Protein AF-A0AAF3JBZ3-F1 (afdb_monomer_lite)

Structure (mmCIF, N/CA/C/O backbone):
data_AF-A0AAF3JBZ3-F1
#
_entry.id   AF-A0AAF3JBZ3-F1
#
loop_
_atom_site.group_PDB
_atom_site.id
_atom_site.type_symbol
_atom_site.label_atom_id
_atom_site.label_alt_id
_atom_site.label_comp_id
_atom_site.label_asym_id
_atom_site.label_entity_id
_atom_site.label_seq_id
_atom_site.pdbx_PDB_ins_code
_atom_site.Cartn_x
_atom_site.Cartn_y
_atom_site.Cartn_z
_atom_site.occupancy
_atom_site.B_iso_or_equiv
_atom_site.auth_seq_id
_atom_site.auth_comp_id
_atom_site.auth_asym_id
_atom_site.auth_atom_id
_atom_site.pdbx_PDB_model_num
ATOM 1 N N . MET A 1 1 ? 16.837 -20.745 -37.434 1.00 33.78 1 MET A N 1
ATOM 2 C CA . MET A 1 1 ? 16.349 -20.642 -36.037 1.00 33.78 1 MET A CA 1
ATOM 3 C C . MET A 1 1 ? 14.860 -20.322 -36.066 1.00 33.78 1 MET A C 1
ATOM 5 O O . MET A 1 1 ? 14.442 -19.574 -36.939 1.00 33.78 1 MET A O 1
ATOM 9 N N . SER A 1 2 ? 14.065 -21.011 -35.244 1.00 34.88 2 SER A N 1
ATOM 10 C CA . SER A 1 2 ? 12.643 -21.325 -35.471 1.00 34.88 2 SER A CA 1
ATOM 11 C C . SER A 1 2 ? 11.675 -20.131 -35.415 1.00 34.88 2 SER A C 1
ATOM 13 O O . SER A 1 2 ? 11.798 -19.212 -34.612 1.00 34.88 2 SER A O 1
ATOM 15 N N . ARG A 1 3 ? 10.672 -20.186 -36.300 1.00 37.00 3 ARG A N 1
ATOM 16 C CA . ARG A 1 3 ? 9.796 -19.094 -36.759 1.00 37.00 3 ARG A CA 1
ATOM 17 C C . ARG A 1 3 ? 8.503 -18.906 -35.941 1.00 37.00 3 ARG A C 1
ATOM 19 O O . ARG A 1 3 ? 7.588 -18.259 -36.438 1.00 37.00 3 ARG A O 1
ATOM 26 N N . ASN A 1 4 ? 8.404 -19.468 -34.729 1.00 37.88 4 ASN A N 1
ATOM 27 C CA . ASN A 1 4 ? 7.103 -19.731 -34.079 1.00 37.88 4 ASN A CA 1
ATOM 28 C C . ASN A 1 4 ? 6.876 -19.077 -32.699 1.00 37.88 4 ASN A C 1
ATOM 30 O O . ASN A 1 4 ? 5.857 -19.346 -32.073 1.00 37.88 4 ASN A O 1
ATOM 34 N N . TRP A 1 5 ? 7.750 -18.184 -32.224 1.00 42.62 5 TRP A N 1
ATOM 35 C CA . TRP A 1 5 ? 7.552 -17.509 -30.926 1.00 42.62 5 TRP A CA 1
ATOM 36 C C . TRP A 1 5 ? 6.318 -16.584 -30.876 1.00 42.62 5 TRP A C 1
ATOM 38 O O . TRP A 1 5 ? 5.766 -16.357 -29.805 1.00 42.62 5 TRP A O 1
ATOM 48 N N . TRP A 1 6 ? 5.831 -16.113 -32.028 1.00 43.75 6 TRP A N 1
ATOM 49 C CA . TRP A 1 6 ? 4.642 -15.257 -32.130 1.00 43.75 6 TRP A CA 1
ATOM 50 C C . TRP A 1 6 ? 3.327 -15.994 -31.832 1.00 43.75 6 TRP A C 1
ATOM 52 O O . TRP A 1 6 ? 2.369 -15.372 -31.390 1.00 43.75 6 TRP A O 1
ATOM 62 N N . LEU A 1 7 ? 3.273 -17.317 -32.030 1.00 39.72 7 LEU A N 1
ATOM 63 C CA . LEU A 1 7 ? 2.081 -18.109 -31.711 1.00 39.72 7 LEU A CA 1
ATOM 64 C C . LEU A 1 7 ? 1.870 -18.217 -30.200 1.00 39.72 7 LEU A C 1
ATOM 66 O O . LEU A 1 7 ? 0.726 -18.242 -29.764 1.00 39.72 7 LEU A O 1
ATOM 70 N N . LEU A 1 8 ? 2.946 -18.217 -29.406 1.00 43.84 8 LEU A N 1
ATOM 71 C CA . LEU A 1 8 ? 2.886 -18.237 -27.940 1.00 43.84 8 LEU A CA 1
ATOM 72 C C . LEU A 1 8 ? 2.430 -16.892 -27.361 1.00 43.84 8 LEU A C 1
ATOM 74 O O . LEU A 1 8 ? 1.661 -16.875 -26.408 1.00 43.84 8 LEU A O 1
ATOM 78 N N . THR A 1 9 ? 2.837 -15.768 -27.956 1.00 47.44 9 THR A N 1
ATOM 79 C CA . THR A 1 9 ? 2.429 -14.431 -27.493 1.00 47.44 9 THR A CA 1
ATOM 80 C C . THR A 1 9 ? 0.993 -14.077 -27.891 1.00 47.44 9 THR A C 1
ATOM 82 O O . THR A 1 9 ? 0.267 -13.497 -27.085 1.00 47.44 9 THR A O 1
ATOM 85 N N . LEU A 1 10 ? 0.542 -14.474 -29.088 1.00 41.94 10 LEU A N 1
ATOM 86 C CA . LEU A 1 10 ? -0.845 -14.269 -29.535 1.00 41.94 10 LEU A CA 1
ATOM 87 C C . LEU A 1 10 ? -1.845 -15.182 -28.810 1.00 41.94 10 LEU A C 1
ATOM 89 O O . LEU A 1 10 ? -2.947 -14.741 -28.489 1.00 41.94 10 LEU A O 1
ATOM 93 N N . SER A 1 11 ? -1.463 -16.431 -28.520 1.00 41.72 11 SER A N 1
ATOM 94 C CA . SER A 1 11 ? -2.313 -17.346 -27.744 1.00 41.72 11 SER A CA 1
ATOM 95 C C . SER A 1 11 ? -2.444 -16.901 -26.287 1.00 41.72 11 SER A C 1
ATOM 97 O O . SER A 1 11 ? -3.554 -16.931 -25.765 1.00 41.72 11 SER A O 1
ATOM 99 N N . PHE A 1 12 ? -1.384 -16.375 -25.662 1.00 46.03 12 PHE A N 1
ATOM 100 C CA . PHE A 1 12 ? -1.482 -15.787 -24.320 1.00 46.03 12 PHE A CA 1
ATOM 101 C C . PHE A 1 12 ? -2.412 -14.563 -24.280 1.00 46.03 12 PHE A C 1
ATOM 103 O O . PHE A 1 12 ? -3.259 -14.479 -23.397 1.00 46.03 12 PHE A O 1
ATOM 110 N N . ALA A 1 13 ? -2.315 -13.649 -25.253 1.00 45.59 13 ALA A N 1
ATOM 111 C CA . ALA A 1 13 ? -3.154 -12.447 -25.304 1.00 45.59 13 ALA A CA 1
ATOM 112 C C . ALA A 1 13 ? -4.648 -12.760 -25.529 1.00 45.59 13 ALA A C 1
ATOM 114 O O . ALA A 1 13 ? -5.511 -12.148 -24.897 1.00 45.59 13 ALA A O 1
ATOM 115 N N . LEU A 1 14 ? -4.962 -13.737 -26.390 1.00 45.62 14 LEU A N 1
ATOM 116 C CA . LEU A 1 14 ? -6.341 -14.165 -26.659 1.00 45.62 14 LEU A CA 1
ATOM 117 C C . LEU A 1 14 ? -6.952 -14.951 -25.492 1.00 45.62 14 LEU A C 1
ATOM 119 O O . LEU A 1 14 ? -8.106 -14.705 -25.150 1.00 45.62 14 LEU A O 1
ATOM 123 N N . ILE A 1 15 ? -6.182 -15.834 -24.843 1.00 49.00 15 ILE A N 1
ATOM 124 C CA . ILE A 1 15 ? -6.627 -16.559 -23.639 1.00 49.00 15 ILE A CA 1
ATOM 125 C C . ILE A 1 15 ? -6.917 -15.569 -22.503 1.00 49.00 15 ILE A C 1
ATOM 127 O O . ILE A 1 15 ? -7.938 -15.696 -21.834 1.00 49.00 15 ILE A O 1
ATOM 131 N N . PHE A 1 16 ? -6.085 -14.537 -22.331 1.00 45.09 16 PHE A N 1
ATOM 132 C CA . PHE A 1 16 ? -6.260 -13.541 -21.269 1.00 45.09 16 PHE A CA 1
ATOM 133 C C . PHE A 1 16 ? -7.437 -12.587 -21.530 1.00 45.09 16 PHE A C 1
ATOM 135 O O . PHE A 1 16 ? -8.171 -12.250 -20.607 1.00 45.09 16 PHE A O 1
ATOM 142 N N . SER A 1 17 ? -7.677 -12.218 -22.794 1.00 42.53 17 SER A N 1
ATOM 143 C CA . SER A 1 17 ? -8.826 -11.388 -23.192 1.00 42.53 17 SER A CA 1
ATOM 144 C C . SER A 1 17 ? -10.165 -12.126 -23.022 1.00 42.53 17 SER A C 1
ATOM 146 O O . SER A 1 17 ? -11.163 -11.509 -22.662 1.00 42.53 17 SER A O 1
ATOM 148 N N . PHE A 1 18 ? -10.187 -13.450 -23.228 1.00 43.72 18 PHE A N 1
ATOM 149 C CA . PHE A 1 18 ? -11.368 -14.293 -22.988 1.00 43.72 18 PHE A CA 1
ATOM 150 C C . PHE A 1 18 ? -11.611 -14.562 -21.493 1.00 43.72 18 PHE A C 1
ATOM 152 O O . PHE A 1 18 ? -12.759 -14.609 -21.060 1.00 43.72 18 PHE A O 1
ATOM 159 N N . TYR A 1 19 ? -10.544 -14.683 -20.693 1.00 42.41 19 TYR A N 1
ATOM 160 C CA . TYR A 1 19 ? -10.626 -14.830 -19.232 1.00 42.41 19 TYR A CA 1
ATOM 161 C C . TYR A 1 19 ? -11.153 -13.546 -18.557 1.00 42.41 19 TYR A C 1
ATOM 163 O O . TYR A 1 19 ? -11.876 -13.615 -17.567 1.00 42.41 19 TYR A O 1
ATOM 171 N N . PHE A 1 20 ? -10.880 -12.373 -19.145 1.00 42.94 20 PHE A N 1
ATOM 172 C CA . PHE A 1 20 ? -11.359 -11.069 -18.664 1.00 42.94 20 PHE A CA 1
ATOM 173 C C . PHE A 1 20 ? -12.881 -10.875 -18.798 1.00 42.94 20 PHE A C 1
ATOM 175 O O . PHE A 1 20 ? -13.475 -10.152 -18.005 1.00 42.94 20 PHE A O 1
ATOM 182 N N . LEU A 1 21 ? -13.530 -11.545 -19.760 1.00 41.38 21 LEU A N 1
ATOM 183 C CA . LEU A 1 21 ? -14.992 -11.517 -19.917 1.00 41.38 21 LEU A CA 1
ATOM 184 C C . LEU A 1 21 ? -15.727 -12.434 -18.924 1.00 41.38 21 LEU A C 1
ATOM 186 O O . LEU A 1 21 ? -16.938 -12.308 -18.784 1.00 41.38 21 LEU A O 1
ATOM 190 N N . PHE A 1 22 ? -15.013 -13.331 -18.233 1.00 39.72 22 PHE A N 1
ATOM 191 C CA . PHE A 1 22 ? -15.594 -14.298 -17.293 1.00 39.72 22 PHE A CA 1
ATOM 192 C C . PHE A 1 22 ? -15.377 -13.954 -15.809 1.00 39.72 22 PHE A C 1
ATOM 194 O O . PHE A 1 22 ? -16.017 -14.565 -14.965 1.00 39.72 22 PHE A O 1
ATOM 201 N N . ILE A 1 23 ? -14.501 -12.996 -15.475 1.00 39.06 23 ILE A N 1
ATOM 202 C CA . ILE A 1 23 ? -14.190 -12.627 -14.074 1.00 39.06 23 ILE A CA 1
ATOM 203 C C . ILE A 1 23 ? -15.059 -11.474 -13.547 1.00 39.06 23 ILE A C 1
ATOM 205 O O . ILE A 1 23 ? -15.071 -11.208 -12.349 1.00 39.06 23 ILE A O 1
ATOM 209 N N . TYR A 1 24 ? -15.857 -10.826 -14.397 1.00 32.56 24 TYR A N 1
ATOM 210 C CA . TYR A 1 24 ? -16.882 -9.890 -13.928 1.00 32.56 24 TYR A CA 1
ATOM 211 C C . TYR A 1 24 ? -18.162 -10.646 -13.541 1.00 32.56 24 TYR A C 1
ATOM 213 O O . TYR A 1 24 ? -19.224 -10.426 -14.114 1.00 32.56 24 TYR A O 1
ATOM 221 N N . ASP A 1 25 ? -18.034 -11.585 -12.605 1.00 30.09 25 ASP A N 1
ATOM 222 C CA . ASP A 1 25 ? -19.171 -12.133 -11.873 1.00 30.09 25 ASP A CA 1
ATOM 223 C C . ASP A 1 25 ? -18.973 -11.766 -10.401 1.00 30.09 25 ASP A C 1
ATOM 225 O O . ASP A 1 25 ? -18.063 -12.255 -9.725 1.00 30.09 25 ASP A O 1
ATOM 229 N N . GLU A 1 26 ? -19.767 -10.801 -9.938 1.00 37.81 26 GLU A N 1
ATOM 230 C CA . GLU A 1 26 ? -19.862 -10.405 -8.538 1.00 37.81 26 GLU A CA 1
ATOM 231 C C . GLU A 1 26 ? -20.393 -11.589 -7.719 1.00 37.81 26 GLU A C 1
ATOM 233 O O . GLU A 1 26 ? -21.578 -11.663 -7.406 1.00 37.81 26 GLU A O 1
ATOM 238 N N . SER A 1 27 ? -19.523 -12.502 -7.288 1.00 31.03 27 SER A N 1
ATOM 239 C CA . SER A 1 27 ? -19.833 -13.340 -6.129 1.00 31.03 27 SER A CA 1
ATOM 240 C C . SER A 1 27 ? -19.365 -12.620 -4.864 1.00 31.03 27 SER A C 1
ATOM 242 O O . SER A 1 27 ? -18.426 -13.034 -4.178 1.00 31.03 27 SER A O 1
ATOM 244 N N . TYR A 1 28 ? -20.009 -11.491 -4.568 1.00 32.22 28 TYR A N 1
ATOM 245 C CA . TYR A 1 28 ? -20.062 -11.003 -3.198 1.00 32.22 28 TYR A CA 1
ATOM 246 C C . TYR A 1 28 ? -20.964 -11.993 -2.460 1.00 32.22 28 TYR A C 1
ATOM 248 O O . TYR A 1 28 ? -22.183 -11.939 -2.604 1.00 32.22 28 TYR A O 1
ATOM 256 N N . ASP A 1 29 ? -20.371 -12.965 -1.762 1.00 31.75 29 ASP A N 1
ATOM 257 C CA . ASP A 1 29 ? -21.136 -13.859 -0.895 1.00 31.75 29 ASP A CA 1
ATOM 258 C C . ASP A 1 29 ? -21.913 -12.977 0.090 1.00 31.75 29 ASP A C 1
ATOM 260 O O . ASP A 1 29 ? -21.349 -12.310 0.962 1.00 31.75 29 ASP A O 1
ATOM 264 N N . ASP A 1 30 ? -23.224 -12.923 -0.103 1.00 30.70 30 ASP A N 1
ATOM 265 C CA . ASP A 1 30 ? -24.150 -12.184 0.729 1.00 30.70 30 ASP A CA 1
ATOM 266 C C . ASP A 1 30 ? -24.380 -12.991 2.013 1.00 30.70 30 ASP A C 1
ATOM 268 O O . ASP A 1 30 ? -25.238 -13.868 2.098 1.00 30.70 30 ASP A O 1
ATOM 272 N N . TRP A 1 31 ? -23.559 -12.734 3.034 1.00 35.22 31 TRP A N 1
ATOM 273 C CA . TRP A 1 31 ? -23.757 -13.296 4.376 1.00 35.22 31 TRP A CA 1
ATOM 274 C C . TRP A 1 31 ? -24.924 -12.621 5.119 1.00 35.22 31 TRP A C 1
ATOM 276 O O . TRP A 1 31 ? -25.165 -12.936 6.290 1.00 35.22 31 TRP A O 1
ATOM 286 N N . SER A 1 32 ? -25.669 -11.705 4.484 1.00 37.47 32 SER A N 1
ATOM 287 C CA . SER A 1 32 ? -26.880 -11.153 5.079 1.00 37.47 32 SER A CA 1
ATOM 288 C C . SER A 1 32 ? -28.022 -12.162 4.943 1.00 37.47 32 SER A C 1
ATOM 290 O O . SER A 1 32 ? -28.770 -12.220 3.972 1.00 37.47 32 SER A O 1
ATOM 292 N N . VAL A 1 33 ? -28.189 -12.998 5.969 1.00 40.31 33 VAL A N 1
ATOM 293 C CA . VAL A 1 33 ? -29.468 -13.682 6.172 1.00 40.31 33 VAL A CA 1
ATOM 294 C C . VAL A 1 33 ? -30.490 -12.588 6.474 1.00 40.31 33 VAL A C 1
ATOM 296 O O . VAL A 1 33 ? -30.617 -12.128 7.608 1.00 40.31 33 VAL A O 1
ATOM 299 N N . THR A 1 34 ? -31.181 -12.125 5.436 1.00 40.59 34 THR A N 1
ATOM 300 C CA . THR A 1 34 ? -32.276 -11.163 5.531 1.00 40.59 34 THR A CA 1
ATOM 301 C C . THR A 1 34 ? -33.446 -11.863 6.208 1.00 40.59 34 THR A C 1
ATOM 303 O O . THR A 1 34 ? -34.260 -12.541 5.580 1.00 40.59 34 THR A O 1
ATOM 306 N N . VAL A 1 35 ? -33.532 -11.738 7.529 1.00 47.75 35 VAL A N 1
ATOM 307 C CA . VAL A 1 35 ? -34.737 -12.132 8.252 1.00 47.75 35 VAL A CA 1
ATOM 308 C C . VAL A 1 35 ? -35.715 -10.970 8.115 1.00 47.75 35 VAL A C 1
ATOM 310 O O . VAL A 1 35 ? -35.505 -9.905 8.688 1.00 47.75 35 VAL A O 1
ATOM 313 N N . LYS A 1 36 ? -36.794 -11.154 7.344 1.00 47.03 36 LYS A N 1
ATOM 314 C CA . LYS A 1 36 ? -37.978 -10.285 7.429 1.00 47.03 36 LYS A CA 1
ATOM 315 C C . LYS A 1 36 ? -38.606 -10.483 8.810 1.00 47.03 36 LYS A C 1
ATOM 317 O O . LYS A 1 36 ? -39.510 -11.299 8.964 1.00 47.03 36 LYS A O 1
ATOM 322 N N . GLN A 1 37 ? -38.064 -9.810 9.818 1.00 53.31 37 GLN A N 1
ATOM 323 C CA . GLN A 1 37 ? -38.547 -9.884 11.190 1.00 53.31 37 GLN A CA 1
ATOM 324 C C . GLN A 1 37 ? -39.600 -8.794 11.423 1.00 53.31 37 GLN A C 1
ATOM 326 O O . GLN A 1 37 ? -39.449 -7.664 10.957 1.00 53.31 37 GLN A O 1
ATOM 331 N N . ASP A 1 38 ? -40.694 -9.137 12.106 1.00 59.72 38 ASP A N 1
ATOM 332 C CA . ASP A 1 38 ? -41.766 -8.188 12.411 1.00 59.72 38 ASP A CA 1
ATOM 333 C C . ASP A 1 38 ? -41.252 -7.151 13.430 1.00 59.72 38 ASP A C 1
ATOM 335 O O . ASP A 1 38 ? -40.742 -7.506 14.494 1.00 59.72 38 ASP A O 1
ATOM 339 N N . LEU A 1 39 ? -41.384 -5.854 13.124 1.00 62.66 39 LEU A N 1
ATOM 340 C CA . LEU A 1 39 ? -40.867 -4.726 13.925 1.00 62.66 39 LEU A CA 1
ATOM 341 C C . LEU A 1 39 ? -41.340 -4.741 15.391 1.00 62.66 39 LEU A C 1
ATOM 343 O O . LEU A 1 39 ? -40.707 -4.129 16.255 1.00 62.66 39 LEU A O 1
ATOM 347 N N . LYS A 1 40 ? -42.439 -5.446 15.683 1.00 64.06 40 LYS A N 1
ATOM 348 C CA . LYS A 1 40 ? -42.954 -5.654 17.044 1.00 64.06 40 LYS A CA 1
ATOM 349 C C . LYS A 1 40 ? -42.042 -6.519 17.914 1.00 64.06 40 LYS A C 1
ATOM 351 O O . LYS A 1 40 ? -41.978 -6.275 19.115 1.00 64.06 40 LYS A O 1
ATOM 356 N N . GLU A 1 41 ? -41.318 -7.477 17.339 1.00 72.94 41 GLU A N 1
ATOM 357 C CA . GLU A 1 41 ? -40.400 -8.357 18.082 1.00 72.94 41 GLU A CA 1
ATOM 358 C C . GLU A 1 41 ? -39.143 -7.621 18.566 1.00 72.94 41 GLU A C 1
ATOM 360 O O . GLU A 1 41 ? -38.468 -8.063 19.492 1.00 72.94 41 GLU A O 1
ATOM 365 N N . CYS A 1 42 ? -38.857 -6.456 17.985 1.00 82.25 42 CYS A N 1
ATOM 366 C CA . CYS A 1 42 ? -37.713 -5.624 18.338 1.00 82.25 42 CYS A CA 1
ATOM 367 C C . CYS A 1 42 ? -37.947 -4.709 19.543 1.00 82.25 42 CYS A C 1
ATOM 369 O O . CYS A 1 42 ? -37.016 -4.027 19.975 1.00 82.25 42 CYS A O 1
ATOM 371 N N . GLN A 1 43 ? -39.175 -4.652 20.064 1.00 87.88 43 GLN A N 1
ATOM 372 C CA . GLN A 1 43 ? -39.560 -3.756 21.149 1.00 87.88 43 GLN A CA 1
ATOM 373 C C . GLN A 1 43 ? -39.686 -4.519 22.469 1.00 87.88 43 GLN A C 1
ATOM 375 O O . GLN A 1 43 ? -40.494 -5.431 22.614 1.00 87.88 43 GLN A O 1
ATOM 380 N N . CYS A 1 44 ? -38.936 -4.082 23.475 1.00 87.81 44 CYS A N 1
ATOM 381 C CA . CYS A 1 44 ? -38.987 -4.604 24.837 1.00 87.81 44 CYS A CA 1
ATOM 382 C C . CYS A 1 44 ? -39.333 -3.454 25.791 1.00 87.81 44 CYS A C 1
ATOM 384 O O . CYS A 1 44 ? -38.472 -2.663 26.172 1.00 87.81 44 CYS A O 1
ATOM 386 N N . PHE A 1 45 ? -40.613 -3.330 26.165 1.00 88.00 45 PHE A N 1
ATOM 387 C CA . PHE A 1 45 ? -41.116 -2.265 27.053 1.00 88.00 45 PHE A CA 1
ATOM 388 C C . PHE A 1 45 ? -40.684 -0.843 26.629 1.00 88.00 45 PHE A C 1
ATOM 390 O O . PHE A 1 45 ? -40.232 -0.048 27.457 1.00 88.00 45 PHE A O 1
ATOM 397 N N . GLY A 1 46 ? -40.800 -0.540 25.330 1.00 84.25 46 GLY A N 1
ATOM 398 C CA . GLY A 1 46 ? -40.430 0.755 24.742 1.00 84.25 46 GLY A CA 1
ATOM 399 C C . GLY A 1 46 ? -38.934 0.945 24.463 1.00 84.25 46 GLY A C 1
ATOM 400 O O . GLY A 1 46 ? -38.540 2.035 24.059 1.00 84.25 46 GLY A O 1
ATOM 401 N N . GLU A 1 47 ? -38.112 -0.085 24.686 1.00 89.75 47 GLU A N 1
ATOM 402 C CA . GLU A 1 47 ? -36.694 -0.120 24.319 1.00 89.75 47 GLU A CA 1
ATOM 403 C C . GLU A 1 47 ? -36.498 -0.914 23.021 1.00 89.75 47 GLU A C 1
ATOM 405 O O . GLU A 1 47 ? -36.996 -2.038 22.898 1.00 89.75 47 GLU A O 1
ATOM 410 N N . THR A 1 48 ? -35.727 -0.366 22.082 1.00 91.25 48 THR A N 1
ATOM 411 C CA . THR A 1 48 ? -35.408 -1.039 20.816 1.00 91.25 48 THR A CA 1
ATOM 412 C C . THR A 1 48 ? -34.202 -1.960 20.990 1.00 91.25 48 THR A C 1
ATOM 414 O O . THR A 1 48 ? -33.106 -1.494 21.314 1.00 91.25 48 THR A O 1
ATOM 417 N N . LEU A 1 49 ? -34.391 -3.259 20.749 1.00 92.12 49 LEU A N 1
ATOM 418 C CA . LEU A 1 49 ? -33.390 -4.323 20.913 1.00 92.12 49 LEU A CA 1
ATOM 419 C C . LEU A 1 49 ? -33.046 -5.053 19.602 1.00 92.12 49 LEU A C 1
ATOM 421 O O . LEU A 1 49 ? -32.448 -6.121 19.640 1.00 92.12 49 LEU A O 1
ATOM 425 N N . CYS A 1 50 ? -33.369 -4.479 18.445 1.00 88.75 50 CYS A N 1
ATOM 426 C CA . CYS A 1 50 ? -32.827 -4.910 17.153 1.00 88.75 50 CYS A CA 1
ATOM 427 C C . CYS A 1 50 ? -32.034 -3.775 16.524 1.00 88.75 50 CYS A C 1
ATOM 429 O O . CYS A 1 50 ? -32.509 -2.636 16.488 1.00 88.75 50 CYS A O 1
ATOM 431 N N . LEU A 1 51 ? -30.865 -4.092 15.975 1.00 87.19 51 LEU A N 1
ATOM 432 C CA . LEU A 1 51 ? -30.123 -3.142 15.157 1.00 87.19 51 LEU A CA 1
ATOM 433 C C . LEU A 1 51 ? -30.864 -2.947 13.827 1.00 87.19 51 LEU A C 1
ATOM 435 O O . LEU A 1 51 ? -31.181 -3.924 13.155 1.00 87.19 51 LEU A O 1
ATOM 439 N N . GLN A 1 52 ? -31.129 -1.698 13.451 1.00 80.94 52 GLN A N 1
ATOM 440 C CA . GLN A 1 52 ? -31.774 -1.346 12.183 1.00 80.94 52 GLN A CA 1
ATOM 441 C C . GLN A 1 52 ? -30.816 -0.521 11.328 1.00 80.94 52 GLN A C 1
ATOM 443 O O . GLN A 1 52 ? -30.230 0.451 11.820 1.00 80.94 52 GLN A O 1
ATOM 448 N N . LYS A 1 53 ? -30.676 -0.904 10.058 1.00 73.12 53 LYS A N 1
ATOM 449 C CA . LYS A 1 53 ? -29.910 -0.175 9.047 1.00 73.12 53 LYS A CA 1
ATOM 450 C C . LYS A 1 53 ? -30.620 -0.304 7.701 1.00 73.12 53 LYS A C 1
ATOM 452 O O . LYS A 1 53 ? -30.678 -1.402 7.160 1.00 73.12 53 LYS A O 1
ATOM 457 N N . ASP A 1 54 ? -31.118 0.804 7.162 1.00 73.25 54 ASP A N 1
ATOM 458 C CA . ASP A 1 54 ? -31.896 0.819 5.916 1.00 73.25 54 ASP A CA 1
ATOM 459 C C . ASP A 1 54 ? -33.061 -0.195 5.986 1.00 73.25 54 ASP A C 1
ATOM 461 O O . ASP A 1 54 ? -33.832 -0.161 6.947 1.00 73.25 54 ASP A O 1
ATOM 465 N N . ASP A 1 55 ? -33.159 -1.123 5.030 1.00 67.81 55 ASP A N 1
ATOM 466 C CA . ASP A 1 55 ? -34.162 -2.200 5.017 1.00 67.81 55 ASP A CA 1
ATOM 467 C C . ASP A 1 55 ? -33.744 -3.449 5.826 1.00 67.81 55 ASP A C 1
ATOM 469 O O . ASP A 1 55 ? -34.491 -4.429 5.908 1.00 67.81 55 ASP A O 1
ATOM 473 N N . LEU A 1 56 ? -32.549 -3.445 6.430 1.00 69.00 56 LEU A N 1
ATOM 474 C CA . LEU A 1 56 ? -32.017 -4.563 7.207 1.00 69.00 56 LEU A CA 1
ATOM 475 C C . LEU A 1 56 ? -32.363 -4.415 8.691 1.00 69.00 56 LEU A C 1
ATOM 477 O O . LEU A 1 56 ? -32.008 -3.435 9.355 1.00 69.00 56 LEU A O 1
ATOM 481 N N . VAL A 1 57 ? -33.000 -5.451 9.234 1.00 77.94 57 VAL A N 1
ATOM 482 C CA . VAL A 1 57 ? -33.291 -5.591 10.663 1.00 77.94 57 VAL A CA 1
ATOM 483 C C . VAL A 1 57 ? -32.514 -6.791 11.194 1.00 77.94 57 VAL A C 1
ATOM 485 O O . VAL A 1 57 ? -32.681 -7.914 10.721 1.00 77.94 57 VAL A O 1
ATOM 488 N N . GLY A 1 58 ? -31.627 -6.545 12.156 1.00 78.44 58 GLY A N 1
ATOM 489 C CA . GLY A 1 58 ? -30.893 -7.596 12.853 1.00 78.44 58 GLY A CA 1
ATOM 490 C C . GLY A 1 58 ? -31.787 -8.370 13.822 1.00 78.44 58 GLY A C 1
ATOM 491 O O . GLY A 1 58 ? -32.817 -7.866 14.267 1.00 78.44 58 GLY A O 1
ATOM 492 N N . GLN A 1 59 ? -31.356 -9.578 14.190 1.00 84.69 59 GLN A N 1
ATOM 493 C CA . GLN A 1 59 ? -32.069 -10.411 15.157 1.00 84.69 59 GLN A CA 1
ATOM 494 C C . GLN A 1 59 ? -32.268 -9.677 16.494 1.00 84.69 59 GLN A C 1
ATOM 496 O O . GLN A 1 59 ? -31.333 -9.072 17.022 1.00 84.69 59 GLN A O 1
ATOM 501 N N . ALA A 1 60 ? -33.474 -9.776 17.058 1.00 88.06 60 ALA A N 1
ATOM 502 C CA . ALA A 1 60 ? -33.785 -9.219 18.372 1.00 88.06 60 ALA A CA 1
ATOM 503 C C . ALA A 1 60 ? -32.913 -9.826 19.485 1.00 88.06 60 ALA A C 1
ATOM 505 O O . ALA A 1 60 ? -32.819 -11.049 19.626 1.00 88.06 60 ALA A O 1
ATOM 506 N N . PHE A 1 61 ? -32.312 -8.961 20.304 1.00 92.38 61 PHE A N 1
ATOM 507 C CA . PHE A 1 61 ? -31.670 -9.353 21.556 1.00 92.38 61 PHE A CA 1
ATOM 508 C C . PHE A 1 61 ? -32.714 -9.722 22.622 1.00 92.38 61 PHE A C 1
ATOM 510 O O . PHE A 1 61 ? -33.840 -9.222 22.619 1.00 92.38 61 PHE A O 1
ATOM 517 N N . ASP A 1 62 ? -32.321 -10.572 23.574 1.00 92.19 62 ASP A N 1
ATOM 518 C CA . ASP A 1 62 ? -33.185 -10.978 24.684 1.00 92.19 62 ASP A CA 1
ATOM 519 C C . ASP A 1 62 ? -33.589 -9.765 25.547 1.00 92.19 62 ASP A C 1
ATOM 521 O O . ASP A 1 62 ? -32.752 -8.968 25.980 1.00 92.19 62 ASP A O 1
ATOM 525 N N . CYS A 1 63 ? -34.889 -9.637 25.826 1.00 92.12 63 CYS A N 1
ATOM 526 C CA . CYS A 1 63 ? -35.471 -8.537 26.596 1.00 92.12 63 CYS A CA 1
ATOM 527 C C . CYS A 1 63 ? -34.896 -8.423 28.025 1.00 92.12 63 CYS A C 1
ATOM 529 O O . CYS A 1 63 ? -34.841 -7.328 28.592 1.00 92.12 63 CYS A O 1
ATOM 531 N N . SER A 1 64 ? -34.382 -9.517 28.595 1.00 93.56 64 SER A N 1
ATOM 532 C CA . SER A 1 64 ? -33.684 -9.519 29.888 1.00 93.56 64 SER A CA 1
ATOM 533 C C . SER A 1 64 ? -32.397 -8.681 29.893 1.00 93.56 64 SER A C 1
ATOM 535 O O . SER A 1 64 ? -32.012 -8.168 30.949 1.00 93.56 64 SER A O 1
ATOM 537 N N . LEU A 1 65 ? -31.763 -8.460 28.732 1.00 94.62 65 LEU A N 1
ATOM 538 C CA . LEU A 1 65 ? -30.544 -7.650 28.608 1.00 94.62 65 LEU A CA 1
ATOM 539 C C . LEU A 1 65 ? -30.791 -6.154 28.833 1.00 94.62 65 LEU A C 1
ATOM 541 O O . LEU A 1 65 ? -29.856 -5.409 29.133 1.00 94.62 65 LEU A O 1
ATOM 545 N N . ARG A 1 66 ? -32.056 -5.713 28.786 1.00 94.69 66 ARG A N 1
ATOM 546 C CA . ARG A 1 66 ? -32.467 -4.333 29.084 1.00 94.69 66 ARG A CA 1
ATOM 547 C C . ARG A 1 66 ? -31.941 -3.843 30.437 1.00 94.69 66 ARG A C 1
ATOM 549 O O . ARG A 1 66 ? -31.636 -2.659 30.567 1.00 94.69 66 ARG A O 1
ATOM 556 N N . LYS A 1 67 ? -31.787 -4.729 31.430 1.00 95.12 67 LYS A N 1
ATOM 557 C CA . LYS A 1 67 ? -31.235 -4.372 32.750 1.00 95.12 67 LYS A CA 1
ATOM 558 C C . LYS A 1 67 ? -29.841 -3.734 32.652 1.00 95.12 67 LYS A C 1
ATOM 560 O O . LYS A 1 67 ? -29.589 -2.747 33.334 1.00 95.12 67 LYS A O 1
ATOM 565 N N . PHE A 1 68 ? -28.991 -4.222 31.744 1.00 96.38 68 PHE A N 1
ATOM 566 C CA . PHE A 1 68 ? -27.640 -3.694 31.538 1.00 96.38 68 PHE A CA 1
ATOM 567 C C . PHE A 1 68 ? -27.665 -2.323 30.850 1.00 96.38 68 PHE A C 1
ATOM 569 O O . PHE A 1 68 ? -26.892 -1.437 31.204 1.00 96.38 68 PHE A O 1
ATOM 576 N N . LEU A 1 69 ? -28.608 -2.097 29.927 1.00 96.38 69 LEU A N 1
ATOM 577 C CA . LEU A 1 69 ? -28.793 -0.782 29.300 1.00 96.38 69 LEU A CA 1
ATOM 578 C C . LEU A 1 69 ? -29.218 0.287 30.313 1.00 96.38 69 LEU A C 1
ATOM 580 O O . LEU A 1 69 ? -28.785 1.434 30.215 1.00 96.38 69 LEU A O 1
ATOM 584 N N . HIS A 1 70 ? -30.047 -0.070 31.298 1.00 95.12 70 HIS A N 1
ATOM 585 C CA . HIS A 1 70 ? -30.388 0.834 32.403 1.00 95.12 70 HIS A CA 1
ATOM 586 C C . HIS A 1 70 ? -29.218 1.047 33.354 1.00 95.12 70 HIS A C 1
ATOM 588 O O . HIS A 1 70 ? -28.921 2.197 33.668 1.00 95.12 70 HIS A O 1
ATOM 594 N N . GLN A 1 71 ? -28.532 -0.030 33.746 1.00 95.69 71 GLN A N 1
ATOM 595 C CA . GLN A 1 71 ? -27.362 0.023 34.624 1.00 95.69 71 GLN A CA 1
ATOM 596 C C . GLN A 1 71 ? -26.296 0.998 34.101 1.00 95.69 71 GLN A C 1
ATOM 598 O O . GLN A 1 71 ? -25.822 1.838 34.859 1.00 95.69 71 GLN A O 1
ATOM 603 N N . PHE A 1 72 ? -25.977 0.944 32.804 1.00 96.75 72 PHE A N 1
ATOM 604 C CA . PHE A 1 72 ? -24.932 1.780 32.194 1.00 96.75 72 PHE A CA 1
ATOM 605 C C . PHE A 1 72 ? -25.450 3.046 31.497 1.00 96.75 72 PHE A C 1
ATOM 607 O O . PHE A 1 72 ? -24.694 3.731 30.813 1.00 96.75 72 PHE A O 1
ATOM 614 N N . GLN A 1 73 ? -26.734 3.392 31.655 1.00 96.19 73 GLN A N 1
ATOM 615 C CA . GLN A 1 73 ? -27.345 4.575 31.026 1.00 96.19 73 GLN A CA 1
ATOM 616 C C . GLN A 1 73 ? -27.206 4.607 29.485 1.00 96.19 73 GLN A C 1
ATOM 618 O O . GLN A 1 73 ? -26.997 5.671 28.885 1.00 96.19 73 GLN A O 1
ATOM 623 N N . LEU A 1 74 ? -27.339 3.435 28.857 1.00 96.25 74 LEU A N 1
ATOM 624 C CA . LEU A 1 74 ? -27.312 3.197 27.407 1.00 96.25 74 LEU A CA 1
ATOM 625 C C . LEU A 1 74 ? -28.700 2.867 26.830 1.00 96.25 74 LEU A C 1
ATOM 627 O O . LEU A 1 74 ? -28.802 2.432 25.688 1.00 96.25 74 LEU A O 1
ATOM 631 N N . ASN A 1 75 ? -29.773 3.046 27.604 1.00 95.25 75 ASN A N 1
ATOM 632 C CA . ASN A 1 75 ? -31.143 2.923 27.100 1.00 95.25 75 ASN A CA 1
ATOM 633 C C . ASN A 1 75 ? -31.514 4.075 26.142 1.00 95.25 75 ASN A C 1
ATOM 635 O O . ASN A 1 75 ? -30.910 5.152 26.183 1.00 95.25 75 ASN A O 1
ATOM 639 N N . ASP A 1 76 ? -32.529 3.869 25.301 1.00 92.94 76 ASP A N 1
ATOM 640 C CA . ASP A 1 76 ? -32.932 4.804 24.239 1.00 92.94 76 ASP A CA 1
ATOM 641 C C . ASP A 1 76 ? -33.262 6.207 24.777 1.00 92.94 76 ASP A C 1
ATOM 643 O O . ASP A 1 76 ? -32.956 7.215 24.133 1.00 92.94 76 ASP A O 1
ATOM 647 N N . TYR A 1 77 ? -33.848 6.292 25.975 1.00 93.19 77 TYR A N 1
ATOM 648 C CA . TYR A 1 77 ? -34.129 7.566 26.640 1.00 93.19 77 TYR A CA 1
ATOM 649 C C . TYR A 1 77 ? -32.840 8.294 27.048 1.00 93.19 77 TYR A C 1
ATOM 651 O O . TYR A 1 77 ? -32.669 9.477 26.748 1.00 93.19 77 TYR A O 1
ATOM 659 N N . ALA A 1 78 ? -31.909 7.588 27.693 1.00 92.81 78 ALA A N 1
ATOM 660 C CA . ALA A 1 78 ? -30.630 8.143 28.117 1.00 92.81 78 ALA A CA 1
ATOM 661 C C . ALA A 1 78 ? -29.777 8.586 26.921 1.00 92.81 78 ALA A C 1
ATOM 663 O O . ALA A 1 78 ? -29.147 9.640 26.993 1.00 92.81 78 ALA A O 1
ATOM 664 N N . ILE A 1 79 ? -29.793 7.833 25.814 1.00 92.12 79 ILE A N 1
ATOM 665 C CA . ILE A 1 79 ? -29.117 8.207 24.563 1.00 92.12 79 ILE A CA 1
ATOM 666 C C . ILE A 1 79 ? -29.677 9.531 24.036 1.00 92.12 79 ILE A C 1
ATOM 668 O O . ILE A 1 79 ? -28.909 10.467 23.835 1.00 92.12 79 ILE A O 1
ATOM 672 N N . LYS A 1 80 ? -31.004 9.644 23.872 1.00 91.62 80 LYS A N 1
ATOM 673 C CA . LYS A 1 80 ? -31.656 10.857 23.337 1.00 91.62 80 LYS A CA 1
ATOM 674 C C . LYS A 1 80 ? -31.429 12.104 24.192 1.00 91.62 80 LYS 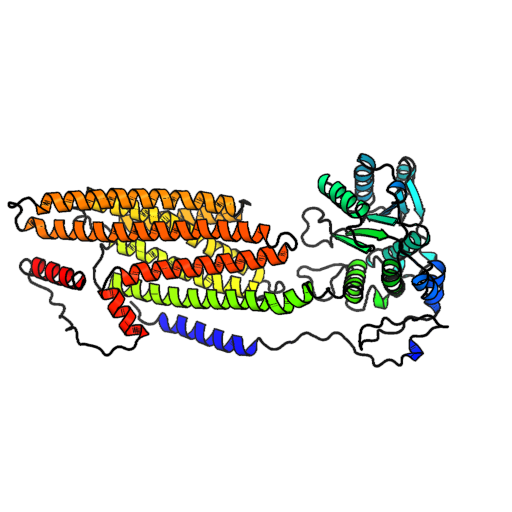A C 1
ATOM 676 O O . LYS A 1 80 ? -31.428 13.203 23.657 1.00 91.62 80 LYS A O 1
ATOM 681 N N . LYS A 1 81 ? -31.259 11.939 25.506 1.00 92.44 81 LYS A N 1
ATOM 682 C CA . LYS A 1 81 ? -31.004 13.045 26.442 1.00 92.44 81 LYS A CA 1
ATOM 683 C C . LYS A 1 81 ? -29.520 13.444 26.521 1.00 92.44 81 LYS A C 1
ATOM 685 O O . LYS A 1 81 ? -29.195 14.437 27.162 1.00 92.44 81 LYS A O 1
ATOM 690 N N . THR A 1 82 ? -28.605 12.654 25.959 1.00 89.44 82 THR A N 1
ATOM 691 C CA . THR A 1 82 ? -27.165 12.903 26.107 1.00 89.44 82 THR A CA 1
ATOM 692 C C . THR A 1 82 ? -26.686 13.909 25.068 1.00 89.44 82 THR A C 1
ATOM 694 O O . THR A 1 82 ? -26.681 13.610 23.880 1.00 89.44 82 THR A O 1
ATOM 697 N N . GLU A 1 83 ? -26.205 15.058 25.529 1.00 82.62 83 GLU A N 1
ATOM 698 C CA . GLU A 1 83 ? -25.495 16.036 24.702 1.00 82.62 83 GLU A CA 1
ATOM 699 C C . GLU A 1 83 ? -23.979 15.902 24.896 1.00 82.62 83 GLU A C 1
ATOM 701 O O . GLU A 1 83 ? -23.505 15.504 25.967 1.00 82.62 83 GLU A O 1
ATOM 706 N N . ALA A 1 84 ? -23.208 16.222 23.853 1.00 76.38 84 ALA A N 1
ATOM 707 C CA . ALA A 1 84 ? -21.752 16.214 23.926 1.00 76.38 84 ALA A CA 1
ATOM 708 C C . ALA A 1 84 ? -21.280 17.300 24.905 1.00 76.38 84 ALA A C 1
ATOM 710 O O . ALA A 1 84 ? -21.439 18.495 24.664 1.00 76.38 84 ALA A O 1
ATOM 711 N N . SER A 1 85 ? -20.705 16.880 26.031 1.00 73.75 85 SER A N 1
ATOM 712 C CA . SER A 1 85 ? -20.237 17.801 27.074 1.00 73.75 85 SER A CA 1
ATOM 713 C C . SER A 1 85 ? -18.814 18.259 26.779 1.00 73.75 85 SER A C 1
ATOM 715 O O . SER A 1 85 ? -17.973 17.440 26.404 1.00 73.75 85 SER A O 1
ATOM 717 N N . ASN A 1 86 ? -18.522 19.553 26.918 1.00 77.94 86 ASN A N 1
ATOM 718 C CA . ASN A 1 86 ? -17.140 20.041 26.883 1.00 77.94 86 ASN A CA 1
ATOM 719 C C . ASN A 1 86 ? -16.351 19.427 28.044 1.00 77.94 86 ASN A C 1
ATOM 721 O O . ASN A 1 86 ? -16.896 19.247 29.132 1.00 77.94 86 ASN A O 1
ATOM 725 N N . PHE A 1 87 ? -15.087 19.099 27.799 1.00 81.69 87 PHE A N 1
ATOM 726 C CA . PHE A 1 87 ? -14.185 18.546 28.801 1.00 81.69 87 PHE A CA 1
ATOM 727 C C . PHE A 1 87 ? -12.822 19.227 28.689 1.00 81.69 87 PHE A C 1
ATOM 729 O O . PHE A 1 87 ? -12.437 19.715 27.624 1.00 81.69 87 PHE A O 1
ATOM 736 N N . SER A 1 88 ? -12.126 19.303 29.812 1.00 83.50 88 SER A N 1
ATOM 737 C CA . SER A 1 88 ? -10.760 19.786 29.935 1.00 83.50 88 SER A CA 1
ATOM 738 C C . SER A 1 88 ? -9.784 18.613 29.997 1.00 83.50 88 SER A C 1
ATOM 740 O O . SER A 1 88 ? -10.177 17.452 30.101 1.00 83.50 88 SER A O 1
ATOM 742 N N . PHE A 1 89 ? -8.490 18.914 29.945 1.00 78.75 89 PHE A N 1
ATOM 743 C CA . PHE A 1 89 ? -7.456 17.890 30.029 1.00 78.75 89 PHE A CA 1
ATOM 744 C C . PHE A 1 89 ? -7.584 17.029 31.292 1.00 78.75 89 PHE A C 1
ATOM 746 O O . PHE A 1 89 ? -7.525 15.805 31.206 1.00 78.75 89 PHE A O 1
ATOM 753 N N . ASP A 1 90 ? -7.815 17.660 32.443 1.00 81.94 90 ASP A N 1
ATOM 754 C CA . ASP A 1 90 ? -7.892 16.970 33.733 1.00 81.94 90 ASP A CA 1
ATOM 755 C C . ASP A 1 90 ? -9.116 16.042 33.839 1.00 81.94 90 ASP A C 1
ATOM 757 O O . ASP A 1 90 ? -9.136 15.142 34.680 1.00 81.94 90 ASP A O 1
ATOM 761 N N . ASP A 1 91 ? -10.101 16.204 32.946 1.00 84.88 91 ASP A N 1
ATOM 762 C CA . ASP A 1 91 ? -11.286 15.346 32.858 1.00 84.88 91 ASP A CA 1
ATOM 763 C C . ASP A 1 91 ? -11.027 14.035 32.093 1.00 84.88 91 ASP A C 1
ATOM 765 O O . ASP A 1 91 ? -11.831 13.104 32.193 1.00 84.88 91 ASP A O 1
ATOM 769 N N . VAL A 1 92 ? -9.931 13.938 31.324 1.00 88.81 92 VAL A N 1
ATOM 770 C CA . VAL A 1 92 ? -9.582 12.720 30.576 1.00 88.81 92 VAL A CA 1
ATOM 771 C C . VAL A 1 92 ? -8.967 11.693 31.518 1.00 88.81 92 VAL A C 1
ATOM 773 O O . VAL A 1 92 ? -7.905 11.911 32.102 1.00 88.81 92 VAL A O 1
ATOM 776 N N . ILE A 1 93 ? -9.615 10.535 31.623 1.00 93.38 93 ILE A N 1
ATOM 777 C CA . ILE A 1 93 ? -9.135 9.405 32.424 1.00 93.38 93 ILE A CA 1
ATOM 778 C C . ILE A 1 93 ? -8.461 8.382 31.517 1.00 93.38 93 ILE A C 1
ATOM 780 O O . ILE A 1 93 ? -9.031 7.975 30.506 1.00 93.38 93 ILE A O 1
ATOM 784 N N . PHE A 1 94 ? -7.274 7.910 31.893 1.00 93.31 94 PHE A N 1
ATOM 785 C CA . PHE A 1 94 ? -6.672 6.762 31.217 1.00 93.31 94 PHE A CA 1
ATOM 786 C C . PHE A 1 94 ? -7.209 5.472 31.823 1.00 93.31 94 PHE A C 1
ATOM 788 O O . PHE A 1 94 ? -7.280 5.320 33.041 1.00 93.31 94 PHE A O 1
ATOM 795 N N . VAL A 1 95 ? -7.565 4.524 30.974 1.00 95.62 95 VAL A N 1
ATOM 796 C CA . VAL A 1 95 ? -8.134 3.244 31.366 1.00 95.62 95 VAL A CA 1
ATOM 797 C C . VAL A 1 95 ? -7.290 2.138 30.759 1.00 95.62 95 VAL A C 1
ATOM 799 O O . VAL A 1 95 ? -6.911 2.174 29.590 1.00 95.62 95 VAL A O 1
ATOM 802 N N . THR A 1 96 ? -6.996 1.122 31.551 1.00 95.31 96 THR A N 1
ATOM 803 C CA . THR A 1 96 ? -6.354 -0.093 31.058 1.00 95.31 96 THR A CA 1
ATOM 804 C C . THR A 1 96 ? -6.836 -1.288 31.860 1.00 95.31 96 THR A C 1
ATOM 806 O O . THR A 1 96 ? -7.539 -1.147 32.862 1.00 95.31 96 THR A O 1
ATOM 809 N N . TYR A 1 97 ? -6.490 -2.477 31.400 1.00 95.00 97 TYR A N 1
ATOM 810 C CA . TYR A 1 97 ? -6.868 -3.738 32.011 1.00 95.00 97 TYR A CA 1
ATOM 811 C C . TYR A 1 97 ? -5.799 -4.777 31.724 1.00 95.00 97 TYR A C 1
ATOM 813 O O . TYR A 1 97 ? -5.222 -4.781 30.638 1.00 95.00 97 TYR A O 1
ATOM 821 N N . SER A 1 98 ? -5.562 -5.688 32.662 1.00 95.06 98 SER A N 1
ATOM 822 C CA . SER A 1 98 ? -4.676 -6.825 32.417 1.00 95.06 98 SER A CA 1
ATOM 823 C C . SER A 1 98 ? -5.019 -8.010 33.302 1.00 95.06 98 SER A C 1
ATOM 825 O O . SER A 1 98 ? -5.403 -7.865 34.463 1.00 95.06 98 SER A O 1
ATOM 827 N N . SER A 1 99 ? -4.793 -9.197 32.754 1.00 94.19 99 SER A N 1
ATOM 828 C CA . SER A 1 99 ? -4.534 -10.423 33.506 1.00 94.19 99 SER A CA 1
ATOM 829 C C . SER A 1 99 ? -3.030 -10.565 33.771 1.00 94.19 99 SER A C 1
ATOM 831 O O . SER A 1 99 ? -2.213 -9.901 33.123 1.00 94.19 99 SER A O 1
ATOM 833 N N . SER A 1 100 ? -2.646 -11.438 34.708 1.00 93.94 100 SER A N 1
ATOM 834 C CA . SER A 1 100 ? -1.238 -11.613 35.109 1.00 93.94 100 SER A CA 1
ATOM 835 C C . SER A 1 100 ? -0.296 -11.928 33.929 1.00 93.94 100 SER A C 1
ATOM 837 O O . SER A 1 100 ? 0.813 -11.404 33.862 1.00 93.94 100 SER A O 1
ATOM 839 N N . ASN A 1 101 ? -0.749 -12.675 32.913 1.00 91.31 101 ASN A N 1
ATOM 840 C CA . ASN A 1 101 ? 0.078 -13.019 31.745 1.00 91.31 101 ASN A CA 1
ATOM 841 C C . ASN A 1 101 ? 0.485 -11.820 30.859 1.00 91.31 101 ASN A C 1
ATOM 843 O O . ASN A 1 101 ? 1.433 -11.952 30.092 1.00 91.31 101 ASN A O 1
ATOM 847 N N . HIS A 1 102 ? -0.193 -10.674 30.970 1.00 90.00 102 HIS A N 1
ATOM 848 C CA . HIS A 1 102 ? 0.152 -9.428 30.268 1.00 90.00 102 HIS A CA 1
ATOM 849 C C . HIS A 1 102 ? 0.590 -8.304 31.227 1.00 90.00 102 HIS A C 1
ATOM 851 O O . HIS A 1 102 ? 0.784 -7.160 30.807 1.00 90.00 102 HIS A O 1
ATOM 857 N N . PHE A 1 103 ? 0.795 -8.609 32.517 1.00 94.12 103 PHE A N 1
ATOM 858 C CA . PHE A 1 103 ? 1.101 -7.595 33.528 1.00 94.12 103 PHE A CA 1
ATOM 859 C C . PHE A 1 103 ? 2.376 -6.810 33.197 1.00 94.12 103 PHE A C 1
ATOM 861 O O . PHE A 1 103 ? 2.367 -5.582 33.255 1.00 94.12 103 PHE A O 1
ATOM 868 N N . ALA A 1 104 ? 3.447 -7.496 32.784 1.00 91.44 104 ALA A N 1
ATOM 869 C CA . ALA A 1 104 ? 4.720 -6.858 32.441 1.00 91.44 104 ALA A CA 1
ATOM 870 C C . ALA A 1 104 ? 4.586 -5.828 31.305 1.00 91.44 104 ALA A C 1
ATOM 872 O O . ALA A 1 104 ? 5.207 -4.767 31.364 1.00 91.44 104 ALA A O 1
ATOM 873 N N . GLU A 1 105 ? 3.752 -6.116 30.304 1.00 90.00 105 GLU A N 1
ATOM 874 C CA . GLU A 1 105 ? 3.479 -5.201 29.193 1.00 90.00 105 GLU A CA 1
ATOM 875 C C . GLU A 1 105 ? 2.677 -3.988 29.682 1.00 90.00 105 GLU A C 1
ATOM 877 O O . GLU A 1 105 ? 3.091 -2.847 29.472 1.00 90.00 105 GLU A O 1
ATOM 882 N N . SER A 1 106 ? 1.606 -4.227 30.450 1.00 92.38 106 SER A N 1
ATOM 883 C CA . SER A 1 106 ? 0.759 -3.149 30.980 1.00 92.38 106 SER A CA 1
ATOM 884 C C . SER A 1 106 ? 1.517 -2.231 31.946 1.00 92.38 106 SER A C 1
ATOM 886 O O . SER A 1 106 ? 1.287 -1.023 31.990 1.00 92.38 106 SER A O 1
ATOM 888 N N . ARG A 1 107 ? 2.472 -2.791 32.696 1.00 92.81 107 ARG A N 1
ATOM 889 C CA . ARG A 1 107 ? 3.369 -2.056 33.586 1.00 92.81 107 ARG A CA 1
ATOM 890 C C . ARG A 1 107 ? 4.246 -1.089 32.799 1.00 92.81 107 ARG A C 1
ATOM 892 O O . ARG A 1 107 ? 4.388 0.055 33.219 1.00 92.81 107 ARG A O 1
ATOM 899 N N . GLN A 1 108 ? 4.804 -1.521 31.665 1.00 90.12 108 GLN A N 1
ATOM 900 C CA . GLN A 1 108 ? 5.589 -0.639 30.798 1.00 90.12 108 GLN A CA 1
ATOM 901 C C . GLN A 1 108 ? 4.723 0.495 30.236 1.00 90.12 108 GLN A C 1
ATOM 903 O O . GLN A 1 108 ? 5.129 1.650 30.284 1.00 90.12 108 GLN A O 1
ATOM 908 N N . MET A 1 109 ? 3.500 0.195 29.800 1.00 87.81 109 MET A N 1
ATOM 909 C CA . MET A 1 109 ? 2.559 1.211 29.321 1.00 87.81 109 MET A CA 1
ATOM 910 C C . MET A 1 109 ? 2.230 2.267 30.397 1.00 87.81 109 MET A C 1
ATOM 912 O O . MET A 1 109 ? 2.158 3.458 30.097 1.00 87.81 109 MET A O 1
ATOM 916 N N . ILE A 1 110 ? 2.066 1.865 31.666 1.00 92.44 110 ILE A N 1
ATOM 917 C CA . ILE A 1 110 ? 1.870 2.811 32.782 1.00 92.44 110 ILE A CA 1
ATOM 918 C C . ILE A 1 110 ? 3.082 3.729 32.950 1.00 92.44 110 ILE A C 1
ATOM 920 O O . ILE A 1 110 ? 2.900 4.920 33.210 1.00 92.44 110 ILE A O 1
ATOM 924 N N . VAL A 1 111 ? 4.302 3.194 32.817 1.00 90.62 111 VAL A N 1
ATOM 925 C CA . VAL A 1 111 ? 5.531 4.001 32.863 1.00 90.62 111 VAL A CA 1
ATOM 926 C C . VAL A 1 111 ? 5.503 5.041 31.747 1.00 90.62 111 VAL A C 1
ATOM 928 O O . VAL A 1 111 ? 5.635 6.226 32.042 1.00 90.62 111 VAL A O 1
ATOM 931 N N . ASP A 1 112 ? 5.225 4.623 30.510 1.00 86.94 112 ASP A N 1
ATOM 932 C CA . ASP A 1 112 ? 5.159 5.515 29.347 1.00 86.94 112 ASP A CA 1
ATOM 933 C C . ASP A 1 112 ? 4.123 6.645 29.546 1.00 86.94 112 ASP A C 1
ATOM 935 O O . ASP A 1 112 ? 4.400 7.811 29.258 1.00 86.94 112 ASP A O 1
ATOM 939 N N . LEU A 1 113 ? 2.939 6.330 30.091 1.00 87.88 113 LEU A N 1
ATOM 940 C CA . LEU A 1 113 ? 1.908 7.330 30.403 1.00 87.88 113 LEU A CA 1
ATOM 941 C C . LEU A 1 113 ? 2.356 8.291 31.510 1.00 87.88 113 LEU A C 1
ATOM 943 O O . LEU A 1 113 ? 2.141 9.499 31.405 1.00 87.88 113 LEU A O 1
ATOM 947 N N . ARG A 1 114 ? 2.985 7.778 32.573 1.00 89.88 114 ARG A N 1
ATOM 948 C CA . ARG A 1 114 ? 3.417 8.582 33.729 1.00 89.88 114 ARG A CA 1
ATOM 949 C C . ARG A 1 114 ? 4.639 9.451 33.452 1.00 89.88 114 ARG A C 1
ATOM 951 O O . ARG A 1 114 ? 4.835 10.419 34.181 1.00 89.88 114 ARG A O 1
ATOM 958 N N . GLU A 1 115 ? 5.409 9.176 32.399 1.00 87.00 115 GLU A N 1
ATOM 959 C CA . GLU A 1 115 ? 6.455 10.096 31.932 1.00 87.00 115 GLU A CA 1
ATOM 960 C C . GLU A 1 115 ? 5.884 11.451 31.483 1.00 87.00 115 GLU A C 1
ATOM 962 O O . GLU A 1 115 ? 6.566 12.468 31.611 1.00 87.00 115 GLU A O 1
ATOM 967 N N . LYS A 1 116 ? 4.652 11.479 30.953 1.00 83.00 116 LYS A N 1
ATOM 968 C CA . LYS A 1 116 ? 4.049 12.686 30.360 1.00 83.00 116 LYS A CA 1
ATOM 969 C C . LYS A 1 116 ? 2.795 13.191 31.065 1.00 83.00 116 LYS A C 1
ATOM 971 O O . LYS A 1 116 ? 2.528 14.388 31.009 1.00 83.00 116 LYS A O 1
ATOM 976 N N . PHE A 1 117 ? 2.024 12.317 31.706 1.00 87.06 117 PHE A N 1
ATOM 977 C CA . PHE A 1 117 ? 0.685 12.650 32.175 1.00 87.06 117 PHE A CA 1
ATOM 978 C C . PHE A 1 117 ? 0.468 12.356 33.662 1.00 87.06 117 PHE A C 1
ATOM 980 O O . PHE A 1 117 ? 0.829 11.298 34.190 1.00 87.06 117 PHE A O 1
ATOM 987 N N . THR A 1 118 ? -0.217 13.281 34.332 1.00 91.06 118 THR A N 1
ATOM 988 C CA . THR A 1 118 ? -0.589 13.200 35.753 1.00 91.06 118 THR A CA 1
ATOM 989 C C . THR A 1 118 ? -2.046 12.787 35.973 1.00 91.06 118 THR A C 1
ATOM 991 O O . THR A 1 118 ? -2.444 12.573 37.122 1.00 91.06 118 THR A O 1
ATOM 994 N N . ASN A 1 119 ? -2.832 12.627 34.901 1.00 91.94 119 ASN A N 1
ATOM 995 C CA . ASN A 1 119 ? -4.256 12.290 34.959 1.00 91.94 119 ASN A CA 1
ATOM 996 C C . ASN A 1 119 ? -4.504 10.975 35.700 1.00 91.94 119 ASN A C 1
ATOM 998 O O . ASN A 1 119 ? -3.620 10.117 35.829 1.00 91.94 119 ASN A O 1
ATOM 1002 N N . ARG A 1 120 ? -5.742 10.798 36.161 1.00 95.12 120 ARG A N 1
ATOM 1003 C CA . ARG A 1 120 ? -6.166 9.571 36.837 1.00 95.12 120 ARG A CA 1
ATOM 1004 C C . ARG A 1 120 ? -6.057 8.381 35.883 1.00 95.12 120 ARG A C 1
ATOM 1006 O O . ARG A 1 120 ? -6.484 8.464 34.733 1.00 95.12 120 ARG A O 1
ATOM 1013 N N . ILE A 1 121 ? -5.490 7.283 36.379 1.00 96.06 121 ILE A N 1
ATOM 1014 C CA . ILE A 1 121 ? -5.485 5.986 35.696 1.00 96.06 121 ILE A CA 1
ATOM 1015 C C . ILE A 1 121 ? -6.468 5.067 36.423 1.00 96.06 121 ILE A C 1
ATOM 1017 O O . ILE A 1 121 ? -6.361 4.905 37.636 1.00 96.06 121 ILE A O 1
ATOM 1021 N N . ILE A 1 122 ? -7.390 4.443 35.698 1.00 97.62 122 ILE A N 1
ATOM 1022 C CA . ILE A 1 122 ? -8.209 3.337 36.198 1.00 97.62 122 ILE A CA 1
ATOM 1023 C C . ILE A 1 122 ? -7.674 2.043 35.587 1.00 97.62 122 ILE A C 1
ATOM 1025 O O . ILE A 1 122 ? -7.676 1.858 34.370 1.00 97.62 122 ILE A O 1
ATOM 1029 N N . TYR A 1 123 ? -7.203 1.149 36.447 1.00 97.75 123 TYR A N 1
ATOM 1030 C CA . TYR A 1 123 ? -6.653 -0.144 36.077 1.00 97.75 123 TYR A CA 1
ATOM 1031 C C . TYR A 1 123 ? -7.624 -1.251 36.484 1.00 97.75 123 TYR A C 1
ATOM 1033 O O . TYR A 1 123 ? -7.838 -1.486 37.676 1.00 97.75 123 TYR A O 1
ATOM 1041 N N . TYR A 1 124 ? -8.189 -1.957 35.510 1.00 98.00 124 TYR A N 1
ATOM 1042 C CA . TYR A 1 124 ? -9.043 -3.111 35.774 1.00 98.00 124 TYR A CA 1
ATOM 1043 C C . TYR A 1 124 ? -8.213 -4.389 35.929 1.00 98.00 124 TYR A C 1
ATOM 1045 O O . TYR A 1 124 ? -7.491 -4.822 35.028 1.00 98.00 124 TYR A O 1
ATOM 1053 N N . ASP A 1 125 ? -8.340 -4.999 37.098 1.00 97.12 125 ASP A N 1
ATOM 1054 C CA . ASP A 1 125 ? -7.774 -6.288 37.460 1.00 97.12 125 ASP A CA 1
ATOM 1055 C C . ASP A 1 125 ? -8.654 -7.411 36.882 1.00 97.12 125 ASP A C 1
ATOM 1057 O O . ASP A 1 125 ? -9.797 -7.601 37.312 1.00 97.12 125 ASP A O 1
ATOM 1061 N N . LEU A 1 126 ? -8.117 -8.135 35.890 1.00 96.88 126 LEU A N 1
ATOM 1062 C CA . LEU A 1 126 ? -8.761 -9.287 35.240 1.00 96.88 126 LEU A CA 1
ATOM 1063 C C . LEU A 1 126 ? -8.252 -10.638 35.779 1.00 96.88 126 LEU A C 1
ATOM 1065 O O . LEU A 1 126 ? -8.469 -11.672 35.147 1.00 96.88 126 LEU A O 1
ATOM 1069 N N . GLY A 1 127 ? -7.530 -10.643 36.902 1.00 95.50 127 GLY A N 1
ATOM 1070 C CA . GLY A 1 127 ? -6.868 -11.830 37.449 1.00 95.50 127 GLY A CA 1
ATOM 1071 C C . GLY A 1 127 ? -5.373 -11.618 37.678 1.00 95.50 127 GLY A C 1
ATOM 1072 O O . GLY A 1 127 ? -4.551 -12.416 37.222 1.00 95.50 127 GLY A O 1
ATOM 1073 N N . LEU A 1 128 ? -5.015 -10.517 38.335 1.00 96.12 128 LEU A N 1
ATOM 1074 C CA . LEU A 1 128 ? -3.673 -10.245 38.828 1.00 96.12 128 LEU A CA 1
ATOM 1075 C C . LEU A 1 128 ? -3.374 -11.058 40.089 1.00 96.12 128 LEU A C 1
ATOM 1077 O O . LEU A 1 128 ? -4.238 -11.361 40.916 1.00 96.12 128 LEU A O 1
ATOM 1081 N N . THR A 1 129 ? -2.097 -11.353 40.282 1.00 96.88 129 THR A N 1
ATOM 1082 C CA . THR A 1 129 ? -1.584 -11.881 41.543 1.00 96.88 129 THR A CA 1
ATOM 1083 C C . THR A 1 129 ? -1.579 -10.798 42.625 1.00 96.88 129 THR A C 1
ATOM 1085 O O . THR A 1 129 ? -1.514 -9.594 42.361 1.00 96.88 129 THR A O 1
ATOM 1088 N N . HIS A 1 130 ? -1.572 -11.220 43.892 1.00 95.69 130 HIS A N 1
ATOM 1089 C CA . HIS A 1 130 ? -1.502 -10.292 45.025 1.00 95.69 130 HIS A CA 1
ATOM 1090 C C . HIS A 1 130 ? -0.260 -9.381 44.973 1.00 95.69 130 HIS A C 1
ATOM 1092 O O . HIS A 1 130 ? -0.326 -8.213 45.357 1.00 95.69 130 HIS A O 1
ATOM 1098 N N . THR A 1 131 ? 0.869 -9.898 44.479 1.00 96.44 131 THR A N 1
ATOM 1099 C CA . THR A 1 131 ? 2.123 -9.151 44.321 1.00 96.44 131 THR A CA 1
ATOM 1100 C C . THR A 1 131 ? 2.030 -8.073 43.249 1.00 96.44 131 THR A C 1
ATOM 1102 O O . THR A 1 131 ? 2.410 -6.936 43.516 1.00 96.44 131 THR A O 1
ATOM 1105 N N . GLU A 1 132 ? 1.474 -8.400 42.082 1.00 96.69 132 GLU A N 1
ATOM 1106 C CA . GLU A 1 132 ? 1.273 -7.455 40.974 1.00 96.69 132 GLU A CA 1
ATOM 1107 C C . GLU A 1 132 ? 0.301 -6.341 41.382 1.00 96.69 132 GLU A C 1
ATOM 1109 O O . GLU A 1 132 ? 0.587 -5.153 41.218 1.00 96.69 132 GLU A O 1
ATOM 1114 N N . ARG A 1 133 ? -0.809 -6.704 42.038 1.00 95.94 133 ARG A N 1
ATOM 1115 C CA . ARG A 1 133 ? -1.778 -5.732 42.557 1.00 95.94 133 ARG A CA 1
ATOM 1116 C C . ARG A 1 133 ? -1.153 -4.784 43.585 1.00 95.94 133 ARG A C 1
ATOM 1118 O O . ARG A 1 133 ? -1.407 -3.583 43.545 1.00 95.94 133 ARG A O 1
ATOM 1125 N N . LYS A 1 134 ? -0.315 -5.300 44.492 1.00 96.00 134 LYS A N 1
ATOM 1126 C CA . LYS A 1 134 ? 0.415 -4.496 45.492 1.00 96.00 134 LYS A CA 1
ATOM 1127 C C . LYS A 1 134 ? 1.479 -3.590 44.864 1.00 96.00 134 LYS A C 1
ATOM 1129 O O . LYS A 1 134 ? 1.836 -2.565 45.444 1.00 96.00 134 LYS A O 1
ATOM 1134 N N . GLU A 1 135 ? 2.013 -3.949 43.702 1.00 95.75 135 GLU A N 1
ATOM 1135 C CA . GLU A 1 135 ? 2.908 -3.066 42.957 1.00 95.75 135 GLU A CA 1
ATOM 1136 C C . GLU A 1 135 ? 2.148 -1.850 42.418 1.00 95.75 135 GLU A C 1
ATOM 1138 O O . GLU A 1 135 ? 2.582 -0.717 42.635 1.00 95.75 135 GLU A O 1
ATOM 1143 N N . LEU A 1 136 ? 0.975 -2.066 41.817 1.00 95.19 136 LEU A N 1
ATOM 1144 C CA . LEU A 1 136 ? 0.148 -0.995 41.254 1.00 95.19 136 LEU A CA 1
ATOM 1145 C C . LEU A 1 136 ? -0.304 0.038 42.296 1.00 95.19 136 LEU A C 1
ATOM 1147 O O . LEU A 1 136 ? -0.406 1.216 41.965 1.00 95.19 136 LEU A O 1
ATOM 1151 N N . THR A 1 137 ? -0.482 -0.343 43.570 1.00 94.56 137 THR A N 1
ATOM 1152 C CA . THR A 1 137 ? -0.843 0.619 44.635 1.00 94.56 137 THR A CA 1
ATOM 1153 C C . THR A 1 137 ? 0.228 1.683 44.892 1.00 94.56 137 THR A C 1
ATOM 1155 O O . THR A 1 137 ? -0.026 2.649 45.605 1.00 94.56 137 THR A O 1
ATOM 1158 N N . ARG A 1 138 ? 1.444 1.500 44.362 1.00 94.31 138 ARG A N 1
ATOM 1159 C CA . ARG A 1 138 ? 2.545 2.469 44.478 1.00 94.31 138 ARG A CA 1
ATOM 1160 C C . ARG A 1 138 ? 2.529 3.522 43.369 1.00 94.31 138 ARG A C 1
ATOM 1162 O O . ARG A 1 138 ? 3.306 4.470 43.438 1.00 94.31 138 ARG A O 1
ATOM 1169 N N . VAL A 1 139 ? 1.692 3.356 42.347 1.00 94.94 139 VAL A N 1
ATOM 1170 C CA . VAL A 1 139 ? 1.595 4.291 41.225 1.00 94.94 139 VAL A CA 1
ATOM 1171 C C . VAL A 1 139 ? 0.710 5.472 41.624 1.00 94.94 139 VAL A C 1
ATOM 1173 O O . VAL A 1 139 ? -0.428 5.299 42.053 1.00 94.94 139 VAL A O 1
ATOM 1176 N N . CYS A 1 140 ? 1.225 6.692 41.468 1.00 93.94 140 CYS A N 1
ATOM 1177 C CA . CYS A 1 140 ? 0.478 7.907 41.787 1.00 93.94 140 CYS A CA 1
ATOM 1178 C C . CYS A 1 140 ? -0.789 8.038 40.929 1.00 93.94 140 CYS A C 1
ATOM 1180 O O . CYS A 1 140 ? -0.757 7.792 39.718 1.00 93.94 140 CYS A O 1
ATOM 1182 N N . ASN A 1 141 ? -1.881 8.492 41.556 1.00 95.25 141 ASN A N 1
ATOM 1183 C CA . ASN A 1 141 ? -3.168 8.768 40.908 1.00 95.25 141 ASN A CA 1
ATOM 1184 C C . ASN A 1 141 ? -3.690 7.586 40.060 1.00 95.25 141 ASN A C 1
ATOM 1186 O O . ASN A 1 141 ? -4.224 7.779 38.967 1.00 95.25 141 ASN A O 1
ATOM 1190 N N . LEU A 1 142 ? -3.450 6.358 40.529 1.00 97.19 142 LEU A N 1
ATOM 1191 C CA . LEU A 1 142 ? -3.933 5.125 39.917 1.00 97.19 142 LEU A CA 1
ATOM 1192 C C . LEU A 1 142 ? -4.924 4.442 40.859 1.00 97.19 142 LEU A C 1
ATOM 1194 O O . LEU A 1 142 ? -4.638 4.217 42.034 1.00 97.19 142 LEU A O 1
ATOM 1198 N N . GLU A 1 143 ? -6.083 4.093 40.322 1.00 96.88 143 GLU A N 1
ATOM 1199 C CA . GLU A 1 143 ? -7.114 3.312 40.989 1.00 96.88 143 GLU A CA 1
ATOM 1200 C C . GLU A 1 143 ? -7.164 1.909 40.397 1.00 96.88 143 GLU A C 1
ATOM 1202 O O . GLU A 1 143 ? -7.134 1.740 39.181 1.00 96.88 143 GLU A O 1
ATOM 1207 N N . ILE A 1 144 ? -7.279 0.904 41.261 1.00 97.25 144 ILE A N 1
ATOM 1208 C CA . ILE A 1 144 ? -7.420 -0.492 40.851 1.00 97.25 144 ILE A CA 1
ATOM 1209 C C . ILE A 1 144 ? -8.874 -0.913 41.062 1.00 97.25 144 ILE A C 1
ATOM 1211 O O . ILE A 1 144 ? -9.360 -0.866 42.195 1.00 97.25 144 ILE A O 1
ATOM 1215 N N . ARG A 1 145 ? -9.538 -1.384 40.005 1.00 96.94 145 ARG A N 1
ATOM 1216 C CA . ARG A 1 145 ? -10.892 -1.959 40.057 1.00 96.94 145 ARG A CA 1
ATOM 1217 C C . ARG A 1 145 ? -10.843 -3.445 39.737 1.00 96.94 145 ARG A C 1
ATOM 1219 O O . ARG A 1 145 ? -10.237 -3.833 38.751 1.00 96.94 145 ARG A O 1
ATOM 1226 N N . ALA A 1 146 ? -11.474 -4.282 40.552 1.00 96.62 146 ALA A N 1
ATOM 1227 C CA . ALA A 1 146 ? -11.652 -5.688 40.196 1.00 96.62 146 ALA A CA 1
ATOM 1228 C C . ALA A 1 146 ? -12.817 -5.812 39.210 1.00 96.62 146 ALA A C 1
ATOM 1230 O O . ALA A 1 146 ? -13.883 -5.253 39.467 1.00 96.62 146 ALA A O 1
ATOM 1231 N N . PHE A 1 147 ? -12.625 -6.530 38.101 1.00 97.25 147 PHE A N 1
ATOM 1232 C CA . PHE A 1 147 ? -13.720 -6.793 37.171 1.00 97.25 147 PHE A CA 1
ATOM 1233 C C . PHE A 1 147 ? -14.621 -7.911 37.717 1.00 97.25 147 PHE A C 1
ATOM 1235 O O . PHE A 1 147 ? -14.170 -9.040 37.922 1.00 97.25 147 PHE A O 1
ATOM 1242 N N . ASP A 1 148 ? -15.894 -7.598 37.960 1.00 96.19 148 ASP A N 1
ATOM 1243 C CA . ASP A 1 148 ? -16.870 -8.550 38.493 1.00 96.19 148 ASP A CA 1
ATOM 1244 C C . ASP A 1 148 ? -17.424 -9.454 37.382 1.00 96.19 148 ASP A C 1
ATOM 1246 O O . ASP A 1 148 ? -18.436 -9.159 36.747 1.00 96.19 148 ASP A O 1
ATOM 1250 N N . PHE A 1 149 ? -16.744 -10.574 37.133 1.00 96.12 149 PHE A N 1
ATOM 1251 C CA . PHE A 1 149 ? -17.193 -11.569 36.157 1.00 96.12 149 PHE A CA 1
ATOM 1252 C C . PHE A 1 149 ? -18.519 -12.244 36.538 1.00 96.12 149 PHE A C 1
ATOM 1254 O O . PHE A 1 149 ? -19.196 -12.746 35.644 1.00 96.12 149 PHE A O 1
ATOM 1261 N N . ASP A 1 150 ? -18.896 -12.270 37.822 1.00 96.44 150 ASP A N 1
ATOM 1262 C CA . ASP A 1 150 ? -20.105 -12.961 38.291 1.00 96.44 150 ASP A CA 1
ATOM 1263 C C . ASP A 1 150 ? -21.382 -12.166 37.968 1.00 96.44 150 ASP A C 1
ATOM 1265 O O . ASP A 1 150 ? -22.476 -12.730 37.894 1.00 96.44 150 ASP A O 1
ATOM 1269 N N . ALA A 1 151 ? -21.249 -10.863 37.699 1.00 95.75 151 ALA A N 1
ATOM 1270 C CA . ALA A 1 151 ? -22.349 -10.000 37.274 1.00 95.75 151 ALA A CA 1
ATOM 1271 C C . ALA A 1 151 ? -22.801 -10.224 35.813 1.00 95.75 151 ALA A C 1
ATOM 1273 O O . ALA A 1 151 ? -23.862 -9.727 35.412 1.00 95.75 151 ALA A O 1
ATOM 1274 N N . PHE A 1 152 ? -22.029 -10.966 35.010 1.00 96.12 152 PHE A N 1
ATOM 1275 C CA . PHE A 1 152 ? -22.246 -11.137 33.568 1.00 96.12 152 PHE A CA 1
ATOM 1276 C C . PHE A 1 152 ? -22.345 -12.617 33.162 1.00 96.12 152 PHE A C 1
ATOM 1278 O O . PHE A 1 152 ? -22.002 -13.502 33.943 1.00 96.12 152 PHE A O 1
ATOM 1285 N N . PRO A 1 153 ? -22.842 -12.928 31.948 1.00 96.38 153 PRO A N 1
ATOM 1286 C CA . PRO A 1 153 ? -22.915 -14.307 31.476 1.00 96.38 153 PRO A CA 1
ATOM 1287 C C . PRO A 1 153 ? -21.544 -14.991 31.422 1.00 96.38 153 PRO A C 1
ATOM 1289 O O . PRO A 1 153 ? -20.517 -14.349 31.202 1.00 96.38 153 PRO A O 1
ATOM 1292 N N . GLU A 1 154 ? -21.547 -16.316 31.574 1.00 95.62 154 GLU A N 1
ATOM 1293 C CA . GLU A 1 154 ? -20.344 -17.132 31.782 1.00 95.62 154 GLU A CA 1
ATOM 1294 C C . GLU A 1 154 ? -19.252 -16.926 30.715 1.00 95.62 154 GLU A C 1
ATOM 1296 O O . GLU A 1 154 ? -18.065 -16.883 31.050 1.00 95.62 154 GLU A O 1
ATOM 1301 N N . HIS A 1 155 ? -19.625 -16.713 29.445 1.00 95.31 155 HIS A N 1
ATOM 1302 C CA . HIS A 1 155 ? -18.667 -16.518 28.348 1.00 95.31 155 HIS A CA 1
ATOM 1303 C C . HIS A 1 155 ? -17.804 -15.257 28.506 1.00 95.31 155 HIS A C 1
ATOM 1305 O O . HIS A 1 155 ? -16.708 -15.209 27.950 1.00 95.31 155 HIS A O 1
ATOM 1311 N N . VAL A 1 156 ? -18.238 -14.258 29.286 1.00 96.44 156 VAL A N 1
ATOM 1312 C CA . VAL A 1 156 ? -17.460 -13.032 29.551 1.00 96.44 156 VAL A CA 1
ATOM 1313 C C . VAL A 1 156 ? -16.177 -13.335 30.331 1.00 96.44 156 VAL A C 1
ATOM 1315 O O . VAL A 1 156 ? -15.171 -12.647 30.152 1.00 96.44 156 VAL A O 1
ATOM 1318 N N . ARG A 1 157 ? -16.168 -14.405 31.140 1.00 95.81 157 ARG A N 1
ATOM 1319 C CA . ARG A 1 157 ? -14.966 -14.877 31.850 1.00 95.81 157 ARG A CA 1
ATOM 1320 C C . ARG A 1 157 ? -13.887 -15.394 30.898 1.00 95.81 157 ARG A C 1
ATOM 1322 O O . ARG A 1 157 ? -12.708 -15.403 31.247 1.00 95.81 157 ARG A O 1
ATOM 1329 N N . ASN A 1 158 ? -14.260 -15.806 29.685 1.00 93.38 158 ASN A N 1
ATOM 1330 C CA . ASN A 1 158 ? -13.296 -16.171 28.660 1.00 93.38 158 ASN A CA 1
ATOM 1331 C C . ASN A 1 158 ? -12.675 -14.906 28.050 1.00 93.38 158 ASN A C 1
ATOM 1333 O O . ASN A 1 158 ? -13.229 -14.308 27.123 1.00 93.38 158 ASN A O 1
ATOM 1337 N N . LEU A 1 159 ? -11.486 -14.534 28.531 1.00 92.12 159 LEU A N 1
ATOM 1338 C CA . LEU A 1 159 ? -10.760 -13.343 28.077 1.00 92.12 159 LEU A CA 1
ATOM 1339 C C . LEU A 1 159 ? -10.437 -13.353 26.571 1.00 92.12 159 LEU A C 1
ATOM 1341 O O . LEU A 1 159 ? -10.273 -12.281 25.994 1.00 92.12 159 LEU A O 1
ATOM 1345 N N . HIS A 1 160 ? -10.422 -14.518 25.909 1.00 88.81 160 HIS A N 1
ATOM 1346 C CA . HIS A 1 160 ? -10.235 -14.608 24.454 1.00 88.81 160 HIS A CA 1
ATOM 1347 C C . HIS A 1 160 ? -11.431 -14.084 23.653 1.00 88.81 160 HIS A C 1
ATOM 1349 O O . HIS A 1 160 ? -11.274 -13.763 22.478 1.00 88.81 160 HIS A O 1
ATOM 1355 N N . THR A 1 161 ? -12.615 -13.980 24.268 1.00 88.81 161 THR A N 1
ATOM 1356 C CA . THR A 1 161 ? -13.778 -13.324 23.645 1.00 88.81 161 THR A CA 1
ATOM 1357 C C . THR A 1 161 ? -13.640 -11.803 23.622 1.00 88.81 161 THR A C 1
ATOM 1359 O O . THR A 1 161 ? -14.310 -11.141 22.836 1.00 88.81 161 THR A O 1
ATOM 1362 N N . TYR A 1 162 ? -12.807 -11.244 24.510 1.00 91.62 162 TYR A N 1
ATOM 1363 C CA . TYR A 1 162 ? -12.700 -9.809 24.790 1.00 91.62 162 TYR A CA 1
ATOM 1364 C C . TYR A 1 162 ? -14.031 -9.115 25.136 1.00 91.62 162 TYR A C 1
ATOM 1366 O O . TYR A 1 162 ? -14.106 -7.886 25.147 1.00 91.62 162 TYR A O 1
ATOM 1374 N N . ALA A 1 163 ? -15.069 -9.879 25.498 1.00 95.19 163 ALA A N 1
ATOM 1375 C CA . ALA A 1 163 ? -16.390 -9.355 25.843 1.00 95.19 163 ALA A CA 1
ATOM 1376 C C . ALA A 1 163 ? -16.377 -8.431 27.076 1.00 95.19 163 ALA A C 1
ATOM 1378 O O . ALA A 1 163 ? -17.227 -7.553 27.203 1.00 95.19 163 ALA A O 1
ATOM 1379 N N . PHE A 1 164 ? -15.385 -8.574 27.961 1.00 95.75 164 PHE A N 1
ATOM 1380 C CA . PHE A 1 164 ? -15.192 -7.681 29.106 1.00 95.75 164 PHE A CA 1
ATOM 1381 C C . PHE A 1 164 ? -14.889 -6.231 28.683 1.00 95.75 164 PHE A C 1
ATOM 1383 O O . PHE A 1 164 ? -15.215 -5.297 29.414 1.00 95.75 164 PHE A O 1
ATOM 1390 N N . LYS A 1 165 ? -14.300 -6.002 27.499 1.00 94.12 165 LYS A N 1
ATOM 1391 C CA . LYS A 1 165 ? -13.884 -4.657 27.082 1.00 94.12 165 LYS A CA 1
ATOM 1392 C C . LYS A 1 165 ? -15.065 -3.725 26.797 1.00 94.12 165 LYS A C 1
ATOM 1394 O O . LYS A 1 165 ? -15.064 -2.634 27.366 1.00 94.12 165 LYS A O 1
ATOM 1399 N N . PRO A 1 166 ? -16.082 -4.091 25.984 1.00 95.38 166 PRO A N 1
ATOM 1400 C CA . PRO A 1 166 ? -17.279 -3.258 25.846 1.00 95.38 166 PRO A CA 1
ATOM 1401 C C . PRO A 1 166 ? -18.013 -2.998 27.163 1.00 95.38 166 PRO A C 1
ATOM 1403 O O . PRO A 1 166 ? -18.632 -1.950 27.319 1.00 95.38 166 PRO A O 1
ATOM 1406 N N . ILE A 1 167 ? -17.933 -3.926 28.120 1.00 97.50 167 ILE A N 1
ATOM 1407 C CA . ILE A 1 167 ? -18.527 -3.757 29.451 1.00 97.50 167 ILE A CA 1
ATOM 1408 C C . ILE A 1 167 ? -17.777 -2.670 30.232 1.00 97.50 167 ILE A C 1
ATOM 1410 O O . ILE A 1 167 ? -18.410 -1.733 30.714 1.00 97.50 167 ILE A O 1
ATOM 1414 N N . ILE A 1 168 ? -16.439 -2.725 30.268 1.00 97.19 168 ILE A N 1
ATOM 1415 C CA . ILE A 1 168 ? -15.605 -1.661 30.856 1.00 97.19 168 ILE A CA 1
ATOM 1416 C C . ILE A 1 168 ? -15.876 -0.320 30.164 1.00 97.19 168 ILE A C 1
ATOM 1418 O O . ILE A 1 168 ? -16.035 0.699 30.830 1.00 97.19 168 ILE A O 1
ATOM 1422 N N . GLN A 1 169 ? -15.974 -0.303 28.831 1.00 95.38 169 GLN A N 1
ATOM 1423 C CA . GLN A 1 169 ? -16.328 0.907 28.084 1.00 95.38 169 GLN A CA 1
ATOM 1424 C C . GLN A 1 169 ? -17.679 1.473 28.548 1.00 95.38 169 GLN A C 1
ATOM 1426 O O . GLN A 1 169 ? -17.796 2.684 28.724 1.00 95.38 169 GLN A O 1
ATOM 1431 N N . ALA A 1 170 ? -18.692 0.621 28.752 1.00 96.38 170 ALA A N 1
ATOM 1432 C CA . ALA A 1 170 ? -20.029 1.032 29.185 1.00 96.38 170 ALA A CA 1
ATOM 1433 C C . ALA A 1 170 ? -20.027 1.604 30.608 1.00 96.38 170 ALA A C 1
ATOM 1435 O O . ALA A 1 170 ? -20.624 2.656 30.841 1.00 96.38 170 ALA A O 1
ATOM 1436 N N . GLU A 1 171 ? -19.303 0.967 31.529 1.00 96.75 171 GLU A N 1
ATOM 1437 C CA . GLU A 1 171 ? -19.091 1.473 32.888 1.00 96.75 171 GLU A CA 1
ATOM 1438 C C . GLU A 1 171 ? -18.415 2.852 32.854 1.00 96.75 171 GLU A C 1
ATOM 1440 O O . GLU A 1 171 ? -18.958 3.832 33.373 1.00 96.75 171 GLU A O 1
ATOM 1445 N N . MET A 1 172 ? -17.295 2.972 32.135 1.00 96.06 172 MET A N 1
ATOM 1446 C CA . MET A 1 172 ? -16.528 4.217 32.039 1.00 96.06 172 MET A CA 1
ATOM 1447 C C . MET A 1 172 ? -17.299 5.352 31.374 1.00 96.06 172 MET A C 1
ATOM 1449 O O . MET A 1 172 ? -17.223 6.488 31.848 1.00 96.06 172 MET A O 1
ATOM 1453 N N . LEU A 1 173 ? -18.085 5.061 30.334 1.00 94.19 173 LEU A N 1
ATOM 1454 C CA . LEU A 1 173 ? -18.932 6.056 29.676 1.00 94.19 173 LEU A CA 1
ATOM 1455 C C . LEU A 1 173 ? -20.117 6.474 30.548 1.00 94.19 173 LEU A C 1
ATOM 1457 O O . LEU A 1 173 ? -20.618 7.585 30.391 1.00 94.19 173 LEU A O 1
ATOM 1461 N N . SER A 1 174 ? -20.579 5.628 31.469 1.00 94.31 174 SER A N 1
ATOM 1462 C CA . SER A 1 174 ? -21.637 6.009 32.408 1.00 94.31 174 SER A CA 1
ATOM 1463 C C . SER A 1 174 ? -21.120 7.015 33.449 1.00 94.31 174 SER A C 1
ATOM 1465 O O . SER A 1 174 ? -21.765 8.040 33.694 1.00 94.31 174 SER A O 1
ATOM 1467 N N . GLU A 1 175 ? -19.903 6.808 33.955 1.00 93.94 175 GLU A N 1
ATOM 1468 C CA . GLU A 1 175 ? -19.310 7.591 35.046 1.00 93.94 175 GLU A CA 1
ATOM 1469 C C . GLU A 1 175 ? -18.618 8.877 34.576 1.00 93.94 175 GLU A C 1
ATOM 1471 O O . GLU A 1 175 ? -18.723 9.907 35.238 1.00 93.94 175 GLU A O 1
ATOM 1476 N N . ASN A 1 176 ? -17.957 8.859 33.414 1.00 93.25 176 ASN A N 1
ATOM 1477 C CA . ASN A 1 176 ? -16.981 9.890 33.042 1.00 93.25 176 ASN A CA 1
ATOM 1478 C C . ASN A 1 176 ? -17.378 10.650 31.770 1.00 93.25 176 ASN A C 1
ATOM 1480 O O . ASN A 1 176 ? -18.236 10.203 31.007 1.00 93.25 176 ASN A O 1
ATOM 1484 N N . VAL A 1 177 ? -16.799 11.837 31.558 1.00 90.75 177 VAL A N 1
ATOM 1485 C CA . VAL A 1 177 ? -17.072 12.659 30.362 1.00 90.75 177 VAL A CA 1
ATOM 1486 C C . VAL A 1 177 ? -16.181 12.254 29.192 1.00 90.75 177 VAL A C 1
ATOM 1488 O O . VAL A 1 177 ? -16.676 12.166 28.072 1.00 90.75 177 VAL A O 1
ATOM 1491 N N . ALA A 1 178 ? -14.903 11.971 29.436 1.00 89.81 178 ALA A N 1
ATOM 1492 C CA . ALA A 1 178 ? -13.970 11.498 28.422 1.00 89.81 178 ALA A CA 1
ATOM 1493 C C . ALA A 1 178 ? -12.955 10.532 29.036 1.00 89.81 178 ALA A C 1
ATOM 1495 O O . ALA A 1 178 ? -12.520 10.705 30.175 1.00 89.81 178 ALA A O 1
ATOM 1496 N N . PHE A 1 179 ? -12.578 9.500 28.291 1.00 92.38 179 PHE A N 1
ATOM 1497 C CA . PHE A 1 179 ? -11.558 8.556 28.723 1.00 92.38 179 PHE A CA 1
ATOM 1498 C C . PHE A 1 179 ? -10.851 7.911 27.535 1.00 92.38 179 PHE A C 1
ATOM 1500 O O . PHE A 1 179 ? -11.387 7.799 26.431 1.00 92.38 179 PHE A O 1
ATOM 1507 N N . TRP A 1 180 ? -9.632 7.463 27.792 1.00 89.25 180 TRP A N 1
ATOM 1508 C CA . TRP A 1 180 ? -8.774 6.803 26.827 1.00 89.25 180 TRP A CA 1
ATOM 1509 C C . TRP A 1 180 ? -8.400 5.415 27.340 1.00 89.25 180 TRP A C 1
ATOM 1511 O O . TRP A 1 180 ? -7.698 5.280 28.335 1.00 89.25 180 TRP A O 1
ATOM 1521 N N . ILE A 1 181 ? -8.864 4.380 26.642 1.00 90.88 181 ILE A N 1
ATOM 1522 C CA . ILE A 1 181 ? -8.474 2.989 26.853 1.00 90.88 181 ILE A CA 1
ATOM 1523 C C . ILE A 1 181 ? -7.220 2.650 26.044 1.00 90.88 181 ILE A C 1
ATOM 1525 O O . ILE A 1 181 ? -7.177 2.870 24.832 1.00 90.88 181 ILE A O 1
ATOM 1529 N N . ALA A 1 182 ? -6.248 2.018 26.690 1.00 88.12 182 ALA A N 1
ATOM 1530 C CA . ALA A 1 182 ? -5.121 1.372 26.027 1.00 88.12 182 ALA A CA 1
ATOM 1531 C C . ALA A 1 182 ? -5.045 -0.112 26.426 1.00 88.12 182 ALA A C 1
ATOM 1533 O O . ALA A 1 182 ? -5.064 -0.448 27.617 1.00 88.12 182 ALA A O 1
ATOM 1534 N N . ASP A 1 183 ? -4.987 -0.997 25.421 1.00 87.12 183 ASP A N 1
ATOM 1535 C CA . ASP A 1 183 ? -4.748 -2.431 25.620 1.00 87.12 183 ASP A CA 1
ATOM 1536 C C . ASP A 1 183 ? -3.419 -2.655 26.371 1.00 87.12 183 ASP A C 1
ATOM 1538 O O . ASP A 1 183 ? -2.445 -1.936 26.154 1.00 87.12 183 ASP A O 1
ATOM 1542 N N . SER A 1 184 ? -3.351 -3.699 27.206 1.00 85.12 184 SER A N 1
ATOM 1543 C CA . SER A 1 184 ? -2.179 -4.021 28.041 1.00 85.12 184 SER A CA 1
ATOM 1544 C C . SER A 1 184 ? -0.860 -4.149 27.274 1.00 85.12 184 SER A C 1
ATOM 1546 O O . SER A 1 184 ? 0.198 -3.941 27.854 1.00 85.12 184 SER A O 1
ATOM 1548 N N . SER A 1 185 ? -0.909 -4.502 25.990 1.00 82.81 185 SER A N 1
ATOM 1549 C CA . SER A 1 185 ? 0.266 -4.714 25.140 1.00 82.81 185 SER A CA 1
ATOM 1550 C C . SER A 1 185 ? 0.715 -3.472 24.357 1.00 82.81 185 SER A C 1
ATOM 1552 O O . SER A 1 185 ? 1.725 -3.534 23.650 1.00 82.81 185 SER A O 1
ATOM 1554 N N . VAL A 1 186 ? 0.003 -2.343 24.464 1.00 79.50 186 VAL A N 1
ATOM 1555 C CA . VAL A 1 186 ? 0.379 -1.087 23.796 1.00 79.50 186 VAL A CA 1
ATOM 1556 C C . VAL A 1 186 ? 1.682 -0.547 24.386 1.00 79.50 186 VAL A C 1
ATOM 1558 O O . VAL A 1 186 ? 1.842 -0.458 25.599 1.00 79.50 186 VAL A O 1
ATOM 1561 N N . GLN A 1 187 ? 2.614 -0.147 23.518 1.00 75.44 187 GLN A N 1
ATOM 1562 C CA . GLN A 1 187 ? 3.859 0.519 23.911 1.00 75.44 187 GLN A CA 1
ATOM 1563 C C . GLN A 1 187 ? 3.992 1.845 23.166 1.00 75.44 187 GLN A C 1
ATOM 1565 O O . GLN A 1 187 ? 3.973 1.869 21.932 1.00 75.44 187 GLN A O 1
ATOM 1570 N N . PHE A 1 188 ? 4.194 2.942 23.894 1.00 72.94 188 PHE A N 1
ATOM 1571 C CA . PHE A 1 188 ? 4.273 4.282 23.312 1.00 72.94 188 PHE A CA 1
ATOM 1572 C C . PHE A 1 188 ? 5.728 4.677 23.052 1.00 72.94 188 PHE A C 1
ATOM 1574 O O . PHE A 1 188 ? 6.284 5.577 23.678 1.00 72.94 188 PHE A O 1
ATOM 1581 N N . ARG A 1 189 ? 6.371 3.984 22.104 1.00 66.44 189 ARG A N 1
ATOM 1582 C CA . ARG A 1 189 ? 7.793 4.214 21.786 1.00 66.44 189 ARG A CA 1
ATOM 1583 C C . ARG A 1 189 ? 8.052 5.540 21.082 1.00 66.44 189 ARG A C 1
ATOM 1585 O O . ARG A 1 189 ? 9.103 6.141 21.291 1.00 66.44 189 ARG A O 1
ATOM 1592 N N . ASP A 1 190 ? 7.112 5.979 20.249 1.00 67.25 190 ASP A N 1
ATOM 1593 C CA . ASP A 1 190 ? 7.181 7.279 19.594 1.00 67.25 190 ASP A CA 1
ATOM 1594 C C . ASP A 1 190 ? 6.430 8.327 20.420 1.00 67.25 190 ASP A C 1
ATOM 1596 O O . ASP A 1 190 ? 5.198 8.369 20.485 1.00 67.25 190 ASP A O 1
ATOM 1600 N N . ARG A 1 191 ? 7.209 9.206 21.049 1.00 65.81 191 ARG A N 1
ATOM 1601 C CA . ARG A 1 191 ? 6.703 10.293 21.889 1.00 65.81 191 ARG A CA 1
ATOM 1602 C C . ARG A 1 191 ? 5.909 11.329 21.095 1.00 65.81 191 ARG A C 1
ATOM 1604 O O . ARG A 1 191 ? 5.114 12.042 21.714 1.00 65.81 191 ARG A O 1
ATOM 1611 N N . LEU A 1 192 ? 6.125 11.427 19.781 1.00 65.88 192 LEU A N 1
ATOM 1612 C CA . LEU A 1 192 ? 5.407 12.340 18.897 1.00 65.88 192 LEU A CA 1
ATOM 1613 C C . LEU A 1 192 ? 3.982 11.838 18.632 1.00 65.88 192 LEU A C 1
ATOM 1615 O O . LEU A 1 192 ? 3.051 12.630 18.673 1.00 65.88 192 LEU A O 1
ATOM 1619 N N . MET A 1 193 ? 3.786 10.523 18.479 1.00 62.78 193 MET A N 1
ATOM 1620 C CA . MET A 1 193 ? 2.456 9.918 18.308 1.00 62.78 193 MET A CA 1
ATOM 1621 C C . MET A 1 193 ? 1.539 10.212 19.503 1.00 62.78 193 MET A C 1
ATOM 1623 O O . MET A 1 193 ? 0.402 10.643 19.322 1.00 62.78 193 MET A O 1
ATOM 1627 N N . LEU A 1 194 ? 2.057 10.032 20.724 1.00 67.62 194 LEU A N 1
ATOM 1628 C CA . LEU A 1 194 ? 1.320 10.324 21.958 1.00 67.62 194 LEU A CA 1
ATOM 1629 C C . LEU A 1 194 ? 0.918 11.807 22.044 1.00 67.62 194 LEU A C 1
ATOM 1631 O O . LEU A 1 194 ? -0.165 12.126 22.525 1.00 67.62 194 LEU A O 1
ATOM 1635 N N . GLN A 1 195 ? 1.795 12.703 21.574 1.00 69.25 195 GLN A N 1
ATOM 1636 C CA . GLN A 1 195 ? 1.556 14.147 21.569 1.00 69.25 195 GLN A CA 1
ATOM 1637 C C . GLN A 1 195 ? 0.532 14.556 20.506 1.00 69.25 195 GLN A C 1
ATOM 1639 O O . GLN A 1 195 ? -0.373 15.321 20.805 1.00 69.25 195 GLN A O 1
ATOM 1644 N N . ASN A 1 196 ? 0.634 14.014 19.293 1.00 69.69 196 ASN A N 1
ATOM 1645 C CA . ASN A 1 196 ? -0.294 14.323 18.207 1.00 69.69 196 ASN A CA 1
ATOM 1646 C C . ASN A 1 196 ? -1.714 13.863 18.543 1.00 69.69 196 ASN A C 1
ATOM 1648 O O . ASN A 1 196 ? -2.667 14.612 18.363 1.00 69.69 196 ASN A O 1
ATOM 1652 N N . PHE A 1 197 ? -1.848 12.654 19.097 1.00 68.75 197 PHE A N 1
ATOM 1653 C CA . PHE A 1 197 ? -3.136 12.154 19.569 1.00 68.75 197 PHE A CA 1
ATOM 1654 C C . PHE A 1 197 ? -3.730 13.063 20.649 1.00 68.75 197 PHE A C 1
ATOM 1656 O O . PHE A 1 197 ? -4.911 13.400 20.609 1.00 68.75 197 PHE A O 1
ATOM 1663 N N . TYR A 1 198 ? -2.892 13.498 21.591 1.00 72.25 198 TYR A N 1
ATOM 1664 C CA . TYR A 1 198 ? -3.273 14.465 22.610 1.00 72.25 198 TYR A CA 1
ATOM 1665 C C . TYR A 1 198 ? -3.767 15.786 21.992 1.00 72.25 198 TYR A C 1
ATOM 1667 O O . TYR A 1 198 ? -4.850 16.257 22.342 1.00 72.25 198 TYR A O 1
ATOM 1675 N N . ASP A 1 199 ? -3.026 16.354 21.040 1.00 75.50 199 ASP A N 1
ATOM 1676 C CA . ASP A 1 199 ? -3.386 17.614 20.387 1.00 75.50 199 ASP A CA 1
ATOM 1677 C C . ASP A 1 199 ? -4.695 17.481 19.584 1.00 75.50 199 ASP A C 1
ATOM 1679 O O . ASP A 1 199 ? -5.524 18.395 19.588 1.00 75.50 199 ASP A O 1
ATOM 1683 N N . ASP A 1 200 ? -4.936 16.336 18.940 1.00 70.62 200 ASP A N 1
ATOM 1684 C CA . ASP A 1 200 ? -6.164 16.063 18.182 1.00 70.62 200 ASP A CA 1
ATOM 1685 C C . ASP A 1 200 ? -7.397 15.924 19.084 1.00 70.62 200 ASP A C 1
ATOM 1687 O O . ASP A 1 200 ? -8.463 16.460 18.760 1.00 70.62 200 ASP A O 1
ATOM 1691 N N . VAL A 1 201 ? -7.257 15.261 20.237 1.00 70.44 201 VAL A N 1
ATOM 1692 C CA . VAL A 1 201 ? -8.323 15.166 21.248 1.00 70.44 201 VAL A CA 1
ATOM 1693 C C . VAL A 1 201 ? -8.650 16.548 21.810 1.00 70.44 201 VAL A C 1
ATOM 1695 O O . VAL A 1 201 ? -9.815 16.948 21.831 1.00 70.44 201 VAL A O 1
ATOM 1698 N N . MET A 1 202 ? -7.632 17.311 22.216 1.00 75.75 202 MET A N 1
ATOM 1699 C CA . MET A 1 202 ? -7.827 18.617 22.854 1.00 75.75 202 MET A CA 1
ATOM 1700 C C . MET A 1 202 ? -8.311 19.700 21.884 1.00 75.75 202 MET A C 1
ATOM 1702 O O . MET A 1 202 ? -9.032 20.610 22.288 1.00 75.75 202 MET A O 1
ATOM 1706 N N . SER A 1 203 ? -7.953 19.608 20.601 1.00 74.94 203 SER A N 1
ATOM 1707 C CA . SER A 1 203 ? -8.429 20.536 19.564 1.00 74.94 203 SER A CA 1
ATOM 1708 C C . SER A 1 203 ? -9.821 20.197 19.017 1.00 74.94 203 SER A C 1
ATOM 1710 O O . SER A 1 203 ? -10.318 20.913 18.147 1.00 74.94 203 SER A O 1
ATOM 1712 N N . GLY A 1 204 ? -10.458 19.125 19.511 1.00 66.62 204 GLY A N 1
ATOM 1713 C CA . GLY A 1 204 ? -11.771 18.670 19.045 1.00 66.62 204 GLY A CA 1
ATOM 1714 C C . GLY A 1 204 ? -11.757 18.086 17.629 1.00 66.62 204 GLY A C 1
ATOM 1715 O O . GLY A 1 204 ? -12.807 17.999 16.996 1.00 66.62 204 GLY A O 1
ATOM 1716 N N . LYS A 1 205 ? -10.576 17.718 17.113 1.00 63.56 205 LYS A N 1
ATOM 1717 C CA . LYS A 1 205 ? -10.416 17.055 15.810 1.00 63.56 205 LYS A CA 1
ATOM 1718 C C . LYS A 1 205 ? -10.676 15.554 15.892 1.00 63.56 205 LYS A C 1
ATOM 1720 O O . LYS A 1 205 ? -11.080 14.959 14.895 1.00 63.56 205 LYS A O 1
ATOM 1725 N N . ALA A 1 206 ? -10.431 14.941 17.051 1.00 62.69 206 ALA A N 1
ATOM 1726 C CA . ALA A 1 206 ? -10.745 13.538 17.277 1.00 62.69 206 ALA A CA 1
ATOM 1727 C C . ALA A 1 206 ? -12.273 13.333 17.336 1.00 62.69 206 ALA A C 1
ATOM 1729 O O . ALA A 1 206 ? -12.959 14.105 18.012 1.00 62.69 206 ALA A O 1
ATOM 1730 N N . PRO A 1 207 ? -12.825 12.307 16.663 1.00 67.00 207 PRO A N 1
ATOM 1731 C CA . PRO A 1 207 ? -14.239 11.981 16.794 1.00 67.00 207 PRO A CA 1
ATOM 1732 C C . PRO A 1 207 ? -14.562 11.530 18.225 1.00 67.00 207 PRO A C 1
ATOM 1734 O O . PRO A 1 207 ? -13.703 10.999 18.931 1.00 67.00 207 PRO A O 1
ATOM 1737 N N . ASP A 1 208 ? -15.827 11.676 18.631 1.00 71.38 208 ASP A N 1
ATOM 1738 C CA . ASP A 1 208 ? -16.285 11.320 19.982 1.00 71.38 208 ASP A CA 1
ATOM 1739 C C . ASP A 1 208 ? -16.071 9.828 20.319 1.00 71.38 208 ASP A C 1
ATOM 1741 O O . ASP A 1 208 ? -16.017 9.463 21.494 1.00 71.38 208 ASP A O 1
ATOM 1745 N N . TYR A 1 209 ? -15.920 8.974 19.300 1.00 67.19 209 TYR A N 1
ATOM 1746 C CA . TYR A 1 209 ? -15.484 7.583 19.407 1.00 67.19 209 TYR A CA 1
ATOM 1747 C C . TYR A 1 209 ? -14.375 7.311 18.378 1.00 67.19 209 TYR A C 1
ATOM 1749 O O . TYR A 1 209 ? -14.636 7.297 17.173 1.00 67.19 209 TYR A O 1
ATOM 1757 N N . MET A 1 210 ? -13.144 7.067 18.834 1.00 65.19 210 MET A N 1
ATOM 1758 C CA . MET A 1 210 ? -11.974 6.859 17.970 1.00 65.19 210 MET A CA 1
ATOM 1759 C C . MET A 1 210 ? -11.219 5.588 18.349 1.00 65.19 210 MET A C 1
ATOM 1761 O O . MET A 1 210 ? -10.803 5.440 19.493 1.00 65.19 210 MET A O 1
ATOM 1765 N N . ILE A 1 211 ? -10.961 4.715 17.373 1.00 61.56 211 ILE A N 1
ATOM 1766 C CA . ILE A 1 211 ? -10.048 3.574 17.523 1.00 61.56 211 ILE A CA 1
ATOM 1767 C C . ILE A 1 211 ? -8.769 3.883 16.747 1.00 61.56 211 ILE A C 1
ATOM 1769 O O . ILE A 1 211 ? -8.828 4.171 15.552 1.00 61.56 211 ILE A O 1
ATOM 1773 N N . GLY A 1 212 ? -7.626 3.805 17.419 1.00 56.66 212 GLY A N 1
ATOM 1774 C CA . GLY A 1 212 ? -6.306 3.766 16.804 1.00 56.66 212 GLY A CA 1
ATOM 1775 C C . GLY A 1 212 ? -5.711 2.367 16.935 1.00 56.66 212 GLY A C 1
ATOM 1776 O O . GLY A 1 212 ? -5.722 1.781 18.017 1.00 56.66 212 GLY A O 1
ATOM 1777 N N . GLU A 1 213 ? -5.174 1.826 15.847 1.00 53.97 213 GLU A N 1
ATOM 1778 C CA . GLU A 1 213 ? -4.326 0.634 15.907 1.00 53.97 213 GLU A CA 1
ATOM 1779 C C . GLU A 1 213 ? -2.874 1.076 16.090 1.00 53.97 213 GLU A C 1
ATOM 1781 O O . GLU A 1 213 ? -2.362 1.884 15.314 1.00 53.97 213 GLU A O 1
ATOM 1786 N N . ILE A 1 214 ? -2.206 0.558 17.123 1.00 50.03 214 ILE A N 1
ATOM 1787 C CA . ILE A 1 214 ? -0.768 0.755 17.309 1.00 50.03 214 ILE A CA 1
ATOM 1788 C C . ILE A 1 214 ? -0.104 -0.582 17.010 1.00 50.03 214 ILE A C 1
ATOM 1790 O O . ILE A 1 214 ? -0.294 -1.564 17.730 1.00 50.03 214 ILE A O 1
ATOM 1794 N N . VAL A 1 215 ? 0.671 -0.622 15.925 1.00 39.41 215 VAL A N 1
ATOM 1795 C CA . VAL A 1 215 ? 1.447 -1.804 15.541 1.00 39.41 215 VAL A CA 1
ATOM 1796 C C . VAL A 1 215 ? 2.481 -2.078 16.634 1.00 39.41 215 VAL A C 1
ATOM 1798 O O . VAL A 1 215 ? 3.459 -1.344 16.795 1.00 39.41 215 VAL A O 1
ATOM 1801 N N . THR A 1 216 ? 2.263 -3.135 17.412 1.00 35.44 216 THR A N 1
ATOM 1802 C CA . THR A 1 216 ? 3.264 -3.672 18.334 1.00 35.44 216 THR A CA 1
ATOM 1803 C C . THR A 1 216 ? 4.287 -4.492 17.535 1.00 35.44 216 THR A C 1
ATOM 1805 O O . THR A 1 216 ? 3.990 -5.031 16.472 1.00 35.44 216 THR A O 1
ATOM 1808 N N . LYS A 1 217 ? 5.546 -4.501 17.989 1.00 31.36 217 LYS A N 1
ATOM 1809 C CA . LYS A 1 217 ? 6.723 -5.020 17.260 1.00 31.36 217 LYS A CA 1
ATOM 1810 C C . LYS A 1 217 ? 6.505 -6.410 16.613 1.00 31.36 217 LYS A C 1
ATOM 1812 O O . LYS A 1 217 ? 6.125 -7.343 17.307 1.00 31.36 217 LYS A O 1
ATOM 1817 N N . GLU A 1 218 ? 6.864 -6.520 15.328 1.00 32.12 218 GLU A N 1
ATOM 1818 C CA . GLU A 1 218 ? 7.348 -7.705 14.578 1.00 32.12 218 GLU A CA 1
ATOM 1819 C C . GLU A 1 218 ? 6.796 -9.101 14.944 1.00 32.12 218 GLU A C 1
ATOM 1821 O O . GLU A 1 218 ? 7.555 -10.056 15.106 1.00 32.12 218 GLU A O 1
ATOM 1826 N N . VAL A 1 219 ? 5.474 -9.277 14.971 1.00 30.59 219 VAL A N 1
ATOM 1827 C CA . VAL A 1 219 ? 4.876 -10.595 14.704 1.00 30.59 219 VAL A CA 1
ATOM 1828 C C . VAL A 1 219 ? 3.749 -10.403 13.685 1.00 30.59 219 VAL A C 1
ATOM 1830 O O . VAL A 1 219 ? 2.735 -9.802 14.030 1.00 30.59 219 VAL A O 1
ATOM 1833 N N . PRO A 1 220 ? 3.866 -10.904 12.438 1.00 31.25 220 PRO A N 1
ATOM 1834 C CA . PRO A 1 220 ? 2.896 -10.633 11.365 1.00 31.25 220 PRO A CA 1
ATOM 1835 C C . PRO A 1 220 ? 1.484 -11.207 11.595 1.00 31.25 220 PRO A C 1
ATOM 1837 O O . PRO A 1 220 ? 0.634 -11.110 10.717 1.00 31.25 220 PRO A O 1
ATOM 1840 N N . TYR A 1 221 ? 1.237 -11.850 12.741 1.00 41.44 221 TYR A N 1
ATOM 1841 C CA . TYR A 1 221 ? 0.072 -12.707 12.976 1.00 41.44 221 TYR A CA 1
ATOM 1842 C C . TYR A 1 221 ? -0.598 -12.511 14.346 1.00 41.44 221 TYR A C 1
ATOM 1844 O O . TYR A 1 221 ? -1.477 -13.292 14.708 1.00 41.44 221 TYR A O 1
ATOM 1852 N N . THR A 1 222 ? -0.213 -11.494 15.124 1.00 37.91 222 THR A N 1
ATOM 1853 C CA . THR A 1 222 ? -0.921 -11.132 16.364 1.00 37.91 222 THR A CA 1
ATOM 1854 C C . THR A 1 222 ? -1.856 -9.959 16.104 1.00 37.91 222 THR A C 1
ATOM 1856 O O . THR A 1 222 ? -1.410 -8.928 15.606 1.00 37.91 222 THR A O 1
ATOM 1859 N N . HIS A 1 223 ? -3.143 -10.119 16.440 1.00 51.25 223 HIS A N 1
ATOM 1860 C CA . HIS A 1 223 ? -4.157 -9.061 16.342 1.00 51.25 223 HIS A CA 1
ATOM 1861 C C . HIS A 1 223 ? -3.624 -7.757 16.966 1.00 51.25 223 HIS A C 1
ATOM 1863 O O . HIS A 1 223 ? -3.184 -7.803 18.121 1.00 51.25 223 HIS A O 1
ATOM 1869 N N . PRO A 1 224 ? -3.613 -6.625 16.237 1.00 55.53 224 PRO A N 1
ATOM 1870 C CA . PRO A 1 224 ? -2.968 -5.400 16.697 1.00 55.53 224 PRO A CA 1
ATOM 1871 C C . PRO A 1 224 ? -3.565 -4.920 18.026 1.00 55.53 224 PRO A C 1
ATOM 1873 O O . PRO A 1 224 ? -4.774 -5.019 18.271 1.00 55.53 224 PRO A O 1
ATOM 1876 N N . ALA A 1 225 ? -2.702 -4.403 18.903 1.00 58.66 225 ALA A N 1
ATOM 1877 C CA . ALA A 1 225 ? -3.129 -3.768 20.141 1.00 58.66 225 ALA A CA 1
ATOM 1878 C C . ALA A 1 225 ? -3.850 -2.451 19.811 1.00 58.66 225 ALA A C 1
ATOM 1880 O O . ALA A 1 225 ? -3.387 -1.664 18.981 1.00 58.66 225 ALA A O 1
ATOM 1881 N N . SER A 1 226 ? -4.999 -2.218 20.445 1.00 70.56 226 SER A N 1
ATOM 1882 C CA . SER A 1 226 ? -5.830 -1.043 20.177 1.00 70.56 226 SER A CA 1
ATOM 1883 C C . SER A 1 226 ? -5.693 0.026 21.255 1.00 70.56 226 SER A C 1
ATOM 1885 O O . SER A 1 226 ? -5.653 -0.264 22.452 1.00 70.56 226 SER A O 1
ATOM 1887 N N . VAL A 1 227 ? -5.702 1.273 20.805 1.00 76.69 227 VAL A N 1
ATOM 1888 C CA . VAL A 1 227 ? -5.992 2.466 21.593 1.00 76.69 227 VAL A CA 1
ATOM 1889 C C . VAL A 1 227 ? -7.397 2.936 21.233 1.00 76.69 227 VAL A C 1
ATOM 1891 O O . VAL A 1 227 ? -7.790 2.908 20.070 1.00 76.69 227 VAL A O 1
ATOM 1894 N N . LEU A 1 228 ? -8.168 3.357 22.229 1.00 82.81 228 LEU A N 1
ATOM 1895 C CA . LEU A 1 228 ? -9.551 3.772 22.055 1.00 82.81 228 LEU A CA 1
ATOM 1896 C C . LEU A 1 228 ? -9.850 5.022 22.886 1.00 82.81 228 LEU A C 1
ATOM 1898 O O . LEU A 1 228 ? -9.703 5.000 24.103 1.00 82.81 228 LEU A O 1
ATOM 1902 N N . PHE A 1 229 ? -10.310 6.090 22.244 1.00 84.75 229 PHE A N 1
ATOM 1903 C CA . PHE A 1 229 ? -10.829 7.282 22.914 1.00 84.75 229 PHE A CA 1
ATOM 1904 C C . PHE A 1 229 ? -12.349 7.323 22.836 1.00 84.75 229 PHE A C 1
ATOM 1906 O O . PHE A 1 229 ? -12.922 7.135 21.759 1.00 84.75 229 PHE A O 1
ATOM 1913 N N . LEU A 1 230 ? -12.992 7.579 23.975 1.00 87.00 230 LEU A N 1
ATOM 1914 C CA . LEU A 1 230 ? -14.422 7.844 24.047 1.00 87.00 230 LEU A CA 1
ATOM 1915 C C . LEU A 1 230 ? -14.685 9.135 24.802 1.00 87.00 230 LEU A C 1
ATOM 1917 O O . LEU A 1 230 ? -14.221 9.333 25.925 1.00 87.00 230 LEU A O 1
ATOM 1921 N N . ARG A 1 231 ? -15.572 9.935 24.225 1.00 87.31 231 ARG A N 1
ATOM 1922 C CA . ARG A 1 231 ? -16.273 11.028 24.881 1.00 87.31 231 ARG A CA 1
ATOM 1923 C C . ARG A 1 231 ? -17.745 10.667 25.043 1.00 87.31 231 ARG A C 1
ATOM 1925 O O . ARG A 1 231 ? -18.360 10.050 24.173 1.00 87.31 231 ARG A O 1
ATOM 1932 N N . LYS A 1 232 ? -18.340 11.080 26.158 1.00 89.75 232 LYS A N 1
ATOM 1933 C CA . LYS A 1 232 ? -19.775 10.992 26.428 1.00 89.75 232 LYS A CA 1
ATOM 1934 C C . LYS A 1 232 ? -20.539 11.892 25.454 1.00 89.75 232 LYS A C 1
ATOM 1936 O O . LYS A 1 232 ? -20.595 13.107 25.621 1.00 89.75 232 LYS A O 1
ATOM 1941 N N . SER A 1 233 ? -21.155 11.261 24.461 1.00 88.81 233 SER A N 1
ATOM 1942 C CA . SER A 1 233 ? -22.060 11.882 23.495 1.00 88.81 233 SER A CA 1
ATOM 1943 C C . SER A 1 233 ? -23.172 10.913 23.090 1.00 88.81 233 SER A C 1
ATOM 1945 O O . SER A 1 233 ? -23.138 9.720 23.425 1.00 88.81 233 SER A O 1
ATOM 1947 N N . GLN A 1 234 ? -24.179 11.421 22.377 1.00 89.50 234 GLN A N 1
ATOM 1948 C CA . GLN A 1 234 ? -25.247 10.592 21.819 1.00 89.50 234 GLN A CA 1
ATOM 1949 C C . GLN A 1 234 ? -24.689 9.498 20.894 1.00 89.50 234 GLN A C 1
ATOM 1951 O O . GLN A 1 234 ? -25.163 8.362 20.933 1.00 89.50 234 GLN A O 1
ATOM 1956 N N . GLU A 1 235 ? -23.667 9.823 20.099 1.00 85.19 235 GLU A N 1
ATOM 1957 C CA . GLU A 1 235 ? -23.034 8.906 19.148 1.00 85.19 235 GLU A CA 1
ATOM 1958 C C . GLU A 1 235 ? -22.306 7.769 19.862 1.00 85.19 235 GLU A C 1
ATOM 1960 O O . GLU A 1 235 ? -22.604 6.596 19.616 1.00 85.19 235 GLU A O 1
ATOM 1965 N N . SER A 1 236 ? -21.432 8.102 20.816 1.00 88.56 236 SER A N 1
ATOM 1966 C CA . SER A 1 236 ? -20.692 7.111 21.603 1.00 88.56 236 SER A CA 1
ATOM 1967 C C . SER A 1 236 ? -21.630 6.171 22.348 1.00 88.56 236 SER A C 1
ATOM 1969 O O . SER A 1 236 ? -21.437 4.955 22.320 1.00 88.56 236 SER A O 1
ATOM 1971 N N . LYS A 1 237 ? -22.700 6.699 22.962 1.00 92.56 237 LYS A N 1
ATOM 1972 C CA . LYS A 1 237 ? -23.695 5.858 23.640 1.00 92.56 237 LYS A CA 1
ATOM 1973 C C . LYS A 1 237 ? -24.483 4.982 22.669 1.00 92.56 237 LYS A C 1
ATOM 1975 O O . LYS A 1 237 ? -24.764 3.830 22.992 1.00 92.56 237 LYS A O 1
ATOM 1980 N N . ARG A 1 238 ? -24.834 5.494 21.485 1.00 90.75 238 ARG A N 1
ATOM 1981 C CA . ARG A 1 238 ? -25.546 4.714 20.463 1.00 90.75 238 ARG A CA 1
ATOM 1982 C C . ARG A 1 238 ? -24.696 3.545 19.978 1.00 90.75 238 ARG A C 1
ATOM 1984 O O . ARG A 1 238 ? -25.206 2.431 19.924 1.00 90.75 238 ARG A O 1
ATOM 1991 N N . LEU A 1 239 ? -23.422 3.776 19.666 1.00 89.50 239 LEU A N 1
ATOM 1992 C CA . LEU A 1 239 ? -22.501 2.718 19.248 1.00 89.50 239 LEU A CA 1
ATOM 1993 C C . LEU A 1 239 ? -22.308 1.685 20.366 1.00 89.50 239 LEU A C 1
ATOM 1995 O O . LEU A 1 239 ? -22.440 0.478 20.146 1.00 89.50 239 LEU A O 1
ATOM 1999 N N . LEU A 1 240 ? -22.059 2.173 21.582 1.00 94.00 240 LEU A N 1
ATOM 2000 C CA . LEU A 1 240 ? -21.759 1.334 22.731 1.00 94.00 240 LEU A CA 1
ATOM 2001 C C . LEU A 1 240 ? -22.961 0.521 23.217 1.00 94.00 240 LEU A C 1
ATOM 2003 O O . LEU A 1 240 ? -22.765 -0.593 23.689 1.00 94.00 240 LEU A O 1
ATOM 2007 N N . LYS A 1 241 ? -24.200 1.006 23.041 1.00 95.19 241 LYS A N 1
ATOM 2008 C CA . LYS A 1 241 ? -25.421 0.215 23.277 1.00 95.19 241 LYS A CA 1
ATOM 2009 C C . LYS A 1 241 ? -25.365 -1.113 22.520 1.00 95.19 241 LYS A C 1
ATOM 2011 O O . LYS A 1 241 ? -25.550 -2.170 23.118 1.00 95.19 241 LYS A O 1
ATOM 2016 N N . TRP A 1 242 ? -25.091 -1.068 21.218 1.00 95.12 242 TRP A N 1
ATOM 2017 C CA . TRP A 1 242 ? -25.068 -2.273 20.383 1.00 95.12 242 TRP A CA 1
ATOM 2018 C C . TRP A 1 242 ? -23.850 -3.143 20.657 1.00 95.12 242 TRP A C 1
ATOM 2020 O O . TRP A 1 242 ? -23.974 -4.366 20.704 1.00 95.12 242 TRP A O 1
ATOM 2030 N N . LEU A 1 243 ? -22.695 -2.521 20.900 1.00 94.81 243 LEU A N 1
ATOM 2031 C CA . LEU A 1 243 ? -21.478 -3.252 21.232 1.00 94.81 243 LEU A CA 1
ATOM 2032 C C . LEU A 1 243 ? -21.613 -3.985 22.577 1.00 94.81 243 LEU A C 1
ATOM 2034 O O . LEU A 1 243 ? -21.214 -5.142 22.675 1.00 94.81 243 LEU A O 1
ATOM 2038 N N . LEU A 1 244 ? -22.244 -3.363 23.579 1.00 96.94 244 LEU A N 1
ATOM 2039 C CA . LEU A 1 244 ? -22.538 -3.976 24.876 1.00 96.94 244 LEU A CA 1
ATOM 2040 C C . LEU A 1 244 ? -23.519 -5.149 24.742 1.00 96.94 244 LEU A C 1
ATOM 2042 O O . LEU A 1 244 ? -23.258 -6.225 25.277 1.00 96.94 244 LEU A O 1
ATOM 2046 N N . LEU A 1 245 ? -24.630 -4.965 24.018 1.00 96.44 245 LEU A N 1
ATOM 2047 C CA . LEU A 1 245 ? -25.599 -6.044 23.777 1.00 96.44 245 LEU A CA 1
ATOM 2048 C C . LEU A 1 245 ? -24.941 -7.236 23.071 1.00 96.44 245 LEU A C 1
ATOM 2050 O O . LEU A 1 245 ? -25.184 -8.385 23.447 1.00 96.44 245 LEU A O 1
ATOM 2054 N N . CYS A 1 246 ? -24.067 -6.962 22.099 1.00 95.25 246 CYS A N 1
ATOM 2055 C CA . CYS A 1 246 ? -23.304 -7.995 21.414 1.00 95.25 246 CYS A CA 1
ATOM 2056 C C . CYS A 1 246 ? -22.313 -8.691 22.353 1.00 95.25 246 CYS A C 1
ATOM 2058 O O . CYS A 1 246 ? -22.288 -9.916 22.398 1.00 95.25 246 CYS A O 1
ATOM 2060 N N . ALA A 1 247 ? -21.563 -7.939 23.164 1.00 96.56 247 ALA A N 1
ATOM 2061 C CA . ALA A 1 247 ? -20.597 -8.479 24.122 1.00 96.56 247 ALA A CA 1
ATOM 2062 C C . ALA A 1 247 ? -21.238 -9.411 25.160 1.00 96.56 247 ALA A C 1
ATOM 2064 O O . ALA A 1 247 ? -20.680 -10.457 25.483 1.00 96.56 247 ALA A O 1
ATOM 2065 N N . ILE A 1 248 ? -22.433 -9.071 25.649 1.00 96.69 248 ILE A N 1
ATOM 2066 C CA . ILE A 1 248 ? -23.185 -9.876 26.627 1.00 96.69 248 ILE A CA 1
ATOM 2067 C C . ILE A 1 248 ? -23.907 -11.065 25.953 1.00 96.69 248 ILE A C 1
ATOM 2069 O O . ILE A 1 248 ? -24.395 -11.965 26.631 1.00 96.69 248 ILE A O 1
ATOM 2073 N N . THR A 1 249 ? -23.922 -11.140 24.620 1.00 95.69 249 THR A N 1
ATOM 2074 C CA . THR A 1 249 ? -24.552 -12.230 23.864 1.00 95.69 249 THR A CA 1
ATOM 2075 C C . THR A 1 249 ? -23.491 -13.066 23.151 1.00 95.69 249 THR A C 1
ATOM 2077 O O . THR A 1 249 ? -23.020 -12.682 22.085 1.00 95.69 249 THR A O 1
ATOM 2080 N N . GLU A 1 250 ? -23.154 -14.247 23.680 1.00 92.69 250 GLU A N 1
ATOM 2081 C CA . GLU A 1 250 ? -22.075 -15.104 23.145 1.00 92.69 250 GLU A CA 1
ATOM 2082 C C . GLU A 1 250 ? -22.176 -15.326 21.627 1.00 92.69 250 GLU A C 1
ATOM 2084 O O . GLU A 1 250 ? -21.214 -15.113 20.896 1.00 92.69 250 GLU A O 1
ATOM 2089 N N . LYS A 1 251 ? -23.374 -15.661 21.131 1.00 91.31 251 LYS A N 1
ATOM 2090 C CA . LYS A 1 251 ? -23.618 -15.901 19.698 1.00 91.31 251 LYS A CA 1
ATOM 2091 C C . LYS A 1 251 ? -23.398 -14.668 18.813 1.00 91.31 251 LYS A C 1
ATOM 2093 O O . LYS A 1 251 ? -23.267 -14.843 17.607 1.00 91.31 251 LYS A O 1
ATOM 2098 N N . CYS A 1 252 ? -23.410 -13.462 19.385 1.00 91.06 252 CYS A N 1
ATOM 2099 C CA . CYS A 1 252 ? -23.131 -12.218 18.673 1.00 91.06 252 CYS A CA 1
ATOM 2100 C C . CYS A 1 252 ? -21.632 -11.912 18.666 1.00 91.06 252 CYS A C 1
ATOM 2102 O O . CYS A 1 252 ? -21.062 -11.734 17.595 1.00 91.06 252 CYS A O 1
ATOM 2104 N N . ILE A 1 253 ? -20.992 -11.869 19.843 1.00 92.19 253 ILE A N 1
ATOM 2105 C CA . ILE A 1 253 ? -19.573 -11.498 19.948 1.00 92.19 253 ILE A CA 1
ATOM 2106 C C . ILE A 1 253 ? -18.646 -12.588 19.398 1.00 92.19 253 ILE A C 1
ATOM 2108 O O . ILE A 1 253 ? -17.670 -12.279 18.726 1.00 92.19 253 ILE A O 1
ATOM 2112 N N . ALA A 1 254 ? -18.975 -13.860 19.627 1.00 90.19 254 ALA A N 1
ATOM 2113 C CA . ALA A 1 254 ? -18.210 -15.025 19.190 1.00 90.19 254 ALA A CA 1
ATOM 2114 C C . ALA A 1 254 ? -19.131 -16.001 18.426 1.00 90.19 254 ALA A C 1
ATOM 2116 O O . ALA A 1 254 ? -19.499 -17.063 18.939 1.00 90.19 254 ALA A O 1
ATOM 2117 N N . PRO A 1 255 ? -19.565 -15.646 17.200 1.00 87.19 255 PRO A N 1
ATOM 2118 C CA . PRO A 1 255 ? -20.509 -16.455 16.441 1.00 87.19 255 PRO A CA 1
ATOM 2119 C C . PRO A 1 255 ? -19.916 -17.817 16.066 1.00 87.19 255 PRO A C 1
ATOM 2121 O O . PRO A 1 255 ? -18.702 -18.010 15.977 1.00 87.19 255 PRO A O 1
ATOM 2124 N N . LYS A 1 256 ? -20.788 -18.795 15.792 1.00 80.94 256 LYS A N 1
ATOM 2125 C CA . LYS A 1 256 ? -20.348 -20.131 15.363 1.00 80.94 256 LYS A CA 1
ATOM 2126 C C . LYS A 1 256 ? -19.459 -20.015 14.121 1.00 80.94 256 LYS A C 1
ATOM 2128 O O . LYS A 1 256 ? -19.848 -19.362 13.160 1.00 80.94 256 LYS A O 1
ATOM 2133 N N . ARG A 1 257 ? -18.329 -20.736 14.125 1.00 77.38 257 ARG A N 1
ATOM 2134 C CA . ARG A 1 257 ? -17.252 -20.713 13.107 1.00 77.38 257 ARG A CA 1
ATOM 2135 C C . ARG A 1 257 ? -16.291 -19.528 13.197 1.00 77.38 257 ARG A C 1
ATOM 2137 O O . ARG A 1 257 ? -15.313 -19.531 12.457 1.00 77.38 257 ARG A O 1
ATOM 2144 N N . ALA A 1 258 ? -16.514 -18.573 14.095 1.00 78.69 258 ALA A N 1
ATOM 2145 C CA . ALA A 1 258 ? -15.501 -17.583 14.414 1.00 78.69 258 ALA A CA 1
ATOM 2146 C C . ALA A 1 258 ? -14.511 -18.163 15.434 1.00 78.69 258 ALA A C 1
ATOM 2148 O O . ALA A 1 258 ? -14.900 -18.890 16.351 1.00 78.69 258 ALA A O 1
ATOM 2149 N N . TYR A 1 259 ? -13.223 -17.889 15.257 1.00 79.56 259 TYR A N 1
ATOM 2150 C CA . TYR A 1 259 ? -12.183 -18.402 16.144 1.00 79.56 259 TYR A CA 1
ATOM 2151 C C . TYR A 1 259 ? -11.050 -17.389 16.309 1.00 79.56 259 TYR A C 1
ATOM 2153 O O . TYR A 1 259 ? -10.709 -16.646 15.395 1.00 79.56 259 TYR A O 1
ATOM 2161 N N . TYR A 1 260 ? -10.472 -17.362 17.510 1.00 72.12 260 TYR A N 1
ATOM 2162 C CA . TYR A 1 260 ? -9.470 -16.370 17.896 1.00 72.12 260 TYR A CA 1
ATOM 2163 C C . TYR A 1 260 ? -8.057 -16.715 17.395 1.00 72.12 260 TYR A C 1
ATOM 2165 O O . TYR A 1 260 ? -7.319 -15.843 16.932 1.00 72.12 260 TYR A O 1
ATOM 2173 N N . PHE A 1 261 ? -7.676 -17.994 17.481 1.00 73.19 261 PHE A N 1
ATOM 2174 C CA . PHE A 1 261 ? -6.341 -18.464 17.114 1.00 73.19 261 PHE A CA 1
ATOM 2175 C C . PHE A 1 261 ? -6.242 -18.731 15.614 1.00 73.19 261 PHE A C 1
ATOM 2177 O O . PHE A 1 261 ? -6.743 -19.741 15.117 1.00 73.19 261 PHE A O 1
ATOM 2184 N N . CYS A 1 262 ? -5.571 -17.836 14.895 1.00 65.25 262 CYS A N 1
ATOM 2185 C CA . CYS A 1 262 ? -5.378 -17.984 13.460 1.00 65.25 262 CYS A CA 1
ATOM 2186 C C . CYS A 1 262 ? -4.269 -18.990 13.155 1.00 65.25 262 CYS A C 1
ATOM 2188 O O . CYS A 1 262 ? -3.130 -18.834 13.589 1.00 65.25 262 CYS A O 1
ATOM 2190 N N . SER A 1 263 ? -4.594 -20.010 12.357 1.00 59.31 263 SER A N 1
ATOM 2191 C CA . SER A 1 263 ? -3.582 -20.736 11.591 1.00 59.31 263 SER A CA 1
ATOM 2192 C C . SER A 1 263 ? -3.012 -19.821 10.508 1.00 59.31 263 SER A C 1
ATOM 2194 O O . SER A 1 263 ? -3.712 -18.924 10.046 1.00 59.31 263 SER A O 1
ATOM 2196 N N . SER A 1 264 ? -1.782 -20.073 10.065 1.00 52.66 264 SER A N 1
ATOM 2197 C CA . SER A 1 264 ? -1.265 -19.487 8.825 1.00 52.66 264 SER A CA 1
ATOM 2198 C C . SER A 1 264 ? -1.472 -20.492 7.680 1.00 52.66 264 SER A C 1
ATOM 2200 O O . SER A 1 264 ? -0.994 -21.624 7.812 1.00 52.66 264 SER A O 1
ATOM 2202 N N . PRO A 1 265 ? -2.204 -20.148 6.597 1.00 51.38 265 PRO A N 1
ATOM 2203 C CA . PRO A 1 265 ? -2.893 -18.877 6.333 1.00 51.38 265 PRO A CA 1
ATOM 2204 C C . PRO A 1 265 ? -4.198 -18.706 7.147 1.00 51.38 265 PRO A C 1
ATOM 2206 O O . PRO A 1 265 ? -4.825 -19.709 7.528 1.00 51.38 265 PRO A O 1
ATOM 2209 N N . PRO A 1 266 ? -4.616 -17.454 7.428 1.00 54.44 266 PRO A N 1
ATOM 2210 C CA . PRO A 1 266 ? -5.838 -17.176 8.175 1.00 54.44 266 PRO A CA 1
ATOM 2211 C C . PRO A 1 266 ? -7.053 -17.623 7.358 1.00 54.44 266 PRO A C 1
ATOM 2213 O O . PRO A 1 266 ? -7.285 -17.132 6.261 1.00 54.44 266 PRO A O 1
ATOM 2216 N N . LYS A 1 267 ? -7.838 -18.576 7.872 1.00 59.16 267 LYS A N 1
ATOM 2217 C CA . LYS A 1 267 ? -9.100 -18.964 7.218 1.00 59.16 267 LYS A CA 1
ATOM 2218 C C . LYS A 1 267 ? -10.220 -17.978 7.554 1.00 59.16 267 LYS A C 1
ATOM 2220 O O . LYS A 1 267 ? -10.172 -17.268 8.563 1.00 59.16 267 LYS A O 1
ATOM 2225 N N . LEU A 1 268 ? -11.258 -18.001 6.719 1.00 61.44 268 LEU A N 1
ATOM 2226 C CA . LEU A 1 268 ? -12.502 -17.269 6.929 1.00 61.44 268 LEU A CA 1
ATOM 2227 C C . LEU A 1 268 ? -13.062 -17.551 8.334 1.00 61.44 268 LEU A C 1
ATOM 2229 O O . LEU A 1 268 ? -13.228 -18.707 8.723 1.00 61.44 268 LEU A O 1
ATOM 2233 N N . GLY A 1 269 ? -13.338 -16.486 9.088 1.00 65.06 269 GLY A N 1
ATOM 2234 C CA . GLY A 1 269 ? -13.783 -16.575 10.481 1.00 65.06 269 GLY A CA 1
ATOM 2235 C C . GLY A 1 269 ? -12.680 -16.381 11.524 1.00 65.06 269 GLY A C 1
ATOM 2236 O O . GLY A 1 269 ? -13.011 -16.297 12.706 1.00 65.06 269 GLY A O 1
ATOM 2237 N N . CYS A 1 270 ? -11.406 -16.235 11.132 1.00 74.12 270 CYS A N 1
ATOM 2238 C CA . CYS A 1 270 ? -10.376 -15.828 12.086 1.00 74.12 270 CYS A CA 1
ATOM 2239 C C . CYS A 1 270 ? -10.332 -14.315 12.283 1.00 74.12 270 CYS A C 1
ATOM 2241 O O . CYS A 1 270 ? -9.936 -13.585 11.377 1.00 74.12 270 CYS A O 1
ATOM 2243 N N . HIS A 1 271 ? -10.713 -13.843 13.465 1.00 74.06 271 HIS A N 1
ATOM 2244 C CA . HIS A 1 271 ? -10.655 -12.427 13.803 1.00 74.06 271 HIS A CA 1
ATOM 2245 C C . HIS A 1 271 ? -10.695 -12.214 15.314 1.00 74.06 271 HIS A C 1
ATOM 2247 O O . HIS A 1 271 ? -11.205 -13.044 16.069 1.00 74.06 271 HIS A O 1
ATOM 2253 N N . ARG A 1 272 ? -10.182 -11.069 15.766 1.00 77.88 272 ARG A N 1
ATOM 2254 C CA . ARG A 1 272 ? -10.400 -10.616 17.136 1.00 77.88 272 ARG A CA 1
ATOM 2255 C C . ARG A 1 272 ? -11.839 -10.121 17.279 1.00 77.88 272 ARG A C 1
ATOM 2257 O O . ARG A 1 272 ? -12.277 -9.227 16.551 1.00 77.88 272 ARG A O 1
ATOM 2264 N N . PHE A 1 273 ? -12.578 -10.737 18.194 1.00 87.25 273 PHE A N 1
ATOM 2265 C CA . PHE A 1 273 ? -14.032 -10.609 18.291 1.00 87.25 273 PHE A CA 1
ATOM 2266 C C . PHE A 1 273 ? -14.519 -9.185 18.608 1.00 87.25 273 PHE A C 1
ATOM 2268 O O . PHE A 1 273 ? -15.365 -8.655 17.887 1.00 87.25 273 PHE A O 1
ATOM 2275 N N . ASP A 1 274 ? -13.948 -8.523 19.622 1.00 85.56 274 ASP A N 1
ATOM 2276 C CA . ASP A 1 274 ? -14.320 -7.156 20.018 1.00 85.56 274 ASP A CA 1
ATOM 2277 C C . ASP A 1 274 ? -14.016 -6.131 18.921 1.00 85.56 274 ASP A C 1
ATOM 2279 O O . ASP A 1 274 ? -14.868 -5.303 18.590 1.00 85.56 274 ASP A O 1
ATOM 2283 N N . GLN A 1 275 ? -12.832 -6.213 18.311 1.00 80.62 275 GLN A N 1
ATOM 2284 C CA . GLN A 1 275 ? -12.4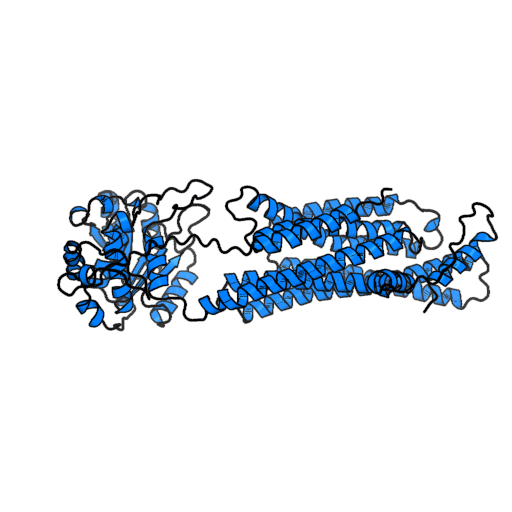35 -5.316 17.223 1.00 80.62 275 GLN A CA 1
ATOM 2285 C C . GLN A 1 275 ? -13.327 -5.496 15.989 1.00 80.62 275 GLN A C 1
ATOM 2287 O O . GLN A 1 275 ? -13.733 -4.511 15.373 1.00 80.62 275 GLN A O 1
ATOM 2292 N N . SER A 1 276 ? -13.703 -6.737 15.669 1.00 82.50 276 SER A N 1
ATOM 2293 C CA . SER A 1 276 ? -14.594 -7.032 14.539 1.00 82.50 276 SER A CA 1
ATOM 2294 C C . SER A 1 276 ? -15.991 -6.470 14.764 1.00 82.50 276 SER A C 1
ATOM 2296 O O . SER A 1 276 ? -16.501 -5.738 13.915 1.00 82.50 276 SER A O 1
ATOM 2298 N N . ALA A 1 277 ? -16.583 -6.740 15.931 1.00 86.31 277 ALA A N 1
ATOM 2299 C CA . ALA A 1 277 ? -17.887 -6.198 16.299 1.00 86.31 277 ALA A CA 1
ATOM 2300 C C . ALA A 1 277 ? -17.877 -4.661 16.279 1.00 86.31 277 ALA A C 1
ATOM 2302 O O . ALA A 1 277 ? -18.773 -4.034 15.712 1.00 86.31 277 ALA A O 1
ATOM 2303 N N . THR A 1 278 ? -16.824 -4.047 16.824 1.00 83.25 278 THR A N 1
ATOM 2304 C CA . THR A 1 278 ? -16.684 -2.588 16.842 1.00 83.25 278 THR A CA 1
ATOM 2305 C C . THR A 1 278 ? -16.543 -2.015 15.431 1.00 83.25 278 THR A C 1
ATOM 2307 O O . THR A 1 278 ? -17.223 -1.046 15.103 1.00 83.25 278 THR A O 1
ATOM 2310 N N . SER A 1 279 ? -15.727 -2.627 14.568 1.00 76.50 279 SER A N 1
ATOM 2311 C CA . SER A 1 279 ? -15.539 -2.203 13.172 1.00 76.50 279 SER A CA 1
ATOM 2312 C C . SER A 1 279 ? -16.840 -2.280 12.364 1.00 76.50 279 SER A C 1
ATOM 2314 O O . SER A 1 279 ? -17.193 -1.331 11.658 1.00 76.50 279 SER A O 1
ATOM 2316 N N . ILE A 1 280 ? -17.606 -3.368 12.522 1.00 79.38 280 ILE A N 1
ATOM 2317 C CA . ILE A 1 280 ? -18.915 -3.552 11.875 1.00 79.38 280 ILE A CA 1
ATOM 2318 C C . ILE A 1 280 ? -19.897 -2.465 12.322 1.00 79.38 280 ILE A C 1
ATOM 2320 O O . ILE A 1 280 ? -20.551 -1.830 11.488 1.00 79.38 280 ILE A O 1
ATOM 2324 N N . LEU A 1 281 ? -19.995 -2.222 13.631 1.00 82.38 281 LEU A N 1
ATOM 2325 C CA . LEU A 1 281 ? -20.909 -1.221 14.175 1.00 82.38 281 LEU A CA 1
ATOM 2326 C C . LEU A 1 281 ? -20.482 0.200 13.793 1.00 82.38 281 LEU A C 1
ATOM 2328 O O . LEU A 1 281 ? -21.322 1.000 13.381 1.00 82.38 281 LEU A O 1
ATOM 2332 N N . PHE A 1 282 ? -19.185 0.506 13.841 1.00 76.44 282 PHE A N 1
ATOM 2333 C CA . PHE A 1 282 ? -18.663 1.810 13.444 1.00 76.44 282 PHE A CA 1
ATOM 2334 C C . PHE A 1 282 ? -18.990 2.108 11.977 1.00 76.44 282 PHE A C 1
ATOM 2336 O O . PHE A 1 282 ? -19.556 3.160 11.694 1.00 76.44 282 PHE A O 1
ATOM 2343 N N . ARG A 1 283 ? -18.757 1.157 11.057 1.00 69.38 283 ARG A N 1
ATOM 2344 C CA . ARG A 1 283 ? -19.148 1.274 9.634 1.00 69.38 283 ARG A CA 1
ATOM 2345 C C . ARG A 1 283 ? -20.661 1.338 9.415 1.00 69.38 283 ARG A C 1
ATOM 2347 O O . ARG A 1 283 ? -21.115 1.782 8.363 1.00 69.38 283 ARG A O 1
ATOM 2354 N N . THR A 1 284 ? -21.448 0.847 10.368 1.00 74.94 284 THR A N 1
ATOM 2355 C CA . THR A 1 284 ? -22.912 0.887 10.303 1.00 74.94 284 THR A CA 1
ATOM 2356 C C . THR A 1 284 ? -23.458 2.262 10.673 1.00 74.94 284 THR A C 1
ATOM 2358 O O . THR A 1 284 ? -24.346 2.747 9.979 1.00 74.94 284 THR A O 1
ATOM 2361 N N . PHE A 1 285 ? -22.919 2.899 11.717 1.00 72.88 285 PHE A N 1
ATOM 2362 C CA . PHE A 1 285 ? -23.367 4.223 12.180 1.00 72.88 285 PHE A CA 1
ATOM 2363 C C . PHE A 1 285 ? -22.661 5.393 11.512 1.00 72.88 285 PHE A C 1
ATOM 2365 O O . PHE A 1 285 ? -23.258 6.452 11.354 1.00 72.88 285 PHE A O 1
ATOM 2372 N N . HIS A 1 286 ? -21.423 5.174 11.088 1.00 66.38 286 HIS A N 1
ATOM 2373 C CA . HIS A 1 286 ? -20.666 6.062 10.227 1.00 66.38 286 HIS A CA 1
ATOM 2374 C C . HIS A 1 286 ? -20.489 5.326 8.904 1.00 66.38 286 HIS A C 1
ATOM 2376 O O . HIS A 1 286 ? -19.372 4.892 8.586 1.00 66.38 286 HIS A O 1
ATOM 2382 N N . PRO A 1 287 ? -21.584 5.122 8.134 1.00 58.34 287 PRO A N 1
ATOM 2383 C CA . PRO A 1 287 ? -21.405 4.746 6.748 1.00 58.34 287 PRO A CA 1
ATOM 2384 C C . PRO A 1 287 ? -20.434 5.774 6.181 1.00 58.34 287 PRO A C 1
ATOM 2386 O O . PRO A 1 287 ? -20.547 6.953 6.534 1.00 58.34 287 PRO A O 1
ATOM 2389 N N . PRO A 1 288 ? -19.419 5.346 5.418 1.00 48.81 288 PRO A N 1
ATOM 2390 C CA . PRO A 1 288 ? -18.460 6.279 4.872 1.00 48.81 288 PRO A CA 1
ATOM 2391 C C . PRO A 1 288 ? -19.245 7.436 4.264 1.00 48.81 288 PRO A C 1
ATOM 2393 O O . PRO A 1 288 ? -19.966 7.227 3.286 1.00 48.81 288 PRO A O 1
ATOM 2396 N N . ASN A 1 289 ? -19.129 8.633 4.866 1.00 40.47 289 ASN A N 1
ATOM 2397 C CA . ASN A 1 289 ? -19.570 9.853 4.211 1.00 40.47 289 ASN A CA 1
ATOM 2398 C C . ASN A 1 289 ? -19.029 9.753 2.790 1.00 40.47 289 ASN A C 1
ATOM 2400 O O . ASN A 1 289 ? -17.936 9.206 2.590 1.00 40.47 289 ASN A O 1
ATOM 2404 N N . SER A 1 290 ? -19.840 10.200 1.841 1.00 44.75 290 SER A N 1
ATOM 2405 C CA . SER A 1 290 ? -19.732 10.129 0.380 1.00 44.75 290 SER A CA 1
ATOM 2406 C C . SER A 1 290 ? -18.376 10.489 -0.246 1.00 44.75 290 SER A C 1
ATOM 2408 O O . SER A 1 290 ? -18.299 10.730 -1.434 1.00 44.75 290 SER A O 1
ATOM 2410 N N . THR A 1 291 ? -17.301 10.555 0.516 1.00 38.38 291 THR A N 1
ATOM 2411 C CA . THR A 1 291 ? -15.906 10.475 0.133 1.00 38.38 291 THR A CA 1
ATOM 2412 C C . THR A 1 291 ? -15.436 9.018 0.027 1.00 38.38 291 THR A C 1
ATOM 2414 O O . THR A 1 291 ? -15.154 8.591 -1.081 1.00 38.38 291 THR A O 1
ATOM 2417 N N . LYS A 1 292 ? -15.421 8.174 1.075 1.00 39.09 292 LYS A N 1
ATOM 2418 C CA . LYS A 1 292 ? -14.873 6.791 0.955 1.00 39.09 292 LYS A CA 1
ATOM 2419 C C . LYS A 1 292 ? -15.668 5.896 -0.019 1.00 39.09 292 LYS A C 1
ATOM 2421 O O . LYS A 1 292 ? -15.051 5.196 -0.815 1.00 39.09 292 LYS A O 1
ATOM 2426 N N . GLY A 1 293 ? -17.004 5.958 -0.020 1.00 37.19 293 GLY A N 1
ATOM 2427 C CA . GLY A 1 293 ? -17.844 5.235 -0.995 1.00 37.19 293 GLY A CA 1
ATOM 2428 C C . GLY A 1 293 ? -17.691 5.758 -2.429 1.00 37.19 293 GLY A C 1
ATOM 2429 O O . GLY A 1 293 ? -17.533 4.972 -3.356 1.00 37.19 293 GLY A O 1
ATOM 2430 N N . PHE A 1 294 ? -17.612 7.081 -2.600 1.00 41.09 294 PHE A N 1
ATOM 2431 C CA . PHE A 1 294 ? -17.308 7.721 -3.885 1.00 41.09 294 PHE A CA 1
ATOM 2432 C C . PHE A 1 294 ? -15.898 7.393 -4.381 1.00 41.09 294 PHE A C 1
ATOM 2434 O O . PHE A 1 294 ? -15.692 7.273 -5.580 1.00 41.09 294 PHE A O 1
ATOM 2441 N N . TYR A 1 295 ? -14.919 7.216 -3.493 1.00 48.06 295 TYR A N 1
ATOM 2442 C CA . TYR A 1 295 ? -13.544 6.885 -3.866 1.00 48.06 295 TYR A CA 1
ATOM 2443 C C . TYR A 1 295 ? -13.398 5.430 -4.316 1.00 48.06 295 TYR A C 1
ATOM 2445 O O . TYR A 1 295 ? -12.760 5.184 -5.336 1.00 48.06 295 TYR A O 1
ATOM 2453 N N . TYR A 1 296 ? -14.042 4.479 -3.632 1.00 47.47 296 TYR A N 1
ATOM 2454 C CA . TYR A 1 296 ? -14.088 3.086 -4.092 1.00 47.47 296 TYR A CA 1
ATOM 2455 C C . TYR A 1 296 ? -14.919 2.930 -5.378 1.00 47.47 296 TYR A C 1
ATOM 2457 O O . TYR A 1 296 ? -14.502 2.204 -6.274 1.00 47.47 296 TYR A O 1
ATOM 2465 N N . GLN A 1 297 ? -16.033 3.661 -5.521 1.00 50.00 297 GLN A N 1
ATOM 2466 C CA . GLN A 1 297 ? -16.858 3.614 -6.736 1.00 50.00 297 GLN A CA 1
ATOM 2467 C C . GLN A 1 297 ? -16.273 4.386 -7.933 1.00 50.00 297 GLN A C 1
ATOM 2469 O O . GLN A 1 297 ? -16.542 3.985 -9.058 1.00 50.00 297 GLN A O 1
ATOM 2474 N N . ASN A 1 298 ? -15.479 5.454 -7.741 1.00 56.78 298 ASN A N 1
ATOM 2475 C CA . ASN A 1 298 ? -14.982 6.288 -8.854 1.00 56.78 298 ASN A CA 1
ATOM 2476 C C . ASN A 1 298 ? -13.464 6.224 -9.095 1.00 56.78 298 ASN A C 1
ATOM 2478 O O . ASN A 1 298 ? -13.040 6.289 -10.247 1.00 56.78 298 ASN A O 1
ATOM 2482 N N . ILE A 1 299 ? -12.624 6.091 -8.059 1.00 63.53 299 ILE A N 1
ATOM 2483 C CA . ILE A 1 299 ? -11.156 6.076 -8.233 1.00 63.53 299 ILE A CA 1
ATOM 2484 C C . ILE A 1 299 ? -10.642 4.665 -8.518 1.00 63.53 299 ILE A C 1
ATOM 2486 O O . ILE A 1 299 ? -9.730 4.502 -9.322 1.00 63.53 299 ILE A O 1
ATOM 2490 N N . TYR A 1 300 ? -11.237 3.631 -7.924 1.00 67.56 300 TYR A N 1
ATOM 2491 C CA . TYR A 1 300 ? -10.816 2.254 -8.192 1.00 67.56 300 TYR A CA 1
ATOM 2492 C C . TYR A 1 300 ? -10.981 1.864 -9.678 1.00 67.56 300 TYR A C 1
ATOM 2494 O O . TYR A 1 300 ? -10.020 1.360 -10.262 1.00 67.56 300 TYR A O 1
ATOM 2502 N N . PRO A 1 301 ? -12.100 2.203 -10.360 1.00 76.06 301 PRO A N 1
ATOM 2503 C CA . PRO A 1 301 ? -12.204 2.032 -11.811 1.00 76.06 301 PRO A CA 1
ATOM 2504 C C . PRO A 1 301 ? -11.177 2.851 -12.599 1.00 76.06 301 PRO A C 1
ATOM 2506 O O . PRO A 1 301 ? -10.701 2.392 -13.633 1.00 76.06 301 PRO A O 1
ATOM 2509 N N . LEU A 1 302 ? -10.801 4.041 -12.117 1.00 77.00 302 LEU A N 1
ATOM 2510 C CA . LEU A 1 302 ? -9.762 4.863 -12.743 1.00 77.00 302 LEU A CA 1
ATOM 2511 C C . LEU A 1 302 ? -8.373 4.220 -12.615 1.00 77.00 302 LEU A C 1
ATOM 2513 O O . LEU A 1 302 ? -7.621 4.210 -13.584 1.00 77.00 302 LEU A O 1
ATOM 2517 N N . ILE A 1 303 ? -8.037 3.650 -11.456 1.00 76.75 303 ILE A N 1
ATOM 2518 C CA . ILE A 1 303 ? -6.784 2.909 -11.245 1.00 76.75 303 ILE A CA 1
ATOM 2519 C C . ILE A 1 303 ? -6.746 1.674 -12.151 1.00 76.75 303 ILE A C 1
ATOM 2521 O O . ILE A 1 303 ? -5.752 1.447 -12.839 1.00 76.75 303 ILE A O 1
ATOM 2525 N N . ILE A 1 304 ? -7.849 0.923 -12.226 1.00 78.00 304 ILE A N 1
ATOM 2526 C CA . ILE A 1 304 ? -7.985 -0.203 -13.159 1.00 78.00 304 ILE A CA 1
ATOM 2527 C C . ILE A 1 304 ? -7.808 0.277 -14.605 1.00 78.00 304 ILE A C 1
ATOM 2529 O O . ILE A 1 304 ? -7.078 -0.348 -15.370 1.00 78.00 304 ILE A O 1
ATOM 2533 N N . LEU A 1 305 ? -8.411 1.406 -14.984 1.00 84.56 305 LEU A N 1
ATOM 2534 C CA . LEU A 1 305 ? -8.251 1.989 -16.315 1.00 84.56 305 LEU A CA 1
ATOM 2535 C C . LEU A 1 305 ? -6.788 2.357 -16.607 1.00 84.56 305 LEU A C 1
ATOM 2537 O O . LEU A 1 305 ? -6.299 2.048 -17.692 1.00 84.56 305 LEU A O 1
ATOM 2541 N N . ILE A 1 306 ? -6.071 2.963 -15.654 1.00 86.25 306 ILE A N 1
ATOM 2542 C CA . ILE A 1 306 ? -4.635 3.273 -15.783 1.00 86.25 306 ILE A CA 1
ATOM 2543 C C . ILE A 1 306 ? -3.836 1.990 -16.022 1.00 86.25 306 ILE A C 1
ATOM 2545 O O . ILE A 1 306 ? -3.018 1.936 -16.938 1.00 86.25 306 ILE A O 1
ATOM 2549 N N . TYR A 1 307 ? -4.118 0.941 -15.255 1.00 85.12 307 TYR A N 1
ATOM 2550 C CA . TYR A 1 307 ? -3.486 -0.366 -15.397 1.00 85.12 307 TYR A CA 1
ATOM 2551 C C . TYR A 1 307 ? -3.796 -1.040 -16.748 1.00 85.12 307 TYR A C 1
ATOM 2553 O O . TYR A 1 307 ? -2.908 -1.629 -17.368 1.00 85.12 307 TYR A O 1
ATOM 2561 N N . VAL A 1 308 ? -5.017 -0.901 -17.272 1.00 85.31 308 VAL A N 1
ATOM 2562 C CA . VAL A 1 308 ? -5.380 -1.370 -18.624 1.00 85.31 308 VAL A CA 1
ATOM 2563 C C . VAL A 1 308 ? -4.630 -0.587 -19.707 1.00 85.31 308 VAL A C 1
ATOM 2565 O O . VAL A 1 308 ? -4.132 -1.179 -20.672 1.00 85.31 308 VAL A O 1
ATOM 2568 N N . ILE A 1 309 ? -4.514 0.735 -19.555 1.00 88.00 309 ILE A N 1
ATOM 2569 C CA . ILE A 1 309 ? -3.753 1.593 -20.475 1.00 88.00 309 ILE A CA 1
ATOM 2570 C C . ILE A 1 309 ? -2.268 1.219 -20.447 1.00 88.00 309 ILE A C 1
ATOM 2572 O O . ILE A 1 309 ? -1.657 1.070 -21.505 1.00 88.00 309 ILE A O 1
ATOM 2576 N N . GLU A 1 310 ? -1.693 1.020 -19.261 1.00 89.62 310 GLU A N 1
ATOM 2577 C CA . GLU A 1 310 ? -0.313 0.565 -19.087 1.00 89.62 310 GLU A CA 1
ATOM 2578 C C . GLU A 1 310 ? -0.081 -0.770 -19.803 1.00 89.62 310 GLU A C 1
ATOM 2580 O O . GLU A 1 310 ? 0.853 -0.889 -20.595 1.00 89.62 310 GLU A O 1
ATOM 2585 N N . PHE A 1 311 ? -0.948 -1.762 -19.586 1.00 87.31 311 PHE A N 1
ATOM 2586 C CA . PHE A 1 311 ? -0.802 -3.076 -20.211 1.00 87.31 311 PHE A CA 1
ATOM 2587 C C . PHE A 1 311 ? -0.895 -2.998 -21.739 1.00 87.31 311 PHE A C 1
ATOM 2589 O O . PHE A 1 311 ? -0.107 -3.619 -22.457 1.00 87.31 311 PHE A O 1
ATOM 2596 N N . SER A 1 312 ? -1.809 -2.166 -22.244 1.00 88.50 312 SER A N 1
ATOM 2597 C CA . SER A 1 312 ? -1.932 -1.880 -23.676 1.00 88.50 312 SER A CA 1
ATOM 2598 C C . SER A 1 312 ? -0.651 -1.245 -24.225 1.00 88.50 312 SER A C 1
ATOM 2600 O O . SER A 1 312 ? -0.153 -1.653 -25.276 1.00 88.50 312 SER A O 1
ATOM 2602 N N . ALA A 1 313 ? -0.064 -0.295 -23.494 1.00 89.25 313 ALA A N 1
ATOM 2603 C CA . ALA A 1 313 ? 1.202 0.328 -23.856 1.00 89.25 313 ALA A CA 1
ATOM 2604 C C . ALA A 1 313 ? 2.370 -0.676 -23.833 1.00 89.25 313 ALA A C 1
ATOM 2606 O O . ALA A 1 313 ? 3.188 -0.666 -24.754 1.00 89.25 313 ALA A O 1
ATOM 2607 N N . LEU A 1 314 ? 2.437 -1.578 -22.848 1.00 89.44 314 LEU A N 1
ATOM 2608 C CA . LEU A 1 314 ? 3.453 -2.639 -22.783 1.00 89.44 314 LEU A CA 1
ATOM 2609 C C . LEU A 1 314 ? 3.332 -3.644 -23.938 1.00 89.44 314 LEU A C 1
ATOM 2611 O O . LEU A 1 314 ? 4.335 -4.148 -24.447 1.00 89.44 314 LEU A O 1
ATOM 2615 N N . PHE A 1 315 ? 2.110 -3.931 -24.385 1.00 87.38 315 PHE A N 1
ATOM 2616 C CA . PHE A 1 315 ? 1.886 -4.777 -25.553 1.00 87.38 315 PHE A CA 1
ATOM 2617 C C . PHE A 1 315 ? 2.377 -4.103 -26.845 1.00 87.38 315 PHE A C 1
ATOM 2619 O O . PHE A 1 315 ? 3.064 -4.725 -27.661 1.00 87.38 315 PHE A O 1
ATOM 2626 N N . VAL A 1 316 ? 2.087 -2.809 -27.015 1.00 87.75 316 VAL A N 1
ATOM 2627 C CA . VAL A 1 316 ? 2.559 -2.025 -28.170 1.00 87.75 316 VAL A CA 1
ATOM 2628 C C . VAL A 1 316 ? 4.087 -1.919 -28.192 1.00 87.75 316 VAL A C 1
ATOM 2630 O O . VAL A 1 316 ? 4.696 -2.092 -29.255 1.00 87.75 316 VAL A O 1
ATOM 2633 N N . SER A 1 317 ? 4.735 -1.704 -27.044 1.00 88.88 317 SER A N 1
ATOM 2634 C CA . SER A 1 317 ? 6.201 -1.663 -26.970 1.00 88.88 317 SER A CA 1
ATOM 2635 C C . SER A 1 317 ? 6.830 -3.024 -27.265 1.00 88.88 317 SER A C 1
ATOM 2637 O O . SER A 1 317 ? 7.828 -3.079 -27.986 1.00 88.88 317 SER A O 1
ATOM 2639 N N . ALA A 1 318 ? 6.237 -4.125 -26.789 1.00 87.81 318 ALA A N 1
ATOM 2640 C CA . ALA A 1 318 ? 6.687 -5.480 -27.106 1.00 87.81 318 ALA A CA 1
ATOM 2641 C C . ALA A 1 318 ? 6.697 -5.736 -28.624 1.00 87.81 318 ALA A C 1
ATOM 2643 O O . ALA A 1 318 ? 7.702 -6.191 -29.173 1.00 87.81 318 ALA A O 1
ATOM 2644 N N . LEU A 1 319 ? 5.619 -5.374 -29.329 1.00 85.62 319 LEU A N 1
ATOM 2645 C CA . LEU A 1 319 ? 5.551 -5.486 -30.792 1.00 85.62 319 LEU A CA 1
ATOM 2646 C C . LEU A 1 319 ? 6.577 -4.587 -31.491 1.00 85.62 319 LEU A C 1
ATOM 2648 O O . LEU A 1 319 ? 7.249 -5.017 -32.432 1.00 85.62 319 LEU A O 1
ATOM 2652 N N . SER A 1 320 ? 6.722 -3.349 -31.020 1.00 84.81 320 SER A N 1
ATOM 2653 C CA . SER A 1 320 ? 7.641 -2.371 -31.609 1.00 84.81 320 SER A CA 1
ATOM 2654 C C . SER A 1 320 ? 9.097 -2.830 -31.504 1.00 84.81 320 SER A C 1
ATOM 2656 O O . SER A 1 320 ? 9.829 -2.810 -32.494 1.00 84.81 320 SER A O 1
ATOM 2658 N N . PHE A 1 321 ? 9.516 -3.331 -30.339 1.00 85.81 321 PHE A N 1
ATOM 2659 C CA . PHE A 1 321 ? 10.866 -3.867 -30.168 1.00 85.81 321 PHE A CA 1
ATOM 2660 C C . PHE A 1 321 ? 11.098 -5.168 -30.922 1.00 85.81 321 PHE A C 1
ATOM 2662 O O . PHE A 1 321 ? 12.201 -5.383 -31.422 1.00 85.81 321 PHE A O 1
ATOM 2669 N N . TRP A 1 322 ? 10.081 -6.020 -31.058 1.00 85.31 322 TRP A N 1
ATOM 2670 C CA . TRP A 1 322 ? 10.181 -7.209 -31.899 1.00 85.31 322 TRP A CA 1
ATOM 2671 C C . TRP A 1 322 ? 10.518 -6.851 -33.357 1.00 85.31 322 TRP A C 1
ATOM 2673 O O . TRP A 1 322 ? 11.411 -7.466 -33.948 1.00 85.31 322 TRP A O 1
ATOM 2683 N N . VAL A 1 323 ? 9.882 -5.808 -33.910 1.00 83.75 323 VAL A N 1
ATOM 2684 C CA . VAL A 1 323 ? 10.217 -5.277 -35.244 1.00 83.75 323 VAL A CA 1
ATOM 2685 C C . VAL A 1 323 ? 11.652 -4.750 -35.274 1.00 83.75 323 VAL A C 1
ATOM 2687 O O . VAL A 1 323 ? 12.413 -5.145 -36.158 1.00 83.75 323 VAL A O 1
ATOM 2690 N N . CYS A 1 324 ? 12.054 -3.929 -34.296 1.00 81.69 324 CYS A N 1
ATOM 2691 C CA . CYS A 1 324 ? 13.421 -3.403 -34.213 1.00 81.69 324 CYS A CA 1
ATOM 2692 C C . CYS A 1 324 ? 14.472 -4.525 -34.219 1.00 81.69 324 CYS A C 1
ATOM 2694 O O . CYS A 1 324 ? 15.393 -4.494 -35.032 1.00 81.69 324 CYS A O 1
ATOM 2696 N N . VAL A 1 325 ? 14.309 -5.553 -33.376 1.00 83.94 325 VAL A N 1
ATOM 2697 C CA . VAL A 1 325 ? 15.210 -6.720 -33.327 1.00 83.94 325 VAL A CA 1
ATOM 2698 C C . VAL A 1 325 ? 15.270 -7.429 -34.673 1.00 83.94 325 VAL A C 1
ATOM 2700 O O . VAL A 1 325 ? 16.359 -7.736 -35.159 1.00 83.94 325 VAL A O 1
ATOM 2703 N N . GLY A 1 326 ? 14.114 -7.677 -35.292 1.00 80.81 326 GLY A N 1
ATOM 2704 C CA . GLY A 1 326 ? 14.048 -8.327 -36.595 1.00 80.81 326 GLY A CA 1
ATOM 2705 C C . GLY A 1 326 ? 14.841 -7.575 -37.663 1.00 80.81 326 GLY A C 1
ATOM 2706 O O . GLY A 1 326 ? 15.566 -8.200 -38.435 1.00 80.81 326 GLY A O 1
ATOM 2707 N N . GLU A 1 327 ? 14.745 -6.248 -37.692 1.00 79.75 327 GLU A N 1
ATOM 2708 C CA . GLU A 1 327 ? 15.444 -5.432 -38.686 1.00 79.75 327 GLU A CA 1
ATOM 2709 C C . GLU A 1 327 ? 16.940 -5.260 -38.373 1.00 79.75 327 GLU A C 1
ATOM 2711 O O . GLU A 1 327 ? 17.750 -5.298 -39.303 1.00 79.75 327 GLU A O 1
ATOM 2716 N N . PHE A 1 328 ? 17.335 -5.181 -37.093 1.00 77.88 328 PHE A N 1
ATOM 2717 C CA . PHE A 1 328 ? 18.748 -5.141 -36.689 1.00 77.88 328 PHE A CA 1
ATOM 2718 C C . PHE A 1 328 ? 19.534 -6.358 -37.193 1.00 77.88 328 PHE A C 1
ATOM 2720 O O . PHE A 1 328 ? 20.641 -6.208 -37.709 1.00 77.88 328 PHE A O 1
ATOM 2727 N N . TRP A 1 329 ? 18.952 -7.556 -37.092 1.00 79.38 329 TRP A N 1
ATOM 2728 C CA . TRP A 1 329 ? 19.624 -8.796 -37.493 1.00 79.38 329 TRP A CA 1
ATOM 2729 C C . TRP A 1 329 ? 19.548 -9.096 -38.994 1.00 79.38 329 TRP A C 1
ATOM 2731 O O . TRP A 1 329 ? 20.422 -9.790 -39.509 1.00 79.38 329 TRP A O 1
ATOM 2741 N N . LYS A 1 330 ? 18.530 -8.599 -39.708 1.00 75.62 330 LYS A N 1
ATOM 2742 C CA . LYS A 1 330 ? 18.344 -8.886 -41.143 1.00 75.62 330 LYS A CA 1
ATOM 2743 C C . LYS A 1 330 ? 19.274 -8.103 -42.063 1.00 75.62 330 LYS A C 1
ATOM 2745 O O . LYS A 1 330 ? 19.657 -8.633 -43.099 1.00 75.62 330 LYS A O 1
ATOM 2750 N N . HIS A 1 331 ? 19.578 -6.848 -41.738 1.00 63.09 331 HIS A N 1
ATOM 2751 C CA . HIS A 1 331 ? 20.136 -5.912 -42.722 1.00 63.09 331 HIS A CA 1
ATOM 2752 C C . HIS A 1 331 ? 21.591 -5.486 -42.475 1.00 63.09 331 HIS A C 1
ATOM 2754 O O . HIS A 1 331 ? 22.066 -4.602 -43.180 1.00 63.09 331 HIS A O 1
ATOM 2760 N N . THR A 1 332 ? 22.297 -6.080 -41.498 1.00 64.75 332 THR A N 1
ATOM 2761 C CA . THR A 1 332 ? 23.704 -5.750 -41.145 1.00 64.75 332 THR A CA 1
ATOM 2762 C C . THR A 1 332 ? 23.992 -4.240 -41.113 1.00 64.75 332 THR A C 1
ATOM 2764 O O . THR A 1 332 ? 25.069 -3.794 -41.491 1.00 64.75 332 THR A O 1
ATOM 2767 N N . ILE A 1 333 ? 22.999 -3.442 -40.699 1.00 66.25 333 ILE A N 1
ATOM 2768 C CA . ILE A 1 333 ? 23.063 -1.972 -40.714 1.00 66.25 333 ILE A CA 1
ATOM 2769 C C . ILE A 1 333 ? 24.032 -1.476 -39.643 1.00 66.25 333 ILE A C 1
ATOM 2771 O O . ILE A 1 333 ? 24.723 -0.484 -39.849 1.00 66.25 333 ILE A O 1
ATOM 2775 N N . PHE A 1 334 ? 24.077 -2.178 -38.510 1.00 76.12 334 PHE A N 1
ATOM 2776 C CA . PHE A 1 334 ? 24.947 -1.855 -37.393 1.00 76.12 334 PHE A CA 1
ATOM 2777 C C . PHE A 1 334 ? 26.031 -2.896 -37.218 1.00 76.12 334 PHE A C 1
ATOM 2779 O O . PHE A 1 334 ? 25.850 -4.081 -37.524 1.00 76.12 334 PHE A O 1
ATOM 2786 N N . HIS A 1 335 ? 27.128 -2.460 -36.609 1.00 79.69 335 HIS A N 1
ATOM 2787 C CA . HIS A 1 335 ? 28.176 -3.377 -36.206 1.00 79.69 335 HIS A CA 1
ATOM 2788 C C . HIS A 1 335 ? 27.637 -4.489 -35.281 1.00 79.69 335 HIS A C 1
ATOM 2790 O O . HIS A 1 335 ? 26.791 -4.266 -34.405 1.00 79.69 335 HIS A O 1
ATOM 2796 N N . ILE A 1 336 ? 28.160 -5.708 -35.446 1.00 81.25 336 ILE A N 1
ATOM 2797 C CA . ILE A 1 336 ? 27.671 -6.899 -34.735 1.00 81.25 336 ILE A CA 1
ATOM 2798 C C . ILE A 1 336 ? 27.812 -6.776 -33.212 1.00 81.25 336 ILE A C 1
ATOM 2800 O O . ILE A 1 336 ? 26.921 -7.196 -32.478 1.00 81.25 336 ILE A O 1
ATOM 2804 N N . ASN A 1 337 ? 28.890 -6.146 -32.733 1.00 86.06 337 ASN A N 1
ATOM 2805 C CA . ASN A 1 337 ? 29.137 -5.931 -31.303 1.00 86.06 337 ASN A CA 1
ATOM 2806 C C . ASN A 1 337 ? 28.054 -5.058 -30.652 1.00 86.06 337 ASN A C 1
ATOM 2808 O O . ASN A 1 337 ? 27.588 -5.379 -29.558 1.00 86.06 337 ASN A O 1
ATOM 2812 N N . PHE A 1 338 ? 27.612 -4.006 -31.342 1.00 85.62 338 PHE A N 1
ATOM 2813 C CA . PHE A 1 338 ? 26.509 -3.161 -30.890 1.00 85.62 338 PHE A CA 1
ATOM 2814 C C . PHE A 1 338 ? 25.164 -3.861 -31.022 1.00 85.62 338 PHE A C 1
ATOM 2816 O O . PHE A 1 338 ? 24.355 -3.804 -30.102 1.00 85.62 338 PHE A O 1
ATOM 2823 N N . THR A 1 339 ? 24.952 -4.605 -32.108 1.00 86.00 339 THR A N 1
ATOM 2824 C CA . THR A 1 339 ? 23.728 -5.395 -32.302 1.00 86.00 339 THR A CA 1
ATOM 2825 C C . THR A 1 339 ? 23.531 -6.423 -31.183 1.00 86.00 339 THR A C 1
ATOM 2827 O O . THR A 1 339 ? 22.414 -6.583 -30.695 1.00 86.00 339 THR A O 1
ATOM 2830 N N . ILE A 1 340 ? 24.602 -7.082 -30.722 1.00 87.75 340 ILE A N 1
ATOM 2831 C CA . ILE A 1 340 ? 24.561 -8.016 -29.582 1.00 87.75 340 ILE A CA 1
ATOM 2832 C C . ILE A 1 340 ? 24.129 -7.296 -28.297 1.00 87.75 340 ILE A C 1
ATOM 2834 O O . ILE A 1 340 ? 23.208 -7.763 -27.628 1.00 87.75 340 ILE A O 1
ATOM 2838 N N . LEU A 1 341 ? 24.759 -6.158 -27.979 1.00 88.88 341 LEU A N 1
ATOM 2839 C CA . LEU A 1 341 ? 24.436 -5.356 -26.792 1.00 88.88 341 LEU A CA 1
ATOM 2840 C C . LEU A 1 341 ? 22.993 -4.834 -26.837 1.00 88.88 341 LEU A C 1
ATOM 2842 O O . LEU A 1 341 ? 22.265 -4.922 -25.857 1.00 88.88 341 LEU A O 1
ATOM 2846 N N . LEU A 1 342 ? 22.542 -4.340 -27.987 1.00 85.31 342 LEU A N 1
ATOM 2847 C CA . LEU A 1 342 ? 21.184 -3.824 -28.144 1.00 85.31 342 LEU A CA 1
ATOM 2848 C C . LEU A 1 342 ? 20.133 -4.945 -28.133 1.00 85.31 342 LEU A C 1
ATOM 2850 O O . LEU A 1 342 ? 19.019 -4.750 -27.664 1.00 85.31 342 LEU A O 1
ATOM 2854 N N . THR A 1 343 ? 20.471 -6.146 -28.604 1.00 86.56 343 THR A N 1
ATOM 2855 C CA . THR A 1 343 ? 19.537 -7.283 -28.572 1.00 86.56 343 THR A CA 1
ATOM 2856 C C . THR A 1 343 ? 19.360 -7.843 -27.160 1.00 86.56 343 THR A C 1
ATOM 2858 O O . THR A 1 343 ? 18.269 -8.313 -26.826 1.00 86.56 343 THR A O 1
ATOM 2861 N N . SER A 1 344 ? 20.391 -7.781 -26.306 1.00 87.25 344 SER A N 1
ATOM 2862 C CA . SER A 1 344 ? 20.307 -8.328 -24.947 1.00 87.25 344 SER A CA 1
ATOM 2863 C C . SER A 1 344 ? 19.284 -7.592 -24.080 1.00 87.25 344 SER A C 1
ATOM 2865 O O . SER A 1 344 ? 18.558 -8.246 -23.332 1.00 87.25 344 SER A O 1
ATOM 2867 N N . ILE A 1 345 ? 19.141 -6.267 -24.215 1.00 84.62 345 ILE A N 1
ATOM 2868 C CA . ILE A 1 345 ? 18.128 -5.521 -23.450 1.00 84.62 345 ILE A CA 1
ATOM 2869 C C . ILE A 1 345 ? 16.706 -5.924 -23.801 1.00 84.62 345 ILE A C 1
ATOM 2871 O O . ILE A 1 345 ? 15.879 -6.036 -22.902 1.00 84.62 345 ILE A O 1
ATOM 2875 N N . PHE A 1 346 ? 16.419 -6.226 -25.067 1.00 85.00 346 PHE A N 1
ATOM 2876 C CA . PHE A 1 346 ? 15.084 -6.681 -25.443 1.00 85.00 346 PHE A CA 1
ATOM 2877 C C . PHE A 1 346 ? 14.776 -8.055 -24.850 1.00 85.00 346 PHE A C 1
ATOM 2879 O O . PHE A 1 346 ? 13.671 -8.262 -24.358 1.00 85.00 346 PHE A O 1
ATOM 2886 N N . ALA A 1 347 ? 15.753 -8.969 -24.820 1.00 81.62 347 ALA A N 1
ATOM 2887 C CA . ALA A 1 347 ? 15.579 -10.276 -24.190 1.00 81.62 347 ALA A CA 1
ATOM 2888 C C . ALA A 1 347 ? 15.202 -10.150 -22.702 1.00 81.62 347 ALA A C 1
ATOM 2890 O O . ALA A 1 347 ? 14.249 -10.787 -22.257 1.00 81.62 347 ALA A O 1
ATOM 2891 N N . PHE A 1 348 ? 15.890 -9.285 -21.949 1.00 84.12 348 PHE A N 1
ATOM 2892 C CA . PHE A 1 348 ? 15.574 -9.057 -20.534 1.00 84.12 348 PHE A CA 1
ATOM 2893 C C . PHE A 1 348 ? 14.293 -8.242 -20.323 1.00 84.12 348 PHE A C 1
ATOM 2895 O O . PHE A 1 348 ? 13.564 -8.485 -19.362 1.00 84.12 348 PHE A O 1
ATOM 2902 N N . TYR A 1 349 ? 13.968 -7.339 -21.247 1.00 86.88 349 TYR A N 1
ATOM 2903 C CA . TYR A 1 349 ? 12.706 -6.611 -21.236 1.00 86.88 349 TYR A CA 1
ATOM 2904 C C . TYR A 1 349 ? 11.496 -7.550 -21.353 1.00 86.88 349 TYR A C 1
ATOM 2906 O O . TYR A 1 349 ? 10.535 -7.391 -20.603 1.00 86.88 349 TYR A O 1
ATOM 2914 N N . TYR A 1 350 ? 11.553 -8.582 -22.204 1.00 86.62 350 TYR A N 1
ATOM 2915 C CA . TYR A 1 350 ? 10.481 -9.584 -22.274 1.00 86.62 350 TYR A CA 1
ATOM 2916 C C . TYR A 1 350 ? 10.306 -10.348 -20.957 1.00 86.62 350 TYR A C 1
ATOM 2918 O O . TYR A 1 350 ? 9.171 -10.579 -20.540 1.00 86.62 350 TYR A O 1
ATOM 2926 N N . THR A 1 351 ? 11.397 -10.677 -20.257 1.00 84.31 351 THR A N 1
ATOM 2927 C CA . THR A 1 351 ? 11.318 -11.270 -18.911 1.00 84.31 351 THR A CA 1
ATOM 2928 C C . THR A 1 351 ? 10.621 -10.330 -17.921 1.00 84.31 351 THR A C 1
ATOM 2930 O O . THR A 1 351 ? 9.803 -10.783 -17.122 1.00 84.31 351 THR A O 1
ATOM 2933 N N . SER A 1 352 ? 10.878 -9.022 -18.012 1.00 86.56 352 SER A N 1
ATOM 2934 C CA . SER A 1 352 ? 10.220 -7.993 -17.189 1.00 86.56 352 SER A CA 1
ATOM 2935 C C . SER A 1 352 ? 8.731 -7.798 -17.522 1.00 86.56 352 SER A C 1
ATOM 2937 O O . SER A 1 352 ? 7.916 -7.530 -16.639 1.00 86.56 352 SER A O 1
ATOM 2939 N N . ILE A 1 353 ? 8.327 -7.975 -18.786 1.00 88.25 353 ILE A N 1
ATOM 2940 C CA . ILE A 1 353 ? 6.902 -7.981 -19.159 1.00 88.25 353 ILE A CA 1
ATOM 2941 C C . ILE A 1 353 ? 6.203 -9.190 -18.534 1.00 88.25 353 ILE A C 1
ATOM 2943 O O . ILE A 1 353 ? 5.140 -9.039 -17.939 1.00 88.25 353 ILE A O 1
ATOM 2947 N N . VAL A 1 354 ? 6.803 -10.381 -18.628 1.00 85.88 354 VAL A N 1
ATOM 2948 C CA . VAL A 1 354 ? 6.231 -11.597 -18.031 1.00 85.88 354 VAL A CA 1
ATOM 2949 C C . VAL A 1 354 ? 6.098 -11.446 -16.516 1.00 85.88 354 VAL A C 1
ATOM 2951 O O . VAL A 1 354 ? 5.053 -11.782 -15.962 1.00 85.88 354 VAL A O 1
ATOM 2954 N N . SER A 1 355 ? 7.102 -10.878 -15.841 1.00 87.38 355 SER A N 1
ATOM 2955 C CA . SER A 1 355 ? 7.005 -10.607 -14.404 1.00 87.38 355 SER A CA 1
ATOM 2956 C C . SER A 1 355 ? 5.905 -9.600 -14.059 1.00 87.38 355 SER A C 1
ATOM 2958 O O . SER A 1 355 ? 5.224 -9.765 -13.045 1.00 87.38 355 SER A O 1
ATOM 2960 N N . ARG A 1 356 ? 5.667 -8.599 -14.918 1.00 87.88 356 ARG A N 1
ATOM 2961 C CA . ARG A 1 356 ? 4.588 -7.618 -14.735 1.00 87.88 356 ARG A CA 1
ATOM 2962 C C . ARG A 1 356 ? 3.201 -8.250 -14.771 1.00 87.88 356 ARG A C 1
ATOM 2964 O O . ARG A 1 356 ? 2.350 -7.815 -14.007 1.00 87.88 356 ARG A O 1
ATOM 2971 N N . VAL A 1 357 ? 2.981 -9.290 -15.581 1.00 84.62 357 VAL A N 1
ATOM 2972 C CA . VAL A 1 357 ? 1.690 -10.008 -15.621 1.00 84.62 357 VAL A CA 1
ATOM 2973 C C . VAL A 1 357 ? 1.334 -10.576 -14.243 1.00 84.62 357 VAL A C 1
ATOM 2975 O O . VAL A 1 357 ? 0.198 -10.434 -13.794 1.00 84.62 357 VAL A O 1
ATOM 2978 N N . PHE A 1 358 ? 2.304 -11.171 -13.542 1.00 81.94 358 PHE A N 1
ATOM 2979 C CA . PHE A 1 358 ? 2.075 -11.748 -12.213 1.00 81.94 358 PHE A CA 1
ATOM 2980 C C . PHE A 1 358 ? 1.800 -10.683 -11.147 1.00 81.94 358 PHE A C 1
ATOM 2982 O O . PHE A 1 358 ? 0.884 -10.847 -10.344 1.00 81.94 358 PHE A O 1
ATOM 2989 N N . ILE A 1 359 ? 2.551 -9.577 -11.161 1.00 85.06 359 ILE A N 1
ATOM 2990 C CA . ILE A 1 359 ? 2.340 -8.463 -10.222 1.00 85.06 359 ILE A CA 1
ATOM 2991 C C . ILE A 1 359 ? 0.991 -7.791 -10.477 1.00 85.06 359 ILE A C 1
ATOM 2993 O O . ILE A 1 359 ? 0.268 -7.493 -9.535 1.00 85.06 359 ILE A O 1
ATOM 2997 N N . PHE A 1 360 ? 0.628 -7.587 -11.741 1.00 83.12 360 PHE A N 1
ATOM 2998 C CA . PHE A 1 360 ? -0.667 -7.031 -12.113 1.00 83.12 360 PHE A CA 1
ATOM 2999 C C . PHE A 1 360 ? -1.809 -7.901 -11.587 1.00 83.12 360 PHE A C 1
ATOM 3001 O O . PHE A 1 360 ? -2.720 -7.390 -10.946 1.00 83.12 360 PHE A O 1
ATOM 3008 N N . ALA A 1 361 ? -1.733 -9.219 -11.792 1.00 80.06 361 ALA A N 1
ATOM 3009 C CA . ALA A 1 361 ? -2.744 -10.151 -11.303 1.00 80.06 361 ALA A CA 1
ATOM 3010 C C . ALA A 1 361 ? -2.878 -10.130 -9.766 1.00 80.06 361 ALA A C 1
ATOM 3012 O O . ALA A 1 361 ? -3.983 -10.308 -9.257 1.00 80.06 361 ALA A O 1
ATOM 3013 N N . ALA A 1 362 ? -1.794 -9.854 -9.035 1.00 77.19 362 ALA A N 1
ATOM 3014 C CA . ALA A 1 362 ? -1.844 -9.581 -7.598 1.00 77.19 362 ALA A CA 1
ATOM 3015 C C . ALA A 1 362 ? -2.504 -8.221 -7.277 1.00 77.19 362 ALA A C 1
ATOM 3017 O O . ALA A 1 362 ? -3.350 -8.149 -6.394 1.00 77.19 362 ALA A O 1
ATOM 3018 N N . GLN A 1 363 ? -2.183 -7.156 -8.021 1.00 74.88 363 GLN A N 1
ATOM 3019 C CA . GLN A 1 363 ? -2.724 -5.800 -7.812 1.00 74.88 363 GLN A CA 1
ATOM 3020 C C . GLN A 1 363 ? -4.238 -5.698 -8.049 1.00 74.88 363 GLN A C 1
ATOM 3022 O O . GLN A 1 363 ? -4.908 -4.919 -7.375 1.00 74.88 363 GLN A O 1
ATOM 3027 N N . ILE A 1 364 ? -4.783 -6.485 -8.981 1.00 72.06 364 ILE A N 1
ATOM 3028 C CA . ILE A 1 364 ? -6.229 -6.539 -9.254 1.00 72.06 364 ILE A CA 1
ATOM 3029 C C . ILE A 1 364 ? -6.959 -7.630 -8.451 1.00 72.06 364 ILE A C 1
ATOM 3031 O O . ILE A 1 364 ? -8.094 -7.966 -8.777 1.00 72.06 364 ILE A O 1
ATOM 3035 N N . ASN A 1 365 ? -6.315 -8.202 -7.424 1.00 66.75 365 ASN A N 1
ATOM 3036 C CA . ASN A 1 365 ? -6.857 -9.256 -6.556 1.00 66.75 365 ASN A CA 1
ATOM 3037 C C . ASN A 1 365 ? -7.292 -10.554 -7.272 1.00 66.75 365 ASN A C 1
ATOM 3039 O O . ASN A 1 365 ? -8.035 -11.350 -6.704 1.00 66.75 365 ASN A O 1
ATOM 3043 N N . VAL A 1 366 ? -6.804 -10.818 -8.490 1.00 72.88 366 VAL A N 1
ATOM 3044 C CA . VAL A 1 366 ? -7.009 -12.113 -9.176 1.00 72.88 366 VAL A CA 1
ATOM 3045 C C . VAL A 1 366 ? -6.164 -13.205 -8.519 1.00 72.88 366 VAL A C 1
ATOM 3047 O O . VAL A 1 366 ? -6.615 -14.332 -8.325 1.00 72.88 366 VAL A O 1
ATOM 3050 N N . LEU A 1 367 ? -4.926 -12.866 -8.155 1.00 65.25 367 LEU A N 1
ATOM 3051 C CA . LEU A 1 367 ? -4.112 -13.642 -7.227 1.00 65.25 367 LEU A CA 1
ATOM 3052 C C . LEU A 1 367 ? -4.384 -13.099 -5.825 1.00 65.25 367 LEU A C 1
ATOM 3054 O O . LEU A 1 367 ? -3.854 -12.057 -5.453 1.00 65.25 367 LEU A O 1
ATOM 3058 N N . THR A 1 368 ? -5.227 -13.794 -5.067 1.00 68.06 368 THR A N 1
ATOM 3059 C CA . THR A 1 368 ? -5.534 -13.425 -3.682 1.00 68.06 368 THR A CA 1
ATOM 3060 C C . THR A 1 368 ? -4.404 -13.834 -2.741 1.00 68.06 368 THR A C 1
ATOM 3062 O O . THR A 1 368 ? -3.665 -14.788 -3.005 1.00 68.06 368 THR A O 1
ATOM 3065 N N . SER A 1 369 ? -4.294 -13.140 -1.605 1.00 66.75 369 SER A N 1
ATOM 3066 C CA . SER A 1 369 ? -3.329 -13.441 -0.536 1.00 66.75 369 SER A CA 1
ATOM 3067 C C . SER A 1 369 ? -3.425 -14.870 0.007 1.00 66.75 369 SER A C 1
ATOM 3069 O O . SER A 1 369 ? -2.470 -15.368 0.598 1.00 66.75 369 SER A O 1
ATOM 3071 N N . ASP A 1 370 ? -4.562 -15.533 -0.204 1.00 62.94 370 ASP A N 1
ATOM 3072 C CA . ASP A 1 370 ? -4.820 -16.904 0.242 1.00 62.94 370 ASP A CA 1
ATOM 3073 C C . ASP A 1 370 ? -4.091 -17.945 -0.619 1.00 62.94 370 ASP A C 1
ATOM 3075 O O . ASP A 1 370 ? -3.914 -19.096 -0.210 1.00 62.94 370 ASP A O 1
ATOM 3079 N N . ASN A 1 371 ? -3.652 -17.557 -1.822 1.00 70.94 371 ASN A N 1
ATOM 3080 C CA . ASN A 1 371 ? -2.900 -18.430 -2.706 1.00 70.94 371 ASN A CA 1
ATOM 3081 C C . ASN A 1 371 ? -1.440 -18.538 -2.221 1.00 70.94 371 ASN A C 1
ATOM 3083 O O . ASN A 1 371 ? -0.743 -17.523 -2.164 1.00 70.94 371 ASN A O 1
ATOM 3087 N N . PRO A 1 372 ? -0.907 -19.746 -1.952 1.00 76.69 372 PRO A N 1
ATOM 3088 C CA . PRO A 1 372 ? 0.477 -19.912 -1.494 1.00 76.69 372 PRO A CA 1
ATOM 3089 C C . PRO A 1 372 ? 1.521 -19.415 -2.509 1.00 76.69 372 PRO A C 1
ATOM 3091 O O . PRO A 1 372 ? 2.669 -19.173 -2.142 1.00 76.69 372 PRO A O 1
ATOM 3094 N N . LEU A 1 373 ? 1.140 -19.248 -3.780 1.00 75.12 373 LEU A N 1
ATOM 3095 C CA . LEU A 1 373 ? 1.992 -18.685 -4.825 1.00 75.12 373 LEU A CA 1
ATOM 3096 C C . LEU A 1 373 ? 1.968 -17.151 -4.871 1.00 75.12 373 LEU A C 1
ATOM 3098 O O . LEU A 1 373 ? 2.841 -16.583 -5.520 1.00 75.12 373 LEU A O 1
ATOM 3102 N N . TYR A 1 374 ? 1.040 -16.474 -4.183 1.00 76.69 374 TYR A N 1
ATOM 3103 C CA . TYR A 1 374 ? 0.909 -15.011 -4.195 1.00 76.69 374 TYR A CA 1
ATOM 3104 C C . TYR A 1 374 ? 2.225 -14.318 -3.826 1.00 76.69 374 TYR A C 1
ATOM 3106 O O . TYR A 1 374 ? 2.824 -13.619 -4.644 1.00 76.69 374 TYR A O 1
ATOM 3114 N N . LEU A 1 375 ? 2.719 -14.570 -2.612 1.00 74.88 375 LEU A N 1
ATOM 3115 C CA . LEU A 1 375 ? 3.913 -13.908 -2.094 1.00 74.88 375 LEU A CA 1
ATOM 3116 C C . LEU A 1 375 ? 5.182 -14.272 -2.897 1.00 74.88 375 LEU A C 1
ATOM 3118 O O . LEU A 1 375 ? 5.900 -13.353 -3.297 1.00 74.88 375 LEU A O 1
ATOM 3122 N N . PRO A 1 376 ? 5.455 -15.555 -3.225 1.00 83.06 376 PRO A N 1
ATOM 3123 C CA . PRO A 1 376 ? 6.579 -15.910 -4.090 1.00 83.06 376 PRO A CA 1
ATOM 3124 C C . PRO A 1 376 ? 6.534 -15.249 -5.472 1.00 83.06 376 PRO A C 1
ATOM 3126 O O . PRO A 1 376 ? 7.560 -14.758 -5.937 1.00 83.06 376 PRO A O 1
ATOM 3129 N N . LEU A 1 377 ? 5.369 -15.201 -6.129 1.00 81.25 377 LEU A N 1
ATOM 3130 C CA . LEU A 1 377 ? 5.235 -14.605 -7.462 1.00 81.25 377 LEU A CA 1
ATOM 3131 C C . LEU A 1 377 ? 5.422 -13.087 -7.436 1.00 81.25 377 LEU A C 1
ATOM 3133 O O . LEU A 1 377 ? 6.062 -12.549 -8.339 1.00 81.25 377 LEU A O 1
ATOM 3137 N N . VAL A 1 378 ? 4.925 -12.400 -6.404 1.00 83.44 378 VAL A N 1
ATOM 3138 C CA . VAL A 1 378 ? 5.134 -10.954 -6.238 1.00 83.44 378 VAL A CA 1
ATOM 3139 C C . VAL A 1 378 ? 6.610 -10.645 -5.982 1.00 83.44 378 VAL A C 1
ATOM 3141 O O . VAL A 1 378 ? 7.156 -9.747 -6.626 1.00 83.44 378 VAL A O 1
ATOM 3144 N N . ILE A 1 379 ? 7.290 -11.409 -5.118 1.00 83.38 379 ILE A N 1
ATOM 3145 C CA . ILE A 1 379 ? 8.722 -11.216 -4.825 1.00 83.38 379 ILE A CA 1
ATOM 3146 C C . ILE A 1 379 ? 9.569 -11.483 -6.072 1.00 83.38 379 ILE A C 1
ATOM 3148 O O . ILE A 1 379 ? 10.333 -10.621 -6.505 1.00 83.38 379 ILE A O 1
ATOM 3152 N N . VAL A 1 380 ? 9.409 -12.655 -6.691 1.00 86.06 380 VAL A N 1
ATOM 3153 C CA . VAL A 1 380 ? 10.155 -13.028 -7.903 1.00 86.06 380 VAL A CA 1
ATOM 3154 C C . VAL A 1 380 ? 9.846 -12.058 -9.043 1.00 86.06 380 VAL A C 1
ATOM 3156 O O . VAL A 1 380 ? 10.743 -11.651 -9.783 1.00 86.06 380 VAL A O 1
ATOM 3159 N N . GLY A 1 381 ? 8.589 -11.632 -9.166 1.00 86.31 381 GLY A N 1
ATOM 3160 C CA . GLY A 1 381 ? 8.181 -10.669 -10.174 1.00 86.31 381 GLY A CA 1
ATOM 3161 C C . GLY A 1 381 ? 8.864 -9.312 -9.986 1.00 86.31 381 GLY A C 1
ATOM 3162 O O . GLY A 1 381 ? 9.417 -8.748 -10.936 1.00 86.31 381 GLY A O 1
ATOM 3163 N N . SER A 1 382 ? 8.871 -8.816 -8.747 1.00 87.31 382 SER A N 1
ATOM 3164 C CA . SER A 1 382 ? 9.514 -7.553 -8.366 1.00 87.31 382 SER A CA 1
ATOM 3165 C C . SER A 1 382 ? 11.021 -7.599 -8.618 1.00 87.31 382 SER A C 1
ATOM 3167 O O . SER A 1 382 ? 11.594 -6.625 -9.107 1.00 87.31 382 SER A O 1
ATOM 3169 N N . PHE A 1 383 ? 11.649 -8.756 -8.381 1.00 88.00 383 PHE A N 1
ATOM 3170 C CA . PHE A 1 383 ? 13.079 -8.970 -8.608 1.00 88.00 383 PHE A CA 1
ATOM 3171 C C . PHE A 1 383 ? 13.425 -8.759 -10.077 1.00 88.00 383 PHE A C 1
ATOM 3173 O O . PHE A 1 383 ? 14.271 -7.926 -10.397 1.00 88.00 383 PHE A O 1
ATOM 3180 N N . PHE A 1 384 ? 12.714 -9.435 -10.982 1.00 87.19 384 PHE A N 1
ATOM 3181 C CA . PHE A 1 384 ? 12.972 -9.306 -12.415 1.00 87.19 384 PHE A CA 1
ATOM 3182 C C . PHE A 1 384 ? 12.686 -7.898 -12.952 1.00 87.19 384 PHE A C 1
ATOM 3184 O O . PHE A 1 384 ? 13.345 -7.469 -13.902 1.00 87.19 384 PHE A O 1
ATOM 3191 N N . ARG A 1 385 ? 11.747 -7.152 -12.350 1.00 87.88 385 ARG A N 1
ATOM 3192 C CA . ARG A 1 385 ? 11.499 -5.748 -12.726 1.00 87.88 385 ARG A CA 1
ATOM 3193 C C . ARG A 1 385 ? 12.664 -4.845 -12.337 1.00 87.88 385 ARG A C 1
ATOM 3195 O O . ARG A 1 385 ? 13.190 -4.138 -13.197 1.00 87.88 385 ARG A O 1
ATOM 3202 N N . ILE A 1 386 ? 13.082 -4.894 -11.071 1.00 87.12 386 ILE A N 1
ATOM 3203 C CA . ILE A 1 386 ? 14.205 -4.094 -10.559 1.00 87.12 386 ILE A CA 1
ATOM 3204 C C . ILE A 1 386 ? 15.489 -4.451 -11.312 1.00 87.12 386 ILE A C 1
ATOM 3206 O O . ILE A 1 386 ? 16.208 -3.572 -11.784 1.00 87.12 386 ILE A O 1
ATOM 3210 N N . GLU A 1 387 ? 15.741 -5.743 -11.504 1.00 89.56 387 GLU A N 1
ATOM 3211 C CA . GLU A 1 387 ? 16.905 -6.235 -12.231 1.00 89.56 387 GLU A CA 1
ATOM 3212 C C . GLU A 1 387 ? 16.935 -5.734 -13.683 1.00 89.56 387 GLU A C 1
ATOM 3214 O O . GLU A 1 387 ? 17.978 -5.279 -14.155 1.00 89.56 387 GLU A O 1
ATOM 3219 N N . CYS A 1 388 ? 15.800 -5.762 -14.389 1.00 89.06 388 CYS A N 1
ATOM 3220 C CA . CYS A 1 388 ? 15.709 -5.253 -15.757 1.00 89.06 388 CYS A CA 1
ATOM 3221 C C . CYS A 1 388 ? 16.007 -3.748 -15.836 1.00 89.06 388 CYS A C 1
ATOM 3223 O O . CYS A 1 388 ? 16.694 -3.313 -16.764 1.00 89.06 388 CYS A O 1
ATOM 3225 N N . LEU A 1 389 ? 15.514 -2.956 -14.878 1.00 86.94 389 LEU A N 1
ATOM 3226 C CA . LEU A 1 389 ? 15.777 -1.515 -14.818 1.00 86.94 389 LEU A CA 1
ATOM 3227 C C . LEU A 1 389 ? 17.266 -1.231 -14.576 1.00 86.94 389 LEU A C 1
ATOM 3229 O O . LEU A 1 389 ? 17.867 -0.443 -15.306 1.00 86.94 389 LEU A O 1
ATOM 3233 N N . ILE A 1 390 ? 17.886 -1.917 -13.613 1.00 89.62 390 ILE A N 1
ATOM 3234 C CA . ILE A 1 390 ? 19.321 -1.773 -13.322 1.00 89.62 390 ILE A CA 1
ATOM 3235 C C . ILE A 1 390 ? 20.162 -2.205 -14.528 1.00 89.62 390 ILE A C 1
ATOM 3237 O O . ILE A 1 390 ? 21.098 -1.505 -14.919 1.00 89.62 390 ILE A O 1
ATOM 3241 N N . TYR A 1 391 ? 19.818 -3.332 -15.156 1.00 92.50 391 TYR A N 1
ATOM 3242 C CA . TYR A 1 391 ? 20.513 -3.813 -16.346 1.00 92.50 391 TYR A CA 1
ATOM 3243 C C . TYR A 1 391 ? 20.453 -2.797 -17.492 1.00 92.50 391 TYR A C 1
ATOM 3245 O O . TYR A 1 391 ? 21.466 -2.560 -18.149 1.00 92.50 391 TYR A O 1
ATOM 3253 N N . ALA A 1 392 ? 19.299 -2.156 -17.708 1.00 89.38 392 ALA A N 1
ATOM 3254 C CA . ALA A 1 392 ? 19.152 -1.126 -18.731 1.00 89.38 392 ALA A CA 1
ATOM 3255 C C . ALA A 1 392 ? 20.106 0.059 -18.510 1.00 89.38 392 ALA A C 1
ATOM 3257 O O . ALA A 1 392 ? 20.735 0.526 -19.460 1.00 89.38 392 ALA A O 1
ATOM 3258 N N . LEU A 1 393 ? 20.276 0.500 -17.259 1.00 89.56 393 LEU A N 1
ATOM 3259 C CA . LEU A 1 393 ? 21.211 1.572 -16.901 1.00 89.56 393 LEU A CA 1
ATOM 3260 C C . LEU A 1 393 ? 22.674 1.161 -17.126 1.00 89.56 393 LEU A C 1
ATOM 3262 O O . LEU A 1 393 ? 23.451 1.921 -17.706 1.00 89.56 393 LEU A O 1
ATOM 3266 N N . LEU A 1 394 ? 23.050 -0.054 -16.714 1.00 90.81 394 LEU A N 1
ATOM 3267 C CA . LEU A 1 394 ? 24.406 -0.582 -16.911 1.00 90.81 394 LEU A CA 1
ATOM 3268 C C . LEU A 1 394 ? 24.737 -0.786 -18.392 1.00 90.81 394 LEU A C 1
ATOM 3270 O O . LEU A 1 394 ? 25.871 -0.546 -18.816 1.00 90.81 394 LEU A O 1
ATOM 3274 N N . LEU A 1 395 ? 23.753 -1.187 -19.198 1.00 90.44 395 LEU A N 1
ATOM 3275 C CA . LEU A 1 395 ? 23.944 -1.380 -20.629 1.00 90.44 395 LEU A CA 1
ATOM 3276 C C . LEU A 1 395 ? 24.306 -0.073 -21.340 1.00 90.44 395 LEU A C 1
ATOM 3278 O O . LEU A 1 395 ? 25.133 -0.098 -22.248 1.00 90.44 395 LEU A O 1
ATOM 3282 N N . MET A 1 396 ? 23.758 1.070 -20.916 1.00 88.56 396 MET A N 1
ATOM 3283 C CA . MET A 1 396 ? 24.119 2.369 -21.499 1.00 88.56 396 MET A CA 1
ATOM 3284 C C . MET A 1 396 ? 25.615 2.665 -21.337 1.00 88.56 396 MET A C 1
ATOM 3286 O O . MET A 1 396 ? 26.255 3.146 -22.271 1.00 88.56 396 MET A O 1
ATOM 3290 N N . ILE A 1 397 ? 26.199 2.300 -20.193 1.00 89.38 397 ILE A N 1
ATOM 3291 C CA . ILE A 1 397 ? 27.644 2.413 -19.957 1.00 89.38 397 ILE A CA 1
ATOM 3292 C C . ILE A 1 397 ? 28.411 1.408 -20.825 1.00 89.38 397 ILE A C 1
ATOM 3294 O O . ILE A 1 397 ? 29.403 1.771 -21.454 1.00 89.38 397 ILE A O 1
ATOM 3298 N N . ALA A 1 398 ? 27.947 0.159 -20.908 1.00 91.38 398 ALA A N 1
ATOM 3299 C CA . ALA A 1 398 ? 28.587 -0.862 -21.738 1.00 91.38 398 ALA A CA 1
ATOM 3300 C C . ALA A 1 398 ? 28.611 -0.474 -23.229 1.00 91.38 398 ALA A C 1
ATOM 3302 O O . ALA A 1 398 ? 29.634 -0.644 -23.893 1.00 91.38 398 ALA A O 1
ATOM 3303 N N . ILE A 1 399 ? 27.522 0.108 -23.743 1.00 91.62 399 ILE A N 1
ATOM 3304 C CA . ILE A 1 399 ? 27.447 0.653 -25.104 1.00 91.62 399 ILE A CA 1
ATOM 3305 C C . ILE A 1 399 ? 28.396 1.848 -25.256 1.00 91.62 399 ILE A C 1
ATOM 3307 O O . ILE A 1 399 ? 29.077 1.947 -26.272 1.00 91.62 399 ILE A O 1
ATOM 3311 N N . ALA A 1 400 ? 28.495 2.737 -24.264 1.00 90.06 400 ALA A N 1
ATOM 3312 C CA . ALA A 1 400 ? 29.437 3.860 -24.300 1.00 90.06 400 ALA A CA 1
ATOM 3313 C C . ALA A 1 400 ? 30.899 3.394 -24.392 1.00 90.06 400 ALA A C 1
ATOM 3315 O O . ALA A 1 400 ? 31.662 3.925 -25.200 1.00 90.06 400 ALA A O 1
ATOM 3316 N N . ILE A 1 401 ? 31.269 2.359 -23.633 1.00 88.12 401 ILE A N 1
ATOM 3317 C CA . ILE A 1 401 ? 32.596 1.731 -23.697 1.00 88.12 401 ILE A CA 1
ATOM 3318 C C . ILE A 1 401 ? 32.837 1.123 -25.087 1.00 88.12 401 ILE A C 1
ATOM 3320 O O . ILE A 1 401 ? 33.861 1.394 -25.715 1.00 88.12 401 ILE A O 1
ATOM 3324 N N . GLU A 1 402 ? 31.886 0.337 -25.597 1.00 89.62 402 GLU A N 1
ATOM 3325 C CA . GLU A 1 402 ? 32.009 -0.329 -26.899 1.00 89.62 402 GLU A CA 1
ATOM 3326 C C . GLU A 1 402 ? 32.099 0.674 -28.061 1.00 89.62 402 GLU A C 1
ATOM 3328 O O . GLU A 1 402 ? 32.969 0.538 -28.925 1.00 89.62 402 GLU A O 1
ATOM 3333 N N . ARG A 1 403 ? 31.284 1.735 -28.049 1.00 88.38 403 ARG A N 1
ATOM 3334 C CA . ARG A 1 403 ? 31.346 2.818 -29.044 1.00 88.38 403 ARG A CA 1
ATOM 3335 C C . ARG A 1 403 ? 32.616 3.664 -28.915 1.00 88.38 403 ARG A C 1
ATOM 3337 O O . ARG A 1 403 ? 33.129 4.157 -29.923 1.00 88.38 403 ARG A O 1
ATOM 3344 N N . GLY A 1 404 ? 33.153 3.810 -27.702 1.00 87.00 404 GLY A N 1
ATOM 3345 C CA . GLY A 1 404 ? 34.459 4.422 -27.460 1.00 87.00 404 GLY A CA 1
ATOM 3346 C C . GLY A 1 404 ? 35.576 3.650 -28.163 1.00 87.00 404 GLY A C 1
ATOM 3347 O O . GLY A 1 404 ? 36.346 4.241 -28.922 1.00 87.00 404 GLY A O 1
ATOM 3348 N N . PHE A 1 405 ? 35.605 2.321 -28.007 1.00 85.88 405 PHE A N 1
ATOM 3349 C CA . PHE A 1 405 ? 36.546 1.459 -28.729 1.00 85.88 405 PHE A CA 1
ATOM 3350 C C . PHE A 1 405 ? 36.356 1.522 -30.246 1.00 85.88 405 PHE A C 1
ATOM 3352 O O . PHE A 1 405 ? 37.346 1.665 -30.963 1.00 85.88 405 PHE A O 1
ATOM 3359 N N . ALA A 1 406 ? 35.110 1.496 -30.729 1.00 84.50 406 ALA A N 1
ATOM 3360 C CA . ALA A 1 406 ? 34.808 1.631 -32.155 1.00 84.50 406 ALA A CA 1
ATOM 3361 C C . ALA A 1 406 ? 35.312 2.962 -32.743 1.00 84.50 406 ALA A C 1
ATOM 3363 O O . ALA A 1 406 ? 35.738 3.011 -33.894 1.00 84.50 406 ALA A O 1
ATOM 3364 N N . THR A 1 407 ? 35.312 4.034 -31.944 1.00 87.56 407 THR A N 1
ATOM 3365 C CA . THR A 1 407 ? 35.802 5.357 -32.361 1.00 87.56 407 THR A CA 1
ATOM 3366 C C . THR A 1 407 ? 37.330 5.444 -32.342 1.00 87.56 407 THR A C 1
ATOM 3368 O O . THR A 1 407 ? 37.924 5.963 -33.285 1.00 87.56 407 THR A O 1
ATOM 3371 N N . VAL A 1 408 ? 37.982 4.945 -31.284 1.00 85.62 408 VAL A N 1
ATOM 3372 C CA . VAL A 1 408 ? 39.453 4.987 -31.149 1.00 85.62 408 VAL A CA 1
ATOM 3373 C C . VAL A 1 408 ? 40.124 4.076 -32.175 1.00 85.62 408 VAL A C 1
ATOM 3375 O O . VAL A 1 408 ? 41.096 4.474 -32.815 1.00 85.62 408 VAL A O 1
ATOM 3378 N N . TYR A 1 409 ? 39.583 2.874 -32.371 1.00 82.56 409 TYR A N 1
ATOM 3379 C CA . TYR A 1 409 ? 40.149 1.852 -33.250 1.00 82.56 409 TYR A CA 1
ATOM 3380 C C . TYR A 1 409 ? 39.441 1.765 -34.603 1.00 82.56 409 TYR A C 1
ATOM 3382 O O . TYR A 1 409 ? 39.497 0.720 -35.241 1.00 82.56 409 TYR A O 1
ATOM 3390 N N . VAL A 1 410 ? 38.808 2.849 -35.069 1.00 81.50 410 VAL A N 1
ATOM 3391 C CA . VAL A 1 410 ? 37.943 2.860 -36.265 1.00 81.50 410 VAL A CA 1
ATOM 3392 C C . VAL A 1 410 ? 38.552 2.138 -37.479 1.00 81.50 410 VAL A C 1
ATOM 3394 O O . VAL A 1 410 ? 37.868 1.370 -38.139 1.00 81.50 410 VAL A O 1
ATOM 3397 N N . ARG A 1 411 ? 39.866 2.278 -37.719 1.00 73.94 411 ARG A N 1
ATOM 3398 C CA . ARG A 1 411 ? 40.569 1.662 -38.862 1.00 73.94 411 ARG A CA 1
ATOM 3399 C C . ARG A 1 411 ? 40.675 0.138 -38.796 1.00 73.94 411 ARG A C 1
ATOM 3401 O O . ARG A 1 411 ? 40.675 -0.511 -39.837 1.00 73.94 411 ARG A O 1
ATOM 3408 N N . ASP A 1 412 ? 40.794 -0.415 -37.594 1.00 77.44 412 ASP A N 1
ATOM 3409 C CA . ASP A 1 412 ? 41.047 -1.842 -37.374 1.00 77.44 412 ASP A CA 1
ATOM 3410 C C . ASP A 1 412 ? 39.874 -2.549 -36.681 1.00 77.44 412 ASP A C 1
ATOM 3412 O O . ASP A 1 412 ? 39.884 -3.772 -36.545 1.00 77.44 412 ASP A O 1
ATOM 3416 N N . TYR A 1 413 ? 38.835 -1.810 -36.283 1.00 75.44 413 TYR A N 1
ATOM 3417 C CA . TYR A 1 413 ? 37.716 -2.317 -35.490 1.00 75.44 413 TYR A CA 1
ATOM 3418 C C . TYR A 1 413 ? 37.031 -3.530 -36.139 1.00 75.44 413 TYR A C 1
ATOM 3420 O O . TYR A 1 413 ? 36.750 -4.521 -35.467 1.00 75.44 413 TYR A O 1
ATOM 3428 N N . GLU A 1 414 ? 36.851 -3.506 -37.463 1.00 68.12 414 GLU A N 1
ATOM 3429 C CA . GLU A 1 414 ? 36.267 -4.622 -38.221 1.00 68.12 414 GLU A CA 1
ATOM 3430 C C . GLU A 1 414 ? 37.211 -5.818 -38.405 1.00 68.12 414 GLU A C 1
ATOM 3432 O O . GLU A 1 414 ? 36.749 -6.948 -38.557 1.00 68.12 414 GLU A O 1
ATOM 3437 N N . ARG A 1 415 ? 38.534 -5.614 -38.361 1.00 65.44 415 ARG A N 1
ATOM 3438 C CA . ARG A 1 415 ? 39.501 -6.726 -38.413 1.00 65.44 415 ARG A CA 1
ATOM 3439 C C . ARG A 1 415 ? 39.486 -7.526 -37.114 1.00 65.44 415 ARG A C 1
ATOM 3441 O O . ARG A 1 415 ? 39.696 -8.737 -37.128 1.00 65.44 415 ARG A O 1
ATOM 3448 N N . PHE A 1 416 ? 39.161 -6.866 -36.006 1.00 58.66 416 PHE A N 1
ATOM 3449 C CA . PHE A 1 416 ? 38.993 -7.465 -34.686 1.00 58.66 416 PHE A CA 1
ATOM 3450 C C . PHE A 1 416 ? 37.516 -7.767 -34.373 1.00 58.66 416 PHE A C 1
ATOM 3452 O O . PHE A 1 416 ? 37.047 -7.475 -33.274 1.00 58.66 416 PHE A O 1
ATOM 3459 N N . GLN A 1 417 ? 36.788 -8.402 -35.307 1.00 57.12 417 GLN A N 1
ATOM 3460 C CA . GLN A 1 417 ? 35.379 -8.859 -35.210 1.00 57.12 417 GLN A CA 1
ATOM 3461 C C . GLN A 1 417 ? 35.081 -9.890 -34.083 1.00 57.12 417 GLN A C 1
ATOM 3463 O O . GLN A 1 417 ? 34.185 -10.735 -34.170 1.00 57.12 417 GLN A O 1
ATOM 3468 N N . GLN A 1 418 ? 35.824 -9.845 -32.982 1.00 66.38 418 GLN A N 1
ATOM 3469 C CA . GLN A 1 418 ? 35.678 -10.716 -31.833 1.00 66.38 418 GLN A CA 1
ATOM 3470 C C . GLN A 1 418 ? 34.458 -10.306 -31.004 1.00 66.38 418 GLN A C 1
ATOM 3472 O O . GLN A 1 418 ? 34.538 -9.471 -30.099 1.00 66.38 418 GLN A O 1
ATOM 3477 N N . LYS A 1 419 ? 33.339 -10.987 -31.273 1.00 79.94 419 LYS A N 1
ATOM 3478 C CA . LYS A 1 419 ? 32.059 -10.894 -30.541 1.00 79.94 419 LYS A CA 1
ATOM 3479 C C . LYS A 1 419 ? 32.202 -11.111 -29.026 1.00 79.94 419 LYS A C 1
ATOM 3481 O O . LYS A 1 419 ? 31.314 -10.741 -28.262 1.00 79.94 419 LYS A O 1
ATOM 3486 N N . HIS A 1 420 ? 33.315 -11.706 -28.592 1.00 80.81 420 HIS A N 1
ATOM 3487 C CA . HIS A 1 420 ? 33.627 -12.003 -27.197 1.00 80.81 420 HIS A CA 1
ATOM 3488 C C . HIS A 1 420 ? 33.577 -10.766 -26.296 1.00 80.81 420 HIS A C 1
ATOM 3490 O O . HIS A 1 420 ? 33.052 -10.870 -25.197 1.00 80.81 420 HIS A O 1
ATOM 3496 N N . HIS A 1 421 ? 34.016 -9.592 -26.762 1.00 83.38 421 HIS A N 1
ATOM 3497 C CA . HIS A 1 421 ? 34.001 -8.370 -25.948 1.00 83.38 421 HIS A CA 1
ATOM 3498 C C . HIS A 1 421 ? 32.576 -7.961 -25.553 1.00 83.38 421 HIS A C 1
ATOM 3500 O O . HIS A 1 421 ? 32.288 -7.781 -24.371 1.00 83.38 421 HIS A O 1
ATOM 3506 N N . SER A 1 422 ? 31.655 -7.902 -26.520 1.00 86.50 422 SER A N 1
ATOM 3507 C CA . SER A 1 422 ? 30.245 -7.599 -26.248 1.00 86.50 422 SER A CA 1
ATOM 3508 C C . SER A 1 422 ? 29.568 -8.678 -25.413 1.00 86.50 422 SER A C 1
ATOM 3510 O O . SER A 1 422 ? 28.798 -8.352 -24.517 1.00 86.50 422 SER A O 1
ATOM 3512 N N . ILE A 1 423 ? 29.865 -9.956 -25.661 1.00 87.44 423 ILE A N 1
ATOM 3513 C CA . ILE A 1 423 ? 29.314 -11.061 -24.863 1.00 87.44 423 ILE A CA 1
ATOM 3514 C C . ILE A 1 423 ? 29.797 -10.964 -23.406 1.00 87.44 423 ILE A C 1
ATOM 3516 O O . ILE A 1 423 ? 28.985 -11.083 -22.491 1.00 87.44 423 ILE A O 1
ATOM 3520 N N . CYS A 1 424 ? 31.082 -10.677 -23.178 1.00 89.75 424 CYS A N 1
ATOM 3521 C CA . CYS A 1 424 ? 31.633 -10.451 -21.842 1.00 89.75 424 CYS A CA 1
ATOM 3522 C C . CYS A 1 424 ? 30.960 -9.263 -21.144 1.00 89.75 424 CYS A C 1
ATOM 3524 O O . CYS A 1 424 ? 30.594 -9.384 -19.978 1.00 89.75 424 CYS A O 1
ATOM 3526 N N . LEU A 1 425 ? 30.737 -8.148 -21.851 1.00 90.62 425 LEU A N 1
ATOM 3527 C CA . LEU A 1 425 ? 30.019 -6.987 -21.310 1.00 90.62 425 LEU A CA 1
ATOM 3528 C C . LEU A 1 425 ? 28.563 -7.320 -20.947 1.00 90.62 425 LEU A C 1
ATOM 3530 O O . LEU A 1 425 ? 28.088 -6.888 -19.898 1.00 90.62 425 LEU A O 1
ATOM 3534 N N . VAL A 1 426 ? 27.867 -8.125 -21.760 1.00 90.50 426 VAL A N 1
ATOM 3535 C CA . VAL A 1 426 ? 26.503 -8.595 -21.455 1.00 90.50 426 VAL A CA 1
ATOM 3536 C C . VAL A 1 426 ? 26.486 -9.460 -20.194 1.00 90.50 426 VAL A C 1
ATOM 3538 O O . VAL A 1 426 ? 25.651 -9.227 -19.321 1.00 90.50 426 VAL A O 1
ATOM 3541 N N . ILE A 1 427 ? 27.400 -10.430 -20.081 1.00 89.31 427 ILE A N 1
ATOM 3542 C CA . ILE A 1 427 ? 27.490 -11.331 -18.920 1.00 89.31 427 ILE A CA 1
ATOM 3543 C C . ILE A 1 427 ? 27.829 -10.538 -17.656 1.00 89.31 427 ILE A C 1
ATOM 3545 O O . ILE A 1 427 ? 27.148 -10.684 -16.644 1.00 89.31 427 ILE A O 1
ATOM 3549 N N . LEU A 1 428 ? 28.836 -9.663 -17.723 1.00 92.62 428 LEU A N 1
ATOM 3550 C CA . LEU A 1 428 ? 29.245 -8.826 -16.597 1.00 92.62 428 LEU A CA 1
ATOM 3551 C C . LEU A 1 428 ? 28.104 -7.908 -16.146 1.00 92.62 428 LEU A C 1
ATOM 3553 O O . LEU A 1 428 ? 27.783 -7.864 -14.961 1.00 92.62 428 LEU A O 1
ATOM 3557 N N . GLY A 1 429 ? 27.452 -7.225 -17.092 1.00 91.12 429 GLY A N 1
ATOM 3558 C CA . GLY A 1 429 ? 26.301 -6.372 -16.803 1.00 91.12 429 GLY A CA 1
ATOM 3559 C C . GLY A 1 429 ? 25.160 -7.148 -16.150 1.00 91.12 429 GLY A C 1
ATOM 3560 O O . GLY A 1 429 ? 24.556 -6.658 -15.199 1.00 91.12 429 GLY A O 1
ATOM 3561 N N . LYS A 1 430 ? 24.911 -8.387 -16.595 1.00 87.44 430 LYS A N 1
ATOM 3562 C CA . LYS A 1 430 ? 23.885 -9.255 -16.009 1.00 87.44 430 LYS A CA 1
ATOM 3563 C C . LYS A 1 430 ? 24.226 -9.625 -14.565 1.00 87.44 430 LYS A C 1
ATOM 3565 O O . LYS A 1 430 ? 23.405 -9.385 -13.687 1.00 87.44 430 LYS A O 1
ATOM 3570 N N . VAL A 1 431 ? 25.443 -10.106 -14.307 1.00 91.50 431 VAL A N 1
ATOM 3571 C CA . VAL A 1 431 ? 25.906 -10.462 -12.951 1.00 91.50 431 VAL A CA 1
ATOM 35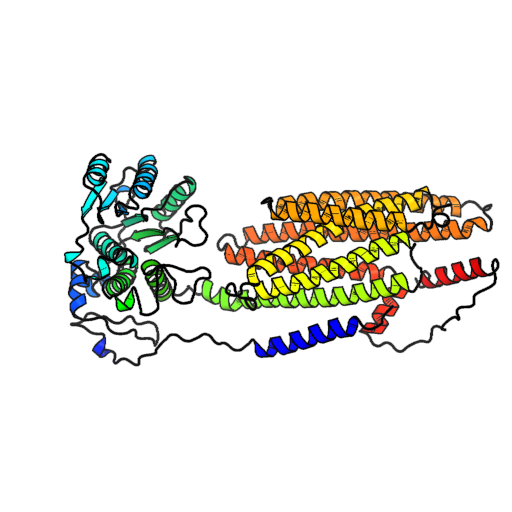72 C C . VAL A 1 431 ? 25.810 -9.269 -11.998 1.00 91.50 431 VAL A C 1
ATOM 3574 O O . VAL A 1 431 ? 25.254 -9.399 -10.909 1.00 91.50 431 VAL A O 1
ATOM 3577 N N . ILE A 1 432 ? 26.288 -8.092 -12.416 1.00 93.25 432 ILE A N 1
ATOM 3578 C CA . ILE A 1 432 ? 26.221 -6.879 -11.589 1.00 93.25 432 ILE A CA 1
ATOM 3579 C C . ILE A 1 432 ? 24.760 -6.476 -11.341 1.00 93.25 432 ILE A C 1
ATOM 3581 O O . ILE A 1 432 ? 24.404 -6.172 -10.203 1.00 93.25 432 ILE A O 1
ATOM 3585 N N . SER A 1 433 ? 23.896 -6.522 -12.364 1.00 93.06 433 SER A N 1
ATOM 3586 C CA . SER A 1 433 ? 22.473 -6.188 -12.204 1.00 93.06 433 SER A CA 1
ATOM 3587 C C . SER A 1 433 ? 21.752 -7.118 -11.227 1.00 93.06 433 SER A C 1
ATOM 3589 O O . SER A 1 433 ? 20.962 -6.640 -10.419 1.00 93.06 433 SER A O 1
ATOM 3591 N N . THR A 1 434 ? 22.073 -8.416 -11.239 1.00 90.12 434 THR A N 1
ATOM 3592 C CA . THR A 1 434 ? 21.517 -9.400 -10.303 1.00 90.12 434 THR A CA 1
ATOM 3593 C C . THR A 1 434 ? 21.934 -9.089 -8.866 1.00 90.12 434 THR A C 1
ATOM 3595 O O . THR A 1 434 ? 21.086 -9.043 -7.979 1.00 90.12 434 THR A O 1
ATOM 3598 N N . ILE A 1 435 ? 23.227 -8.828 -8.631 1.00 90.44 435 ILE A N 1
ATOM 3599 C CA . ILE A 1 435 ? 23.746 -8.501 -7.293 1.00 90.44 435 ILE A CA 1
ATOM 3600 C C . ILE A 1 435 ? 23.090 -7.222 -6.764 1.00 90.44 435 ILE A C 1
ATOM 3602 O O . ILE A 1 435 ? 22.592 -7.206 -5.640 1.00 90.44 435 ILE A O 1
ATOM 3606 N N . LEU A 1 436 ? 23.044 -6.165 -7.577 1.00 90.81 436 LEU A N 1
ATOM 3607 C CA . LEU A 1 436 ? 22.438 -4.897 -7.175 1.00 90.81 436 LEU A CA 1
ATOM 3608 C C . LEU A 1 436 ? 20.929 -5.028 -6.933 1.00 90.81 436 LEU A C 1
ATOM 3610 O O . LEU A 1 436 ? 20.437 -4.449 -5.970 1.00 90.81 436 LEU A O 1
ATOM 3614 N N . ALA A 1 437 ? 20.203 -5.815 -7.734 1.00 89.94 437 ALA A N 1
ATOM 3615 C CA . ALA A 1 437 ? 18.778 -6.062 -7.512 1.00 89.94 437 ALA A CA 1
ATOM 3616 C C . ALA A 1 437 ? 18.516 -6.764 -6.170 1.00 89.94 437 ALA A C 1
ATOM 3618 O O . ALA A 1 437 ? 17.611 -6.359 -5.446 1.00 89.94 437 ALA A O 1
ATOM 3619 N N . ILE A 1 438 ? 19.340 -7.753 -5.799 1.00 86.75 438 ILE A N 1
ATOM 3620 C CA . ILE A 1 438 ? 19.257 -8.414 -4.485 1.00 86.75 438 ILE A CA 1
ATOM 3621 C C . ILE A 1 438 ? 19.510 -7.406 -3.360 1.00 86.75 438 ILE A C 1
ATOM 3623 O O . ILE A 1 438 ? 18.751 -7.361 -2.394 1.00 86.75 438 ILE A O 1
ATOM 3627 N N . VAL A 1 439 ? 20.541 -6.564 -3.491 1.00 88.44 439 VAL A N 1
ATOM 3628 C CA . VAL A 1 439 ? 20.840 -5.521 -2.496 1.00 88.44 439 VAL A CA 1
ATOM 3629 C C . VAL A 1 439 ? 19.658 -4.562 -2.337 1.00 88.44 439 VAL A C 1
ATOM 3631 O O . VAL A 1 439 ? 19.277 -4.272 -1.209 1.00 88.44 439 VAL A O 1
ATOM 3634 N N . CYS A 1 440 ? 19.032 -4.133 -3.436 1.00 84.19 440 CYS A N 1
ATOM 3635 C CA . CYS A 1 440 ? 17.869 -3.240 -3.398 1.00 84.19 440 CYS A CA 1
ATOM 3636 C C . CYS A 1 440 ? 16.626 -3.881 -2.759 1.00 84.19 440 CYS A C 1
ATOM 3638 O O . CYS A 1 440 ? 15.752 -3.161 -2.302 1.00 84.19 440 CYS A O 1
ATOM 3640 N N . MET A 1 441 ? 16.525 -5.214 -2.739 1.00 82.75 441 MET A N 1
ATOM 3641 C CA . MET A 1 441 ? 15.420 -5.920 -2.079 1.00 82.75 441 MET A CA 1
ATOM 3642 C C . MET A 1 441 ? 15.644 -6.151 -0.586 1.00 82.75 441 MET A C 1
ATOM 3644 O O . MET A 1 441 ? 14.678 -6.307 0.154 1.00 82.75 441 MET A O 1
ATOM 3648 N N . ILE A 1 442 ? 16.902 -6.239 -0.153 1.00 80.38 442 ILE A N 1
ATOM 3649 C CA . ILE A 1 442 ? 17.258 -6.485 1.251 1.00 80.38 442 ILE A CA 1
ATOM 3650 C C . ILE A 1 442 ? 17.367 -5.168 2.016 1.00 80.38 442 ILE A C 1
ATOM 3652 O O . ILE A 1 442 ? 16.964 -5.084 3.174 1.00 80.38 442 ILE A O 1
ATOM 3656 N N . VAL A 1 443 ? 17.966 -4.159 1.387 1.00 79.50 443 VAL A N 1
ATOM 3657 C CA . VAL A 1 443 ? 18.155 -2.846 1.993 1.00 79.50 443 VAL A CA 1
ATOM 3658 C C . VAL A 1 443 ? 16.900 -2.028 1.737 1.00 79.50 443 VAL A C 1
ATOM 3660 O O . VAL A 1 443 ? 16.528 -1.815 0.587 1.00 79.50 443 VAL A O 1
ATOM 3663 N N . ASP A 1 444 ? 16.281 -1.544 2.809 1.00 70.88 444 ASP A N 1
ATOM 3664 C CA . ASP A 1 444 ? 15.131 -0.642 2.750 1.00 70.88 444 ASP A CA 1
ATOM 3665 C C . ASP A 1 444 ? 15.584 0.760 2.301 1.00 70.88 444 ASP A C 1
ATOM 3667 O O . ASP A 1 444 ? 15.796 1.677 3.097 1.00 70.88 444 ASP A O 1
ATOM 3671 N N . ILE A 1 445 ? 15.876 0.888 1.004 1.00 72.25 445 ILE A N 1
ATOM 3672 C CA . ILE A 1 445 ? 16.290 2.138 0.368 1.00 72.25 445 ILE A CA 1
ATOM 3673 C C . ILE A 1 445 ? 15.036 2.864 -0.101 1.00 72.25 445 ILE A C 1
ATOM 3675 O O . ILE A 1 445 ? 14.228 2.315 -0.849 1.00 72.25 445 ILE A O 1
ATOM 3679 N N . SER A 1 446 ? 14.909 4.136 0.271 1.00 74.50 446 SER A N 1
ATOM 3680 C CA . SER A 1 446 ? 13.797 4.958 -0.193 1.00 74.50 446 SER A CA 1
ATOM 3681 C C . SER A 1 446 ? 13.809 5.104 -1.726 1.00 74.50 446 SER A C 1
ATOM 3683 O O . SER A 1 446 ? 14.866 5.218 -2.364 1.00 74.50 446 SER A O 1
ATOM 3685 N N . GLY A 1 447 ? 12.627 5.104 -2.347 1.00 73.62 447 GLY A N 1
ATOM 3686 C CA . GLY A 1 447 ? 12.496 5.167 -3.809 1.00 73.62 447 GLY A CA 1
ATOM 3687 C C . GLY A 1 447 ? 13.091 6.443 -4.423 1.00 73.62 447 GLY A C 1
ATOM 3688 O O . GLY A 1 447 ? 13.596 6.422 -5.551 1.00 73.62 447 GLY A O 1
ATOM 3689 N N . GLU A 1 448 ? 13.104 7.550 -3.675 1.00 76.00 448 GLU A N 1
ATOM 3690 C CA . GLU A 1 448 ? 13.712 8.812 -4.106 1.00 76.00 448 GLU A CA 1
ATOM 3691 C C . GLU A 1 448 ? 15.233 8.675 -4.211 1.00 76.00 448 GLU A C 1
ATOM 3693 O O . GLU A 1 448 ? 15.830 9.078 -5.212 1.00 76.00 448 GLU A O 1
ATOM 3698 N N . LEU A 1 449 ? 15.859 8.045 -3.212 1.00 81.25 449 LEU A N 1
ATOM 3699 C CA . LEU A 1 449 ? 17.301 7.824 -3.190 1.00 81.25 449 LEU A CA 1
ATOM 3700 C C . LEU A 1 449 ? 17.731 6.873 -4.317 1.00 81.25 449 LEU A C 1
ATOM 3702 O O . LEU A 1 449 ? 18.718 7.139 -5.008 1.00 81.25 449 LEU A O 1
ATOM 3706 N N . MET A 1 450 ? 16.949 5.818 -4.571 1.00 80.69 450 MET A N 1
ATOM 3707 C CA . MET A 1 450 ? 17.159 4.933 -5.722 1.00 80.69 450 MET A CA 1
ATOM 3708 C C . MET A 1 450 ? 17.098 5.683 -7.060 1.00 80.69 450 MET A C 1
ATOM 3710 O O . MET A 1 450 ? 17.950 5.477 -7.928 1.00 80.69 450 MET A O 1
ATOM 3714 N N . THR A 1 451 ? 16.126 6.583 -7.221 1.00 82.88 451 THR A N 1
ATOM 3715 C CA . THR A 1 451 ? 15.969 7.384 -8.445 1.00 82.88 451 THR A CA 1
ATOM 3716 C C . THR A 1 451 ? 17.152 8.332 -8.654 1.00 82.88 451 THR A C 1
ATOM 3718 O O . THR A 1 451 ? 17.644 8.485 -9.775 1.00 82.88 451 THR A O 1
ATOM 3721 N N . LEU A 1 452 ? 17.665 8.918 -7.572 1.00 86.19 452 LEU A N 1
ATOM 3722 C CA . LEU A 1 452 ? 18.818 9.816 -7.599 1.00 86.19 452 LEU A CA 1
ATOM 3723 C C . LEU A 1 452 ? 20.097 9.082 -8.030 1.00 86.19 452 LEU A C 1
ATOM 3725 O O . LEU A 1 452 ? 20.834 9.573 -8.888 1.00 86.19 452 LEU A O 1
ATOM 3729 N N . PHE A 1 453 ? 20.318 7.866 -7.521 1.00 87.88 453 PHE A N 1
ATOM 3730 C CA . PHE A 1 453 ? 21.421 7.015 -7.973 1.00 87.88 453 PHE A CA 1
ATOM 3731 C C . PHE A 1 453 ? 21.267 6.565 -9.431 1.00 87.88 453 PHE A C 1
ATOM 3733 O O . PHE A 1 453 ? 22.265 6.493 -10.148 1.00 87.88 453 PHE A O 1
ATOM 3740 N N . ALA A 1 454 ? 20.040 6.321 -9.901 1.00 87.75 454 ALA A N 1
ATOM 3741 C CA . ALA A 1 454 ? 19.765 5.937 -11.288 1.00 87.75 454 ALA A CA 1
ATOM 3742 C C . ALA A 1 454 ? 20.032 7.063 -12.311 1.00 87.75 454 ALA A C 1
ATOM 3744 O O . ALA A 1 454 ? 20.310 6.780 -13.480 1.00 87.75 454 ALA A O 1
ATOM 3745 N N . LEU A 1 455 ? 19.998 8.335 -11.895 1.00 90.25 455 LEU A N 1
ATOM 3746 C CA . LEU A 1 455 ? 20.309 9.475 -12.770 1.00 90.25 455 LEU A CA 1
ATOM 3747 C C . LEU A 1 455 ? 21.799 9.559 -13.130 1.00 90.25 455 LEU A C 1
ATOM 3749 O O . LEU A 1 455 ? 22.139 9.909 -14.262 1.00 90.25 455 LEU A O 1
ATOM 3753 N N . ILE A 1 456 ? 22.686 9.204 -12.198 1.00 90.38 456 ILE A N 1
ATOM 3754 C CA . ILE A 1 456 ? 24.145 9.286 -12.365 1.00 90.38 456 ILE A CA 1
ATOM 3755 C C . ILE A 1 456 ? 24.640 8.536 -13.622 1.00 90.38 456 ILE A C 1
ATOM 3757 O O . ILE A 1 456 ? 25.287 9.169 -14.463 1.00 90.38 456 ILE A O 1
ATOM 3761 N N . PRO A 1 457 ? 24.345 7.233 -13.823 1.00 89.19 457 PRO A N 1
ATOM 3762 C CA . PRO A 1 457 ? 24.811 6.504 -15.003 1.00 89.19 457 PRO A CA 1
ATOM 3763 C C . PRO A 1 457 ? 24.219 7.048 -16.312 1.00 89.19 457 PRO A C 1
ATOM 3765 O O . PRO A 1 457 ? 24.916 7.060 -17.327 1.00 89.19 457 PRO A O 1
ATOM 3768 N N . CYS A 1 458 ? 22.980 7.557 -16.301 1.00 90.06 458 CYS A N 1
ATOM 3769 C CA . CYS A 1 458 ? 22.363 8.183 -17.476 1.00 90.06 458 CYS A CA 1
ATOM 3770 C C . CYS A 1 458 ? 23.103 9.456 -17.907 1.00 90.06 458 CYS A C 1
ATOM 3772 O O . CYS A 1 458 ? 23.365 9.638 -19.099 1.00 90.06 458 CYS A O 1
ATOM 3774 N N . ILE A 1 459 ? 23.471 10.310 -16.945 1.00 91.19 459 ILE A N 1
ATOM 3775 C CA . ILE A 1 459 ? 24.222 11.547 -17.196 1.00 91.19 459 ILE A CA 1
ATOM 3776 C C . ILE A 1 459 ? 25.610 11.213 -17.746 1.00 91.19 459 ILE A C 1
ATOM 3778 O O . ILE A 1 459 ? 26.007 11.750 -18.781 1.00 91.19 459 ILE A O 1
ATOM 3782 N N . ILE A 1 460 ? 26.328 10.289 -17.097 1.00 91.00 460 ILE A N 1
ATOM 3783 C CA . ILE A 1 460 ? 27.666 9.864 -17.532 1.00 91.00 460 ILE A CA 1
ATOM 3784 C C . ILE A 1 460 ? 27.614 9.315 -18.964 1.00 91.00 460 ILE A C 1
ATOM 3786 O O . ILE A 1 460 ? 28.390 9.750 -19.816 1.00 91.00 460 ILE A O 1
ATOM 3790 N N . ALA A 1 461 ? 26.673 8.411 -19.260 1.00 90.50 461 ALA A N 1
ATOM 3791 C CA . ALA A 1 461 ? 26.523 7.845 -20.598 1.00 90.50 461 ALA A CA 1
ATOM 3792 C C . ALA A 1 461 ? 26.185 8.922 -21.645 1.00 90.50 461 ALA A C 1
ATOM 3794 O O . ALA A 1 461 ? 26.796 8.944 -22.712 1.00 90.50 461 ALA A O 1
ATOM 3795 N N . ALA A 1 462 ? 25.267 9.849 -21.340 1.00 90.06 462 ALA A N 1
ATOM 3796 C CA . ALA A 1 462 ? 24.909 10.948 -22.241 1.00 90.06 462 ALA A CA 1
ATOM 3797 C C . ALA A 1 462 ? 26.114 11.836 -22.584 1.00 90.06 462 ALA A C 1
ATOM 3799 O O . ALA A 1 462 ? 26.335 12.143 -23.758 1.00 90.06 462 ALA A O 1
ATOM 3800 N N . VAL A 1 463 ? 26.918 12.207 -21.581 1.00 91.44 463 VAL A N 1
ATOM 3801 C CA . VAL A 1 463 ? 28.137 13.004 -21.781 1.00 91.44 463 VAL A CA 1
ATOM 3802 C C . VAL A 1 463 ? 29.118 12.264 -22.685 1.00 91.44 463 VAL A C 1
ATOM 3804 O O . VAL A 1 463 ? 29.599 12.850 -23.655 1.00 91.44 463 VAL A O 1
ATOM 3807 N N . ILE A 1 464 ? 29.368 10.974 -22.429 1.00 91.81 464 ILE A N 1
ATOM 3808 C CA . ILE A 1 464 ? 30.264 10.170 -23.272 1.00 91.81 464 ILE A CA 1
ATOM 3809 C C . ILE A 1 464 ? 29.743 10.131 -24.713 1.00 91.81 464 ILE A C 1
ATOM 3811 O O . ILE A 1 464 ? 30.493 10.456 -25.632 1.00 91.81 464 ILE A O 1
ATOM 3815 N N . PHE A 1 465 ? 28.459 9.828 -24.932 1.00 92.00 465 PHE A N 1
ATOM 3816 C CA . PHE A 1 465 ? 27.894 9.767 -26.282 1.00 92.00 465 PHE A CA 1
ATOM 3817 C C . PHE A 1 465 ? 28.013 11.089 -27.040 1.00 92.00 465 PHE A C 1
ATOM 3819 O O . PHE A 1 465 ? 28.370 11.081 -28.219 1.00 92.00 465 PHE A O 1
ATOM 3826 N N . ILE A 1 466 ? 27.758 12.221 -26.378 1.00 90.94 466 ILE A N 1
ATOM 3827 C CA . ILE A 1 466 ? 27.878 13.550 -26.988 1.00 90.94 466 ILE A CA 1
ATOM 3828 C C . ILE A 1 466 ? 29.334 13.834 -27.367 1.00 90.94 466 ILE A C 1
ATOM 3830 O O . ILE A 1 466 ? 29.601 14.201 -28.512 1.00 90.94 466 ILE A O 1
ATOM 3834 N N . LEU A 1 467 ? 30.284 13.631 -26.449 1.00 91.69 467 LEU A N 1
ATOM 3835 C CA . LEU A 1 467 ? 31.704 13.886 -26.709 1.00 91.69 467 LEU A CA 1
ATOM 3836 C C . LEU A 1 467 ? 32.240 12.997 -27.838 1.00 91.69 467 LEU A C 1
ATOM 3838 O O . LEU A 1 467 ? 32.899 13.487 -28.758 1.00 91.69 467 LEU A O 1
ATOM 3842 N N . THR A 1 468 ? 31.901 11.706 -27.825 1.00 91.25 468 THR A N 1
ATOM 3843 C CA . THR A 1 468 ? 32.295 10.767 -28.880 1.00 91.25 468 THR A CA 1
ATOM 3844 C C . THR A 1 468 ? 31.629 11.115 -30.218 1.00 91.25 468 THR A C 1
ATOM 3846 O O . THR A 1 468 ? 32.275 11.022 -31.264 1.00 91.25 468 THR A O 1
ATOM 3849 N N . ALA A 1 469 ? 30.373 11.578 -30.226 1.00 89.19 469 ALA A N 1
ATOM 3850 C CA . ALA A 1 469 ? 29.704 12.027 -31.449 1.00 89.19 469 ALA A CA 1
ATOM 3851 C C . ALA A 1 469 ? 30.373 13.277 -32.040 1.00 89.19 469 ALA A C 1
ATOM 3853 O O . ALA A 1 469 ? 30.587 13.342 -33.253 1.00 89.19 469 ALA A O 1
ATOM 3854 N N . LEU A 1 470 ? 30.724 14.255 -31.198 1.00 89.81 470 LEU A N 1
ATOM 3855 C CA . LEU A 1 470 ? 31.435 15.466 -31.617 1.00 89.81 470 LEU A CA 1
ATOM 3856 C C . LEU A 1 470 ? 32.803 15.126 -32.219 1.00 89.81 470 LEU A C 1
ATOM 3858 O O . LEU A 1 470 ? 33.166 15.678 -33.259 1.00 89.81 470 LEU A O 1
ATOM 3862 N N . TRP A 1 471 ? 33.518 14.169 -31.621 1.00 90.12 471 TRP A N 1
ATOM 3863 C CA . TRP A 1 471 ? 34.791 13.678 -32.148 1.00 90.12 471 TRP A CA 1
ATOM 3864 C C . TRP A 1 471 ? 34.645 13.026 -33.529 1.00 90.12 471 TRP A C 1
ATOM 3866 O O . TRP A 1 471 ? 35.346 13.409 -34.467 1.00 90.12 471 TRP A O 1
ATOM 3876 N N . ASN A 1 472 ? 33.704 12.084 -33.684 1.00 87.75 472 ASN A N 1
ATOM 3877 C CA . ASN A 1 472 ? 33.444 11.414 -34.967 1.00 87.75 472 ASN A CA 1
ATOM 3878 C C . ASN A 1 472 ? 33.066 12.422 -36.062 1.00 87.75 472 ASN A C 1
ATOM 3880 O O . ASN A 1 472 ? 33.557 12.336 -37.185 1.00 87.75 472 ASN A O 1
ATOM 3884 N N . TRP A 1 473 ? 32.243 13.418 -35.729 1.00 88.00 473 TRP A N 1
ATOM 3885 C CA . TRP A 1 473 ? 31.848 14.473 -36.660 1.00 88.00 473 TRP A CA 1
ATOM 3886 C C . TRP A 1 473 ? 33.011 15.371 -37.087 1.00 88.00 473 TRP A C 1
ATOM 3888 O O . TRP A 1 473 ? 33.144 15.698 -38.268 1.00 88.00 473 TRP A O 1
ATOM 3898 N N . TYR A 1 474 ? 33.862 15.762 -36.136 1.00 88.50 474 TYR A N 1
ATOM 3899 C CA . TYR A 1 474 ? 35.063 16.541 -36.424 1.00 88.50 474 TYR A CA 1
ATOM 3900 C C . TYR A 1 474 ? 36.000 15.769 -37.361 1.00 88.50 474 TYR A C 1
ATOM 3902 O O . TYR A 1 474 ? 36.459 16.312 -38.367 1.00 88.50 474 TYR A O 1
ATOM 3910 N N . TYR A 1 475 ? 36.231 14.484 -37.075 1.00 85.12 475 TYR A N 1
ATOM 3911 C CA . TYR A 1 475 ? 37.098 13.634 -37.887 1.00 85.12 475 TYR A CA 1
ATOM 3912 C C . TYR A 1 475 ? 36.523 13.395 -39.293 1.00 85.12 475 TYR A C 1
ATOM 3914 O O . TYR A 1 475 ? 37.257 13.480 -40.278 1.00 85.12 475 TYR A O 1
ATOM 3922 N N . LEU A 1 476 ? 35.201 13.219 -39.406 1.00 84.88 476 LEU A N 1
ATOM 3923 C CA . LEU A 1 476 ? 34.494 13.116 -40.685 1.00 84.88 476 LEU A CA 1
ATOM 3924 C C . LEU A 1 476 ? 34.673 14.378 -41.549 1.00 84.88 476 LEU A C 1
ATOM 3926 O O . LEU A 1 476 ? 34.950 14.274 -42.743 1.00 84.88 476 LEU A O 1
ATOM 3930 N N . ARG A 1 477 ? 34.570 15.577 -40.955 1.00 83.38 477 ARG A N 1
ATOM 3931 C CA . ARG A 1 477 ? 34.806 16.852 -41.662 1.00 83.38 477 ARG A CA 1
ATOM 3932 C C . ARG A 1 477 ? 36.254 17.034 -42.092 1.00 83.38 477 ARG A C 1
ATOM 3934 O O . ARG A 1 477 ? 36.498 17.552 -43.176 1.00 83.38 477 ARG A O 1
ATOM 3941 N N . LYS A 1 478 ? 37.201 16.612 -41.252 1.00 83.00 478 LYS A N 1
ATOM 3942 C CA . LYS A 1 478 ? 38.629 16.673 -41.570 1.00 83.00 478 LYS A CA 1
ATOM 3943 C C . LYS A 1 478 ? 38.946 15.843 -42.817 1.00 83.00 478 LYS A C 1
ATOM 3945 O O . LYS A 1 478 ? 39.569 16.362 -43.731 1.00 83.00 478 LYS A O 1
ATOM 3950 N N . ILE A 1 479 ? 38.448 14.606 -42.882 1.00 77.62 479 ILE A N 1
ATOM 3951 C CA . ILE A 1 479 ? 38.641 13.720 -44.043 1.00 77.62 479 ILE A CA 1
ATOM 3952 C C . ILE A 1 479 ? 37.900 14.247 -45.281 1.00 77.62 479 ILE A C 1
ATOM 3954 O O . ILE A 1 479 ? 38.418 14.153 -46.387 1.00 77.62 479 ILE A O 1
ATOM 3958 N N . GLY A 1 480 ? 36.706 14.827 -45.114 1.00 71.62 480 GLY A N 1
ATOM 3959 C CA . GLY A 1 480 ? 35.908 15.353 -46.229 1.00 71.62 480 GLY A CA 1
ATOM 3960 C C . GLY A 1 480 ? 36.527 16.545 -46.974 1.00 71.62 480 GLY A C 1
ATOM 3961 O O . GLY A 1 480 ? 36.154 16.784 -48.118 1.00 71.62 480 GLY A O 1
ATOM 3962 N N . ASN A 1 481 ? 37.463 17.271 -46.353 1.00 67.50 481 ASN A N 1
ATOM 3963 C CA . ASN A 1 481 ? 38.132 18.431 -46.950 1.00 67.50 481 ASN A CA 1
ATOM 3964 C C . ASN A 1 481 ? 39.469 18.090 -47.645 1.00 67.50 481 ASN A C 1
ATOM 3966 O O . ASN A 1 481 ? 39.998 18.934 -48.366 1.00 67.50 481 ASN A O 1
ATOM 3970 N N . ASP A 1 482 ? 40.009 16.879 -47.463 1.00 64.06 482 ASP A N 1
ATOM 3971 C CA . ASP A 1 482 ? 41.295 16.460 -48.038 1.00 64.06 482 ASP A CA 1
ATOM 3972 C C . ASP A 1 482 ? 41.093 15.724 -49.383 1.00 64.06 482 ASP A C 1
ATOM 3974 O O . ASP A 1 482 ? 40.693 14.562 -49.430 1.00 64.06 482 ASP A O 1
ATOM 3978 N N . LEU A 1 483 ? 41.432 16.382 -50.501 1.00 53.06 483 LEU A N 1
ATOM 3979 C CA . LEU A 1 483 ? 41.273 15.889 -51.888 1.00 53.06 483 LEU A CA 1
ATOM 3980 C C . LEU A 1 483 ? 42.144 14.665 -52.271 1.00 53.06 483 LEU A C 1
ATOM 3982 O O . LEU A 1 483 ? 41.998 14.140 -53.372 1.00 53.06 483 LEU A O 1
ATOM 3986 N N . HIS A 1 484 ? 43.045 14.200 -51.397 1.00 54.72 484 HIS A N 1
ATOM 3987 C CA . HIS A 1 484 ? 44.067 13.184 -51.711 1.00 54.72 484 HIS A CA 1
ATOM 3988 C C . HIS A 1 484 ? 43.803 11.765 -51.162 1.00 54.72 484 HIS A C 1
ATOM 3990 O O . HIS A 1 484 ? 44.654 10.887 -51.308 1.00 54.72 484 HIS A O 1
ATOM 3996 N N . TYR A 1 485 ? 42.646 11.497 -50.551 1.00 56.59 485 TYR A N 1
ATOM 3997 C CA . TYR A 1 485 ? 42.346 10.193 -49.938 1.00 56.59 485 TYR A CA 1
ATOM 3998 C C . TYR A 1 485 ? 41.573 9.249 -50.890 1.00 56.59 485 TYR A C 1
ATOM 4000 O O . TYR A 1 485 ? 40.343 9.263 -50.938 1.00 56.59 485 TYR A O 1
ATOM 4008 N N . GLY A 1 486 ? 42.306 8.411 -51.641 1.00 55.12 486 GLY A N 1
ATOM 4009 C CA . GLY A 1 486 ? 41.769 7.350 -52.520 1.00 55.12 486 GLY A CA 1
ATOM 4010 C C . GLY A 1 486 ? 41.040 6.193 -51.801 1.00 55.12 486 GLY A C 1
ATOM 4011 O O . GLY A 1 486 ? 40.856 6.245 -50.589 1.00 55.12 486 GLY A O 1
ATOM 4012 N N . GLU A 1 487 ? 40.657 5.149 -52.561 1.00 47.69 487 GLU A N 1
ATOM 4013 C CA . GLU A 1 487 ? 39.776 3.978 -52.268 1.00 47.69 487 GLU A CA 1
ATOM 4014 C C . GLU A 1 487 ? 39.746 3.401 -50.828 1.00 47.69 487 GLU A C 1
ATOM 4016 O O . GLU A 1 487 ? 38.723 2.862 -50.408 1.00 47.69 487 GLU A O 1
ATOM 4021 N N . TYR A 1 488 ? 40.803 3.556 -50.021 1.00 50.53 488 TYR A N 1
ATOM 4022 C CA . TYR A 1 488 ? 40.837 3.202 -48.587 1.00 50.53 488 TYR A CA 1
ATOM 4023 C C . TYR A 1 488 ? 39.992 4.149 -47.694 1.00 50.53 488 TYR A C 1
ATOM 4025 O O . TYR A 1 488 ? 39.916 3.972 -46.477 1.00 50.53 488 TYR A O 1
ATOM 4033 N N . SER A 1 489 ? 39.369 5.180 -48.278 1.00 61.84 489 SER A N 1
ATOM 4034 C CA . SER A 1 489 ? 38.618 6.236 -47.585 1.00 61.84 489 SER A CA 1
ATOM 4035 C C . SER A 1 489 ? 37.118 5.961 -47.421 1.00 61.84 489 SER A C 1
ATOM 4037 O O . SER A 1 489 ? 36.499 6.533 -46.519 1.00 61.84 489 SER A O 1
ATOM 4039 N N . LEU A 1 490 ? 36.524 5.077 -48.234 1.00 67.25 490 LEU A N 1
ATOM 4040 C CA . LEU A 1 490 ? 35.069 4.870 -48.253 1.00 67.25 490 LEU A CA 1
ATOM 4041 C C . LEU A 1 490 ? 34.565 4.099 -47.024 1.00 67.25 490 LEU A C 1
ATOM 4043 O O . LEU A 1 490 ? 33.610 4.532 -46.379 1.00 67.25 490 LEU A O 1
ATOM 4047 N N . SER A 1 491 ? 35.233 3.000 -46.658 1.00 72.62 491 SER A N 1
ATOM 4048 C CA . SER A 1 491 ? 34.882 2.189 -45.480 1.00 72.62 491 SER A CA 1
ATOM 4049 C C . SER A 1 491 ? 35.053 2.971 -44.175 1.00 72.62 491 SER A C 1
ATOM 4051 O O . SER A 1 491 ? 34.159 2.971 -43.332 1.00 72.62 491 SER A O 1
ATOM 4053 N N . LEU A 1 492 ? 36.154 3.721 -44.045 1.00 77.62 492 LEU A N 1
ATOM 4054 C CA . LEU A 1 492 ? 36.418 4.592 -42.898 1.00 77.62 492 LEU A CA 1
ATOM 4055 C C . LEU A 1 492 ? 35.353 5.687 -42.764 1.00 77.62 492 LEU A C 1
ATOM 4057 O O . LEU A 1 492 ? 34.838 5.935 -41.674 1.00 77.62 492 LEU A O 1
ATOM 4061 N N . ARG A 1 493 ? 34.998 6.343 -43.874 1.00 78.00 493 ARG A N 1
ATOM 4062 C CA . ARG A 1 493 ? 33.946 7.365 -43.891 1.00 78.00 493 ARG A CA 1
ATOM 4063 C C . ARG A 1 493 ? 32.593 6.775 -43.498 1.00 78.00 493 ARG A C 1
ATOM 4065 O O . ARG A 1 493 ? 31.887 7.374 -42.690 1.00 78.00 493 ARG A O 1
ATOM 4072 N N . PHE A 1 494 ? 32.261 5.597 -44.020 1.00 75.94 494 PHE A N 1
ATOM 4073 C CA . PHE A 1 494 ? 31.023 4.895 -43.697 1.00 75.94 494 PHE A CA 1
ATOM 4074 C C . PHE A 1 494 ? 30.928 4.551 -42.202 1.00 75.94 494 PHE A C 1
ATOM 4076 O O . PHE A 1 494 ? 29.911 4.834 -41.573 1.00 75.94 494 PHE A O 1
ATOM 4083 N N . GLN A 1 495 ? 32.004 4.031 -41.606 1.00 78.19 495 GLN A N 1
ATOM 4084 C CA . GLN A 1 495 ? 32.068 3.718 -40.172 1.00 78.19 495 GLN A CA 1
ATOM 4085 C C . GLN A 1 495 ? 31.909 4.959 -39.286 1.00 78.19 495 GLN A C 1
ATOM 4087 O O . GLN A 1 495 ? 31.231 4.917 -38.262 1.00 78.19 495 GLN A O 1
ATOM 4092 N N . LEU A 1 496 ? 32.513 6.086 -39.672 1.00 82.69 496 LEU A N 1
ATOM 4093 C CA . LEU A 1 496 ? 32.364 7.350 -38.944 1.00 82.69 496 LEU A CA 1
ATOM 4094 C C . LEU A 1 496 ? 30.939 7.909 -39.056 1.00 82.69 496 LEU A C 1
ATOM 4096 O O . LEU A 1 496 ? 30.409 8.432 -38.075 1.00 82.69 496 LEU A O 1
ATOM 4100 N N . GLU A 1 497 ? 30.304 7.790 -40.226 1.00 81.31 497 GLU A N 1
ATOM 4101 C CA . GLU A 1 497 ? 28.908 8.195 -40.433 1.00 81.31 497 GLU A CA 1
ATOM 4102 C C . GLU A 1 497 ? 27.925 7.305 -39.650 1.00 81.31 497 GLU A C 1
ATOM 4104 O O . GLU A 1 497 ? 26.996 7.836 -39.031 1.00 81.31 497 GLU A O 1
ATOM 4109 N N . GLU A 1 498 ? 28.143 5.985 -39.618 1.00 83.38 498 GLU A N 1
ATOM 4110 C CA . GLU A 1 498 ? 27.381 5.031 -38.795 1.00 83.38 498 GLU A CA 1
ATOM 4111 C C . GLU A 1 498 ? 27.520 5.367 -37.306 1.00 83.38 498 GLU A C 1
ATOM 4113 O O . GLU A 1 498 ? 26.515 5.657 -36.647 1.00 83.38 498 GLU A O 1
ATOM 4118 N N . ASN A 1 499 ? 28.753 5.437 -36.791 1.00 85.88 499 ASN A N 1
ATOM 4119 C CA . ASN A 1 499 ? 29.025 5.761 -35.390 1.00 85.88 499 ASN A CA 1
ATOM 4120 C C . ASN A 1 499 ? 28.430 7.109 -34.978 1.00 85.88 499 ASN A C 1
ATOM 4122 O O . ASN A 1 499 ? 27.788 7.206 -33.933 1.00 85.88 499 ASN A O 1
ATOM 4126 N N . TRP A 1 500 ? 28.582 8.151 -35.796 1.00 85.69 500 TRP A N 1
ATOM 4127 C CA . TRP A 1 500 ? 28.027 9.470 -35.495 1.00 85.69 500 TRP A CA 1
ATOM 4128 C C . TRP A 1 500 ? 26.496 9.467 -35.388 1.00 85.69 500 TRP A C 1
ATOM 4130 O O . TRP A 1 500 ? 25.942 10.070 -34.462 1.00 85.69 500 TRP A O 1
ATOM 4140 N N . ARG A 1 501 ? 25.797 8.785 -36.306 1.00 83.12 501 ARG A N 1
ATOM 4141 C CA . ARG A 1 501 ? 24.326 8.678 -36.285 1.00 83.12 501 ARG A CA 1
ATOM 4142 C C . ARG A 1 501 ? 23.843 7.857 -35.088 1.00 83.12 501 ARG A C 1
ATOM 4144 O O . ARG A 1 501 ? 22.914 8.284 -34.402 1.00 83.12 501 ARG A O 1
ATOM 4151 N N . VAL A 1 502 ? 24.505 6.735 -34.798 1.00 86.88 502 VAL A N 1
ATOM 4152 C CA . VAL A 1 502 ? 24.193 5.875 -33.644 1.00 86.88 502 VAL A CA 1
ATOM 4153 C C . VAL A 1 502 ? 24.415 6.618 -32.326 1.00 86.88 502 VAL A C 1
ATOM 4155 O O . VAL A 1 502 ? 23.543 6.603 -31.464 1.00 86.88 502 VAL A O 1
ATOM 4158 N N . LEU A 1 503 ? 25.528 7.337 -32.168 1.00 89.31 503 LEU A N 1
ATOM 4159 C CA . LEU A 1 503 ? 25.828 8.081 -30.940 1.00 89.31 503 LEU A CA 1
ATOM 4160 C C . LEU A 1 503 ? 24.825 9.209 -30.669 1.00 89.31 503 LEU A C 1
ATOM 4162 O O . LEU A 1 503 ? 24.434 9.418 -29.522 1.00 89.31 503 LEU A O 1
ATOM 4166 N N . LYS A 1 504 ? 24.345 9.898 -31.711 1.00 85.06 504 LYS A N 1
ATOM 4167 C CA . LYS A 1 504 ? 23.248 10.872 -31.579 1.00 85.06 504 LYS A CA 1
ATOM 4168 C C . LYS A 1 504 ? 21.953 10.225 -31.096 1.00 85.06 504 LYS A C 1
ATOM 4170 O O . LYS A 1 504 ? 21.288 10.771 -30.217 1.00 85.06 504 LYS A O 1
ATOM 4175 N N . LEU A 1 505 ? 21.610 9.068 -31.660 1.00 87.06 505 LEU A N 1
ATOM 4176 C CA . LEU A 1 505 ? 20.433 8.298 -31.263 1.00 87.06 505 LEU A CA 1
ATOM 4177 C C . LEU A 1 505 ? 20.528 7.833 -29.801 1.00 87.06 505 LEU A C 1
ATOM 4179 O O . LEU A 1 505 ? 19.555 7.925 -29.052 1.00 87.06 505 LEU A O 1
ATOM 4183 N N . LEU A 1 506 ? 21.712 7.388 -29.378 1.00 89.88 506 LEU A N 1
ATOM 4184 C CA . LEU A 1 506 ? 21.988 6.970 -28.004 1.00 89.88 506 LEU A CA 1
ATOM 4185 C C . LEU A 1 506 ? 21.944 8.145 -27.019 1.00 89.88 506 LEU A C 1
ATOM 4187 O O . LEU A 1 506 ? 21.373 8.000 -25.943 1.00 89.88 506 LEU A O 1
ATOM 4191 N N . ALA A 1 507 ? 22.455 9.322 -27.393 1.00 87.75 507 ALA A N 1
ATOM 4192 C CA . ALA A 1 507 ? 22.342 10.530 -26.573 1.00 87.75 507 ALA A CA 1
ATOM 4193 C C . ALA A 1 507 ? 20.874 10.953 -26.368 1.00 87.75 507 ALA A C 1
ATOM 4195 O O . ALA A 1 507 ? 20.475 11.277 -25.248 1.00 87.75 507 ALA A O 1
ATOM 4196 N N . LEU A 1 508 ? 20.050 10.886 -27.423 1.00 86.69 508 LEU A N 1
ATOM 4197 C CA . LEU A 1 508 ? 18.606 11.134 -27.328 1.00 86.69 508 LEU A CA 1
ATOM 4198 C C . LEU A 1 508 ? 17.902 10.085 -26.449 1.00 86.69 508 LEU A C 1
ATOM 4200 O O . LEU A 1 508 ? 17.028 10.426 -25.655 1.00 86.69 508 LEU A O 1
ATOM 4204 N N . SER A 1 509 ? 18.323 8.823 -26.544 1.00 87.94 509 SER A N 1
ATOM 4205 C CA . SER A 1 509 ? 17.816 7.733 -25.701 1.00 87.94 509 SER A CA 1
ATOM 4206 C C . SER A 1 509 ? 18.163 7.942 -24.221 1.00 87.94 509 SER A C 1
ATOM 4208 O O . SER A 1 509 ? 17.299 7.765 -23.365 1.00 87.94 509 SER A O 1
ATOM 4210 N N . SER A 1 510 ? 19.384 8.391 -23.901 1.00 88.12 510 SER A N 1
ATOM 4211 C CA . SER A 1 510 ? 19.768 8.753 -22.527 1.00 88.12 510 SER A CA 1
ATOM 4212 C C . SER A 1 510 ? 18.931 9.910 -21.980 1.00 88.12 510 SER A C 1
ATOM 4214 O O . SER A 1 510 ? 18.537 9.881 -20.816 1.00 88.12 510 SER A O 1
ATOM 4216 N N . LEU A 1 511 ? 18.634 10.919 -22.809 1.00 88.69 511 LEU A N 1
ATOM 4217 C CA . LEU A 1 511 ? 17.763 12.032 -22.420 1.00 88.69 511 LEU A CA 1
ATOM 4218 C C . LEU A 1 511 ? 16.349 11.552 -22.080 1.00 88.69 511 LEU A C 1
ATOM 4220 O O . LEU A 1 511 ? 15.809 11.944 -21.047 1.00 88.69 511 LEU A O 1
ATOM 4224 N N . ASN A 1 512 ? 15.790 10.656 -22.896 1.00 89.50 512 ASN A N 1
ATOM 4225 C CA . ASN A 1 512 ? 14.494 10.031 -22.636 1.00 89.50 512 ASN A CA 1
ATOM 4226 C C . ASN A 1 512 ? 14.468 9.313 -21.272 1.00 89.50 512 ASN A C 1
ATOM 4228 O O . ASN A 1 512 ? 13.541 9.511 -20.490 1.00 89.50 512 ASN A O 1
ATOM 4232 N N . SER A 1 513 ? 15.518 8.551 -20.943 1.00 87.69 513 SER A N 1
ATOM 4233 C CA . SER A 1 513 ? 15.642 7.881 -19.640 1.00 87.69 513 SER A CA 1
ATOM 4234 C C . SER A 1 513 ? 15.742 8.865 -18.466 1.00 87.69 513 SER A C 1
ATOM 4236 O O . SER A 1 513 ? 15.132 8.635 -17.424 1.00 87.69 513 SER A O 1
ATOM 4238 N N . MET A 1 514 ? 16.459 9.986 -18.617 1.00 90.12 514 MET A N 1
ATOM 4239 C CA . MET A 1 514 ? 16.531 11.025 -17.575 1.00 90.12 514 MET A CA 1
ATOM 4240 C C . MET A 1 514 ? 15.174 11.698 -17.342 1.00 90.12 514 MET A C 1
ATOM 4242 O O . MET A 1 514 ? 14.780 11.906 -16.196 1.00 90.12 514 MET A O 1
ATOM 4246 N N . MET A 1 515 ? 14.435 11.996 -18.415 1.00 90.38 515 MET A N 1
ATOM 4247 C CA . MET A 1 515 ? 13.093 12.579 -18.322 1.00 90.38 515 MET A CA 1
ATOM 4248 C C . MET A 1 515 ? 12.106 11.648 -17.611 1.00 90.38 515 MET A C 1
ATOM 4250 O O . MET A 1 515 ? 11.306 12.125 -16.809 1.00 90.38 515 MET A O 1
ATOM 4254 N N . MET A 1 516 ? 12.197 10.335 -17.844 1.00 89.62 516 MET A N 1
ATOM 4255 C CA . MET A 1 516 ? 11.403 9.335 -17.124 1.00 89.62 516 MET A CA 1
ATOM 4256 C C . MET A 1 516 ? 11.670 9.380 -15.614 1.00 89.62 516 MET A C 1
ATOM 4258 O O . MET A 1 516 ? 10.731 9.449 -14.825 1.00 89.62 516 MET A O 1
ATOM 4262 N N . LEU A 1 517 ? 12.944 9.382 -15.206 1.00 88.38 517 LEU A N 1
ATOM 4263 C CA . LEU A 1 517 ? 13.336 9.389 -13.790 1.00 88.38 517 LEU A CA 1
ATOM 4264 C C . LEU A 1 517 ? 12.906 10.685 -13.082 1.00 88.38 517 LEU A C 1
ATOM 4266 O O . LEU A 1 517 ? 12.338 10.640 -11.992 1.00 88.38 517 LEU A O 1
ATOM 4270 N N . ILE A 1 518 ? 13.115 11.842 -13.719 1.00 90.25 518 ILE A N 1
ATOM 4271 C CA . ILE A 1 518 ? 12.691 13.146 -13.180 1.00 90.25 518 ILE A CA 1
ATOM 4272 C C . ILE A 1 518 ? 11.161 13.232 -13.107 1.00 90.25 518 ILE A C 1
ATOM 4274 O O . ILE A 1 518 ? 10.618 13.689 -12.101 1.00 90.25 518 ILE A O 1
ATOM 4278 N N . GLY A 1 519 ? 10.460 12.756 -14.141 1.00 89.50 519 GLY A N 1
ATOM 4279 C CA . GLY A 1 519 ? 9.001 12.673 -14.156 1.00 89.50 519 GLY A CA 1
ATOM 4280 C C . GLY A 1 519 ? 8.456 11.803 -13.022 1.00 89.50 519 GLY A C 1
ATOM 4281 O O . GLY A 1 519 ? 7.477 12.183 -12.387 1.00 89.50 519 GLY A O 1
ATOM 4282 N N . GLY A 1 520 ? 9.130 10.693 -12.706 1.00 86.81 520 GLY A N 1
ATOM 4283 C CA . GLY A 1 520 ? 8.771 9.826 -11.583 1.00 86.81 520 GLY A CA 1
ATOM 4284 C C . GLY A 1 520 ? 8.855 10.546 -10.235 1.00 86.81 520 GLY A C 1
ATOM 4285 O O . GLY A 1 520 ? 7.899 10.506 -9.459 1.00 86.81 520 GLY A O 1
ATOM 4286 N N . MET A 1 521 ? 9.943 11.289 -9.989 1.00 86.38 521 MET A N 1
ATOM 4287 C CA . MET A 1 521 ? 10.072 12.111 -8.774 1.00 86.38 521 MET A CA 1
ATOM 4288 C C . MET A 1 521 ? 9.000 13.203 -8.695 1.00 86.38 521 MET A C 1
ATOM 4290 O O . MET A 1 521 ? 8.461 13.459 -7.619 1.00 86.38 521 MET A O 1
ATOM 4294 N N . ALA A 1 522 ? 8.658 13.828 -9.825 1.00 87.56 522 ALA A N 1
ATOM 4295 C CA . ALA A 1 522 ? 7.611 14.844 -9.876 1.00 87.56 522 ALA A CA 1
ATOM 4296 C C . ALA A 1 522 ? 6.225 14.261 -9.554 1.00 87.56 522 ALA A C 1
ATOM 4298 O O . ALA A 1 522 ? 5.505 14.836 -8.739 1.00 87.56 522 ALA A O 1
ATOM 4299 N N . ILE A 1 523 ? 5.867 13.107 -10.133 1.00 86.88 523 ILE A N 1
ATOM 4300 C CA . ILE A 1 523 ? 4.605 12.406 -9.836 1.00 86.88 523 ILE A CA 1
ATOM 4301 C C . ILE A 1 523 ? 4.527 12.059 -8.353 1.00 86.88 523 ILE A C 1
ATOM 4303 O O . ILE A 1 523 ? 3.506 12.324 -7.719 1.00 86.88 523 ILE A O 1
ATOM 4307 N N . TYR A 1 524 ? 5.601 11.505 -7.792 1.00 81.06 524 TYR A N 1
ATOM 4308 C CA . TYR A 1 524 ? 5.659 11.154 -6.378 1.00 81.06 524 TYR A CA 1
ATOM 4309 C C . TYR A 1 524 ? 5.473 12.385 -5.473 1.00 81.06 524 TYR A C 1
ATOM 4311 O O . TYR A 1 524 ? 4.605 12.385 -4.599 1.00 81.06 524 TYR A O 1
ATOM 4319 N N . GLY A 1 525 ? 6.205 13.474 -5.740 1.00 79.44 525 GLY A N 1
ATOM 4320 C CA . GLY A 1 525 ? 6.107 14.721 -4.976 1.00 79.44 525 GLY A CA 1
ATOM 4321 C C . GLY A 1 525 ? 4.732 15.395 -5.064 1.00 79.44 525 GLY A C 1
ATOM 4322 O O . GLY A 1 525 ? 4.204 15.842 -4.048 1.00 79.44 525 GLY A O 1
ATOM 4323 N N . ILE A 1 526 ? 4.116 15.433 -6.251 1.00 81.19 526 ILE A N 1
ATOM 4324 C CA . ILE A 1 526 ? 2.758 15.978 -6.443 1.00 81.19 526 ILE A CA 1
ATOM 4325 C C . ILE A 1 526 ? 1.719 15.098 -5.745 1.00 81.19 526 ILE A C 1
ATOM 4327 O O . ILE A 1 526 ? 0.785 15.600 -5.126 1.00 81.19 526 ILE A O 1
ATOM 4331 N N . SER A 1 527 ? 1.874 13.779 -5.814 1.00 75.06 527 SER A N 1
ATOM 4332 C CA . SER A 1 527 ? 0.923 12.869 -5.179 1.00 75.06 527 SER A CA 1
ATOM 4333 C C . SER A 1 527 ? 0.948 13.019 -3.659 1.00 75.06 527 SER A C 1
ATOM 4335 O O . SER A 1 527 ? -0.115 13.072 -3.046 1.00 75.06 527 SER A O 1
ATOM 4337 N N . LEU A 1 528 ? 2.135 13.187 -3.060 1.00 70.31 528 LEU A N 1
ATOM 4338 C CA . LEU A 1 528 ? 2.291 13.465 -1.628 1.00 70.31 528 LEU A CA 1
ATOM 4339 C C . LEU A 1 528 ? 1.565 14.741 -1.184 1.00 70.31 528 LEU A C 1
ATOM 4341 O O . LEU A 1 528 ? 0.964 14.749 -0.112 1.00 70.31 528 LEU A O 1
ATOM 4345 N N . THR A 1 529 ? 1.591 15.810 -1.986 1.00 71.62 529 THR A N 1
ATOM 4346 C CA . THR A 1 529 ? 0.910 17.065 -1.628 1.00 71.62 529 THR A CA 1
ATOM 4347 C C . THR A 1 529 ? -0.606 16.969 -1.796 1.00 71.62 529 THR A C 1
ATOM 4349 O O . THR A 1 529 ? -1.344 17.472 -0.948 1.00 71.62 529 THR A O 1
ATOM 4352 N N . VAL A 1 530 ? -1.080 16.289 -2.846 1.00 68.81 530 VAL A N 1
ATOM 4353 C CA . VAL A 1 530 ? -2.510 16.181 -3.190 1.00 68.81 530 VAL A CA 1
ATOM 4354 C C . VAL A 1 530 ? -3.254 15.145 -2.337 1.00 68.81 530 VAL A C 1
ATOM 4356 O O . VAL A 1 530 ? -4.412 15.364 -1.988 1.00 68.81 530 VAL A O 1
ATOM 4359 N N . LEU A 1 531 ? -2.617 14.024 -1.983 1.00 65.31 531 LEU A N 1
ATOM 4360 C CA . LEU A 1 531 ? -3.258 12.879 -1.312 1.00 65.31 531 LEU A CA 1
ATOM 4361 C C . LEU A 1 531 ? -2.823 12.712 0.157 1.00 65.31 531 LEU A C 1
ATOM 4363 O O . LEU A 1 531 ? -2.978 11.633 0.731 1.00 65.31 531 LEU A O 1
ATOM 4367 N N . SER A 1 532 ? -2.327 13.784 0.785 1.00 54.22 532 SER A N 1
ATOM 4368 C CA . SER A 1 532 ? -1.719 13.818 2.133 1.00 54.22 532 SER A CA 1
ATOM 4369 C C . SER A 1 532 ? -2.593 13.319 3.303 1.00 54.22 532 SER A C 1
ATOM 4371 O O . SER A 1 532 ? -2.103 13.215 4.423 1.00 54.22 532 SER A O 1
ATOM 4373 N N . GLY A 1 533 ? -3.861 12.963 3.072 1.00 50.47 533 GLY A N 1
ATOM 4374 C CA . GLY A 1 533 ? -4.785 12.441 4.088 1.00 50.47 533 GLY A CA 1
ATOM 4375 C C . GLY A 1 533 ? -5.173 10.963 3.950 1.00 50.47 533 GLY A C 1
ATOM 4376 O O . GLY A 1 533 ? -5.953 10.477 4.768 1.00 50.47 533 GLY A O 1
ATOM 4377 N N . ASN A 1 534 ? -4.700 10.238 2.925 1.00 59.97 534 ASN A N 1
ATOM 4378 C CA . ASN A 1 534 ? -5.078 8.835 2.709 1.00 59.97 534 ASN A CA 1
ATOM 4379 C C . ASN A 1 534 ? -3.910 8.005 2.150 1.00 59.97 534 ASN A C 1
ATOM 4381 O O . ASN A 1 534 ? -3.701 7.935 0.939 1.00 59.97 534 ASN A O 1
ATOM 4385 N N . VAL A 1 535 ? -3.159 7.378 3.060 1.00 56.44 535 VAL A N 1
ATOM 4386 C CA . VAL A 1 535 ? -1.891 6.680 2.776 1.00 56.44 535 VAL A CA 1
ATOM 4387 C C . VAL A 1 535 ? -2.062 5.534 1.773 1.00 56.44 535 VAL A C 1
ATOM 4389 O O . VAL A 1 535 ? -1.256 5.404 0.858 1.00 56.44 535 VAL A O 1
ATOM 4392 N N . GLU A 1 536 ? -3.130 4.745 1.889 1.00 60.25 536 GLU A N 1
ATOM 4393 C CA . GLU A 1 536 ? -3.377 3.590 1.013 1.00 60.25 536 GLU A CA 1
ATOM 4394 C C . GLU A 1 536 ? -3.698 4.022 -0.428 1.00 60.25 536 GLU A C 1
ATOM 4396 O O . GLU A 1 536 ? -3.156 3.490 -1.400 1.00 60.25 536 GLU A O 1
ATOM 4401 N N . LEU A 1 537 ? -4.541 5.049 -0.582 1.00 62.91 537 LEU A N 1
ATOM 4402 C CA . LEU A 1 537 ? -4.890 5.593 -1.894 1.00 62.91 537 LEU A CA 1
ATOM 4403 C C . LEU A 1 537 ? -3.697 6.289 -2.555 1.00 62.91 537 LEU A C 1
ATOM 4405 O O . LEU A 1 537 ? -3.486 6.139 -3.761 1.00 62.91 537 LEU A O 1
ATOM 4409 N N . LEU A 1 538 ? -2.923 7.037 -1.765 1.00 68.00 538 LEU A N 1
ATOM 4410 C CA . LEU A 1 538 ? -1.679 7.658 -2.199 1.00 68.00 538 LEU A CA 1
ATOM 4411 C C . LEU A 1 538 ? -0.727 6.603 -2.772 1.00 68.00 538 LEU A C 1
ATOM 4413 O O . LEU A 1 538 ? -0.264 6.763 -3.898 1.00 68.00 538 LEU A O 1
ATOM 4417 N N . GLN A 1 539 ? -0.495 5.509 -2.045 1.00 70.56 539 GLN A N 1
ATOM 4418 C CA . GLN A 1 539 ? 0.405 4.436 -2.476 1.00 70.56 539 GLN A CA 1
ATOM 4419 C C . GLN A 1 539 ? -0.052 3.782 -3.787 1.00 70.56 539 GLN A C 1
ATOM 4421 O O . GLN A 1 539 ? 0.731 3.706 -4.736 1.00 70.56 539 GLN A O 1
ATOM 4426 N N . ASN A 1 540 ? -1.321 3.373 -3.883 1.00 72.69 540 ASN A N 1
ATOM 4427 C CA . ASN A 1 540 ? -1.842 2.695 -5.076 1.00 72.69 540 ASN A CA 1
ATOM 4428 C C . ASN A 1 540 ? -1.879 3.611 -6.310 1.00 72.69 540 ASN A C 1
ATOM 4430 O O . ASN A 1 540 ? -1.521 3.191 -7.412 1.00 72.69 540 ASN A O 1
ATOM 4434 N N . THR A 1 541 ? -2.259 4.879 -6.130 1.00 76.38 541 THR A N 1
ATOM 4435 C CA . THR A 1 541 ? -2.327 5.855 -7.230 1.00 76.38 541 THR A CA 1
ATOM 4436 C C . THR A 1 541 ? -0.934 6.213 -7.739 1.00 76.38 541 THR A C 1
ATOM 4438 O O . THR A 1 541 ? -0.703 6.217 -8.947 1.00 76.38 541 THR A O 1
ATOM 4441 N N . VAL A 1 542 ? 0.015 6.463 -6.830 1.00 81.31 542 VAL A N 1
ATOM 4442 C CA . VAL A 1 542 ? 1.421 6.718 -7.176 1.00 81.31 542 VAL A CA 1
ATOM 4443 C C . VAL A 1 542 ? 1.997 5.548 -7.955 1.00 81.31 542 VAL A C 1
ATOM 4445 O O . VAL A 1 542 ? 2.593 5.755 -9.009 1.00 81.31 542 VAL A O 1
ATOM 4448 N N . LEU A 1 543 ? 1.795 4.322 -7.469 1.00 80.62 543 LEU A N 1
ATOM 4449 C CA . LEU A 1 543 ? 2.335 3.131 -8.111 1.00 80.62 543 LEU A CA 1
ATOM 4450 C C . LEU A 1 543 ? 1.779 2.949 -9.530 1.00 80.62 543 LEU A C 1
ATOM 4452 O O . LEU A 1 543 ? 2.553 2.734 -10.460 1.00 80.62 543 LEU A O 1
ATOM 4456 N N . ALA A 1 544 ? 0.463 3.104 -9.716 1.00 84.38 544 ALA A N 1
ATOM 4457 C CA . ALA A 1 544 ? -0.174 3.012 -11.030 1.00 84.38 544 ALA A CA 1
ATOM 4458 C C . ALA A 1 544 ? 0.335 4.087 -12.008 1.00 84.38 544 ALA A C 1
ATOM 4460 O O . ALA A 1 544 ? 0.636 3.789 -13.166 1.00 84.38 544 ALA A O 1
ATOM 4461 N N . LEU A 1 545 ? 0.485 5.332 -11.545 1.00 86.38 545 LEU A N 1
ATOM 4462 C CA . LEU A 1 545 ? 1.008 6.430 -12.363 1.00 86.38 545 LEU A CA 1
ATOM 4463 C C . LEU A 1 545 ? 2.485 6.233 -12.729 1.00 86.38 545 LEU A C 1
ATOM 4465 O O . LEU A 1 545 ? 2.875 6.530 -13.858 1.00 86.38 545 LEU A O 1
ATOM 4469 N N . LEU A 1 546 ? 3.303 5.717 -11.808 1.00 85.19 546 LEU A N 1
ATOM 4470 C CA . LEU A 1 546 ? 4.709 5.400 -12.070 1.00 85.19 546 LEU A CA 1
ATOM 4471 C C . LEU A 1 546 ? 4.854 4.258 -13.083 1.00 85.19 546 LEU A C 1
ATOM 4473 O O . LEU A 1 546 ? 5.638 4.380 -14.024 1.00 85.19 546 LEU A O 1
ATOM 4477 N N . ASP A 1 547 ? 4.082 3.17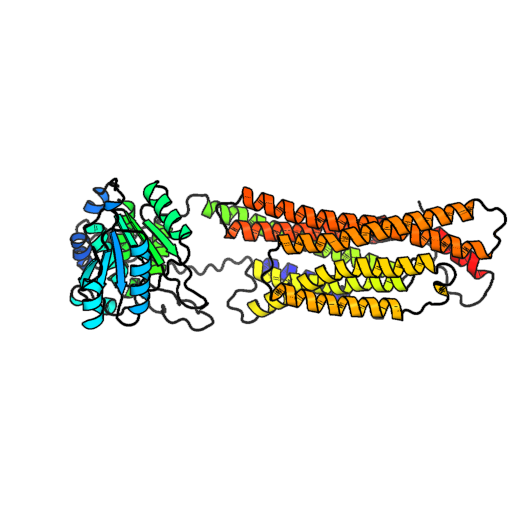9 -12.938 1.00 86.88 547 ASP A N 1
ATOM 4478 C CA . ASP A 1 547 ? 4.088 2.062 -13.889 1.00 86.88 547 ASP A CA 1
ATOM 4479 C C . ASP A 1 547 ? 3.639 2.527 -15.294 1.00 86.88 547 ASP A C 1
ATOM 4481 O O . ASP A 1 547 ? 4.290 2.209 -16.298 1.00 86.88 547 ASP A O 1
ATOM 4485 N N . MET A 1 548 ? 2.604 3.375 -15.376 1.00 88.94 548 MET A N 1
ATOM 4486 C CA . MET A 1 548 ? 2.172 4.007 -16.630 1.00 88.94 548 MET A CA 1
ATOM 4487 C C . MET A 1 548 ? 3.267 4.897 -17.238 1.00 88.94 548 MET A C 1
ATOM 4489 O O . MET A 1 548 ? 3.509 4.835 -18.446 1.00 88.94 548 MET A O 1
ATOM 4493 N N . LEU A 1 549 ? 3.952 5.706 -16.422 1.00 89.69 549 LEU A N 1
ATOM 4494 C CA . LEU A 1 549 ? 5.055 6.560 -16.866 1.00 89.69 549 LEU A CA 1
ATOM 4495 C C . LEU A 1 549 ? 6.154 5.723 -17.529 1.00 89.69 549 LEU A C 1
ATOM 4497 O O . LEU A 1 549 ? 6.576 6.025 -18.647 1.00 89.69 549 LEU A O 1
ATOM 4501 N N . VAL A 1 550 ? 6.573 4.635 -16.877 1.00 88.06 550 VAL A N 1
ATOM 4502 C CA . VAL A 1 550 ? 7.570 3.704 -17.423 1.00 88.06 550 VAL A CA 1
ATOM 4503 C C . VAL A 1 550 ? 7.107 3.150 -18.773 1.00 88.06 550 VAL A C 1
ATOM 4505 O O . VAL A 1 550 ? 7.874 3.169 -19.738 1.00 88.06 550 VAL A O 1
ATOM 4508 N N . ALA A 1 551 ? 5.846 2.723 -18.894 1.00 89.25 551 ALA A N 1
ATOM 4509 C CA . ALA A 1 551 ? 5.310 2.213 -20.156 1.00 89.25 551 ALA A CA 1
ATOM 4510 C C . ALA A 1 551 ? 5.325 3.269 -21.282 1.00 89.25 551 ALA A C 1
ATOM 4512 O O . ALA A 1 551 ? 5.717 2.957 -22.412 1.00 89.25 551 ALA A O 1
ATOM 4513 N N . VAL A 1 552 ? 4.966 4.525 -20.991 1.00 89.50 552 VAL A N 1
ATOM 4514 C CA . VAL A 1 552 ? 5.003 5.635 -21.964 1.00 89.50 552 VAL A CA 1
ATOM 4515 C C . VAL A 1 552 ? 6.430 5.906 -22.442 1.00 89.50 552 VAL A C 1
ATOM 4517 O O . VAL A 1 552 ? 6.667 5.997 -23.649 1.00 89.50 552 VAL A O 1
ATOM 4520 N N . PHE A 1 553 ? 7.394 5.980 -21.523 1.00 89.94 553 PHE A N 1
ATOM 4521 C CA . PHE A 1 553 ? 8.791 6.267 -21.863 1.00 89.94 553 PHE A CA 1
ATOM 4522 C C . PHE A 1 553 ? 9.498 5.113 -22.588 1.00 89.94 553 PHE A C 1
ATOM 4524 O O . PHE A 1 553 ? 10.415 5.336 -23.382 1.00 89.94 553 PHE A O 1
ATOM 4531 N N . ILE A 1 554 ? 9.066 3.872 -22.370 1.00 88.75 554 ILE A N 1
ATOM 4532 C CA . ILE A 1 554 ? 9.540 2.730 -23.157 1.00 88.75 554 ILE A CA 1
ATOM 4533 C C . ILE A 1 554 ? 8.987 2.793 -24.590 1.00 88.75 554 ILE A C 1
ATOM 4535 O O . ILE A 1 554 ? 9.712 2.511 -25.548 1.00 88.75 554 ILE A O 1
ATOM 4539 N N . ASN A 1 555 ? 7.730 3.210 -24.765 1.00 89.62 555 ASN A N 1
ATOM 4540 C CA . ASN A 1 555 ? 7.146 3.405 -26.093 1.00 89.62 555 ASN A CA 1
ATOM 4541 C C . ASN A 1 555 ? 7.789 4.575 -26.849 1.00 89.62 555 ASN A C 1
ATOM 4543 O O . ASN A 1 555 ? 8.056 4.445 -28.045 1.00 89.62 555 ASN A O 1
ATOM 4547 N N . SER A 1 556 ? 8.100 5.688 -26.175 1.00 90.31 556 SER A N 1
ATOM 4548 C CA . SER A 1 556 ? 8.838 6.792 -26.803 1.00 90.31 556 SER A CA 1
ATOM 4549 C C . SER A 1 556 ? 10.231 6.346 -27.256 1.00 90.31 556 SER A C 1
ATOM 4551 O O . SER A 1 556 ? 10.655 6.708 -28.354 1.00 90.31 556 SER A O 1
ATOM 4553 N N . LEU A 1 557 ? 10.912 5.494 -26.479 1.00 87.75 557 LEU A N 1
ATOM 4554 C CA . LEU A 1 557 ? 12.191 4.904 -26.872 1.00 87.75 557 LEU A CA 1
ATOM 4555 C C . LEU A 1 557 ? 12.048 4.032 -28.126 1.00 87.75 557 LEU A C 1
ATOM 4557 O O . LEU A 1 557 ? 12.803 4.202 -29.083 1.00 87.75 557 LEU A O 1
ATOM 4561 N N . ALA A 1 558 ? 11.059 3.137 -28.161 1.00 86.75 558 ALA A N 1
ATOM 4562 C CA . ALA A 1 558 ? 10.788 2.317 -29.340 1.00 86.75 558 ALA A CA 1
ATOM 4563 C C . ALA A 1 558 ? 10.508 3.184 -30.582 1.00 86.75 558 ALA A C 1
ATOM 4565 O O . ALA A 1 558 ? 11.050 2.924 -31.659 1.00 86.75 558 ALA A O 1
ATOM 4566 N N . PHE A 1 559 ? 9.733 4.259 -30.418 1.00 86.62 559 PHE A N 1
ATOM 4567 C CA . PHE A 1 559 ? 9.441 5.213 -31.483 1.00 86.62 559 PHE A CA 1
ATOM 4568 C C . PHE A 1 559 ? 10.698 5.937 -31.981 1.00 86.62 559 PHE A C 1
ATOM 4570 O O . PHE A 1 559 ? 10.908 6.015 -33.191 1.00 86.62 559 PHE A O 1
ATOM 4577 N N . ILE A 1 560 ? 11.567 6.403 -31.077 1.00 86.94 560 ILE A N 1
ATOM 4578 C CA . ILE A 1 560 ? 12.853 7.032 -31.418 1.00 86.94 560 ILE A CA 1
ATOM 4579 C C . ILE A 1 560 ? 13.681 6.110 -32.327 1.00 86.94 560 ILE A C 1
ATOM 4581 O O . ILE A 1 560 ? 14.156 6.551 -33.373 1.00 86.94 560 ILE A O 1
ATOM 4585 N N . PHE A 1 561 ? 13.804 4.822 -31.986 1.00 83.50 561 PHE A N 1
ATOM 4586 C CA . PHE A 1 561 ? 14.548 3.853 -32.801 1.00 83.50 561 PHE A CA 1
ATOM 4587 C C . PHE A 1 561 ? 13.885 3.562 -34.155 1.00 83.50 561 PHE A C 1
ATOM 4589 O O . PHE A 1 561 ? 14.577 3.506 -35.172 1.00 83.50 561 PHE A O 1
ATOM 4596 N N . LEU A 1 562 ? 12.560 3.399 -34.194 1.00 83.62 562 LEU A N 1
ATOM 4597 C CA . LEU A 1 562 ? 11.825 3.139 -35.438 1.00 83.62 562 LEU A CA 1
ATOM 4598 C C . LEU A 1 562 ? 11.877 4.324 -36.408 1.00 83.62 562 LEU A C 1
ATOM 4600 O O . LEU A 1 562 ? 11.948 4.126 -37.621 1.00 83.62 562 LEU A O 1
ATOM 4604 N N . TRP A 1 563 ? 11.832 5.551 -35.888 1.00 83.19 563 TRP A N 1
ATOM 4605 C CA . TRP A 1 563 ? 11.776 6.765 -36.703 1.00 83.19 563 TRP A CA 1
ATOM 4606 C C . TRP A 1 563 ? 13.150 7.296 -37.109 1.00 83.19 563 TRP A C 1
ATOM 4608 O O . TRP A 1 563 ? 13.247 8.040 -38.085 1.00 83.19 563 TRP A O 1
ATOM 4618 N N . ALA A 1 564 ? 14.211 6.895 -36.403 1.00 80.12 564 ALA A N 1
ATOM 4619 C CA . ALA A 1 564 ? 15.583 7.269 -36.735 1.00 80.12 564 ALA A CA 1
ATOM 4620 C C . ALA A 1 564 ? 16.040 6.741 -38.105 1.00 80.12 564 ALA A C 1
ATOM 4622 O O . ALA A 1 564 ? 16.909 7.350 -38.729 1.00 80.12 564 ALA A O 1
ATOM 4623 N N . PHE A 1 565 ? 15.450 5.640 -38.589 1.00 76.94 565 PHE A N 1
ATOM 4624 C CA . PHE A 1 565 ? 15.834 5.001 -39.847 1.00 76.94 565 PHE A CA 1
ATOM 4625 C C . PHE A 1 565 ? 14.630 4.885 -40.798 1.00 76.94 565 PHE A C 1
ATOM 4627 O O . PHE A 1 565 ? 13.655 4.204 -40.466 1.00 76.94 565 PHE A O 1
ATOM 4634 N N . PRO A 1 566 ? 14.685 5.478 -42.011 1.00 72.69 566 PRO A N 1
ATOM 4635 C CA . PRO A 1 566 ? 13.584 5.433 -42.980 1.00 72.69 566 PRO A CA 1
ATOM 4636 C C . PRO A 1 566 ? 13.122 4.011 -43.318 1.00 72.69 566 PRO A C 1
ATOM 4638 O O . PRO A 1 566 ? 11.927 3.760 -43.466 1.00 72.69 566 PRO A O 1
ATOM 4641 N N . HIS A 1 567 ? 14.057 3.059 -43.388 1.00 73.88 567 HIS A N 1
ATOM 4642 C CA . HIS A 1 567 ? 13.750 1.648 -43.630 1.00 73.88 567 HIS A CA 1
ATOM 4643 C C . HIS A 1 567 ? 12.892 1.036 -42.515 1.00 73.88 567 HIS A C 1
ATOM 4645 O O . HIS A 1 567 ? 11.883 0.389 -42.798 1.00 73.88 567 HIS A O 1
ATOM 4651 N N . PHE A 1 568 ? 13.231 1.303 -41.250 1.00 75.88 568 PHE A N 1
ATOM 4652 C CA . PHE A 1 568 ? 12.486 0.788 -40.096 1.00 75.88 568 PHE A CA 1
ATOM 4653 C C . PHE A 1 568 ? 11.088 1.395 -40.045 1.00 75.88 568 PHE A C 1
ATOM 4655 O O . PHE A 1 568 ? 10.104 0.668 -39.903 1.00 75.88 568 PHE A O 1
ATOM 4662 N N . ARG A 1 569 ? 10.987 2.709 -40.277 1.00 77.88 569 ARG A N 1
ATOM 4663 C CA . ARG A 1 569 ? 9.715 3.426 -40.409 1.00 77.88 569 ARG A CA 1
ATOM 4664 C C . ARG A 1 569 ? 8.834 2.824 -41.505 1.00 77.88 569 ARG A C 1
ATOM 4666 O O . ARG A 1 569 ? 7.655 2.570 -41.265 1.00 77.88 569 ARG A O 1
ATOM 4673 N N . ASN A 1 570 ? 9.388 2.572 -42.690 1.00 75.44 570 ASN A N 1
ATOM 4674 C CA . ASN A 1 570 ? 8.642 2.016 -43.820 1.00 75.44 570 ASN A CA 1
ATOM 4675 C C . ASN A 1 570 ? 8.152 0.589 -43.538 1.00 75.44 570 ASN A C 1
ATOM 4677 O O . ASN A 1 570 ? 7.012 0.257 -43.862 1.00 75.44 570 ASN A O 1
ATOM 4681 N N . GLN A 1 571 ? 8.976 -0.248 -42.903 1.00 71.88 571 GLN A N 1
ATOM 4682 C CA . GLN A 1 571 ? 8.590 -1.606 -42.509 1.00 71.88 571 GLN A CA 1
ATOM 4683 C C . GLN A 1 571 ? 7.514 -1.603 -41.419 1.00 71.88 571 GLN A C 1
ATOM 4685 O O . GLN A 1 571 ? 6.516 -2.313 -41.544 1.00 71.88 571 GLN A O 1
ATOM 4690 N N . PHE A 1 572 ? 7.653 -0.750 -40.405 1.00 72.94 572 PHE A N 1
ATOM 4691 C CA . PHE A 1 572 ? 6.643 -0.572 -39.364 1.00 72.94 572 PHE A CA 1
ATOM 4692 C C . PHE A 1 572 ? 5.301 -0.098 -39.947 1.00 72.94 572 PHE A C 1
ATOM 4694 O O . PHE A 1 572 ? 4.251 -0.670 -39.653 1.00 72.94 572 PHE A O 1
ATOM 4701 N N . GLN A 1 573 ? 5.329 0.879 -40.863 1.00 75.25 573 GLN A N 1
ATOM 4702 C CA . GLN A 1 573 ? 4.128 1.353 -41.557 1.00 75.25 573 GLN A CA 1
ATOM 4703 C C . GLN A 1 573 ? 3.465 0.267 -42.417 1.00 75.25 573 GLN A C 1
ATOM 4705 O O . GLN A 1 573 ? 2.238 0.223 -42.503 1.00 75.25 573 GLN A O 1
ATOM 4710 N N . ARG A 1 574 ? 4.244 -0.623 -43.045 1.00 73.38 574 ARG A N 1
ATOM 4711 C CA . ARG A 1 574 ? 3.712 -1.759 -43.820 1.00 73.38 574 ARG A CA 1
ATOM 4712 C C . ARG A 1 574 ? 2.941 -2.743 -42.941 1.00 73.38 574 ARG A C 1
ATOM 4714 O O . ARG A 1 574 ? 1.893 -3.222 -43.363 1.00 73.38 574 ARG A O 1
ATOM 4721 N N . TRP A 1 575 ? 3.444 -3.019 -41.739 1.00 66.44 575 TRP A N 1
ATOM 4722 C CA . TRP A 1 575 ? 2.837 -3.966 -40.801 1.00 66.44 575 TRP A CA 1
ATOM 4723 C C . TRP A 1 575 ? 1.552 -3.432 -40.164 1.00 66.44 575 TRP A C 1
ATOM 4725 O O . TRP A 1 575 ? 0.578 -4.171 -40.072 1.00 66.44 575 TRP A O 1
ATOM 4735 N N . PHE A 1 576 ? 1.528 -2.155 -39.774 1.00 65.19 576 PHE A N 1
ATOM 4736 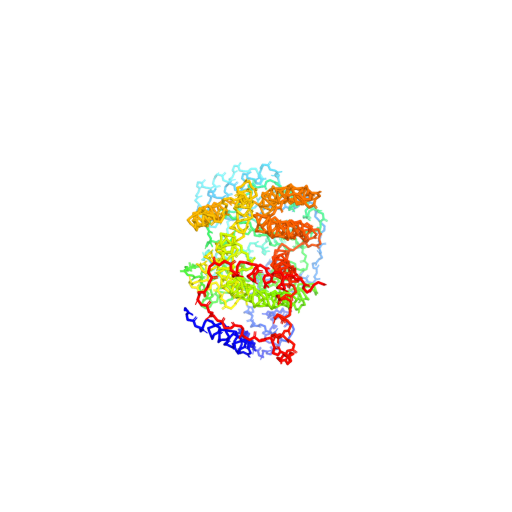C CA . PHE A 1 576 ? 0.379 -1.570 -39.072 1.00 65.19 576 PHE A CA 1
ATOM 4737 C C . PHE A 1 576 ? -0.690 -0.959 -39.985 1.00 65.19 576 PHE A C 1
ATOM 4739 O O . PHE A 1 576 ? -1.861 -0.962 -39.622 1.00 65.19 576 PHE A O 1
ATOM 4746 N N . PHE A 1 577 ? -0.326 -0.449 -41.168 1.00 69.44 577 PHE A N 1
ATOM 4747 C CA . PHE A 1 577 ? -1.272 0.237 -42.063 1.00 69.44 577 PHE A CA 1
ATOM 4748 C C . PHE A 1 577 ? -1.603 -0.551 -43.338 1.00 69.44 577 PHE A C 1
ATOM 4750 O O . PHE A 1 577 ? -2.125 0.034 -44.287 1.00 69.44 577 PHE A O 1
ATOM 4757 N N . CYS A 1 578 ? -1.275 -1.852 -43.394 1.00 55.53 578 CYS A N 1
ATOM 4758 C CA . CYS A 1 578 ? -1.546 -2.749 -44.530 1.00 55.53 578 CYS A CA 1
ATOM 4759 C C . CYS A 1 578 ? -1.250 -2.123 -45.909 1.00 55.53 578 CYS A C 1
ATOM 4761 O O . CYS A 1 578 ? -1.975 -2.345 -46.883 1.00 55.53 578 CYS A O 1
ATOM 4763 N N . ARG A 1 579 ? -0.189 -1.310 -46.022 1.00 55.69 579 ARG A N 1
ATOM 4764 C CA . ARG A 1 579 ? 0.184 -0.712 -47.310 1.00 55.69 579 ARG A CA 1
ATOM 4765 C C . ARG A 1 579 ? 0.696 -1.803 -48.247 1.00 55.69 579 ARG A C 1
ATOM 4767 O O . ARG A 1 579 ? 1.582 -2.578 -47.888 1.00 55.69 579 ARG A O 1
ATOM 4774 N N . ARG A 1 580 ? 0.120 -1.843 -49.455 1.00 47.56 580 ARG A N 1
ATOM 4775 C CA . ARG A 1 580 ? 0.421 -2.822 -50.508 1.00 47.56 580 ARG A CA 1
ATOM 4776 C C . ARG A 1 580 ? 1.929 -2.903 -50.754 1.00 47.56 580 ARG A C 1
ATOM 4778 O O . ARG A 1 580 ? 2.619 -1.885 -50.796 1.00 47.56 580 ARG A O 1
ATOM 4785 N N . LYS A 1 581 ? 2.412 -4.132 -50.937 1.00 45.12 581 LYS A N 1
ATOM 4786 C CA . LYS A 1 581 ? 3.789 -4.449 -51.312 1.00 45.12 581 LYS A CA 1
ATOM 4787 C C . LYS A 1 581 ? 4.127 -3.697 -52.606 1.00 45.12 581 LYS A C 1
ATOM 4789 O O . LYS A 1 581 ? 3.585 -4.016 -53.657 1.00 45.12 581 LYS A O 1
ATOM 4794 N N . VAL A 1 582 ? 4.975 -2.678 -52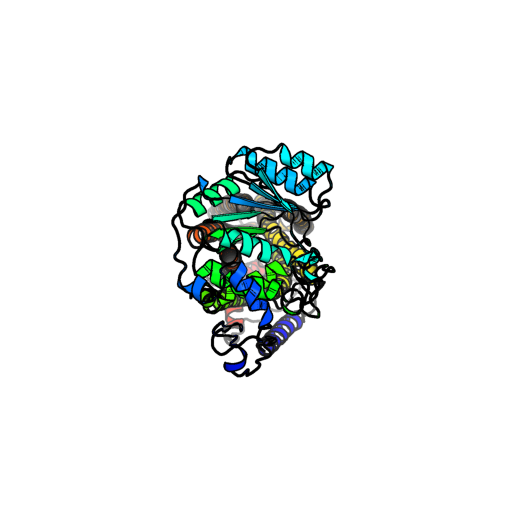.520 1.00 44.66 582 VAL A N 1
ATOM 4795 C CA . VAL A 1 582 ? 5.741 -2.224 -53.683 1.00 44.66 582 VAL A CA 1
ATOM 4796 C C . VAL A 1 582 ? 6.964 -3.123 -53.694 1.00 44.66 582 VAL A C 1
ATOM 4798 O O . VAL A 1 582 ? 7.693 -3.157 -52.698 1.00 44.66 582 VAL A O 1
ATOM 4801 N N . ASP A 1 583 ? 7.116 -3.922 -54.748 1.00 36.28 583 ASP A N 1
ATOM 4802 C CA . ASP A 1 583 ? 8.256 -4.815 -54.912 1.00 36.28 583 ASP A CA 1
ATOM 4803 C C . ASP A 1 583 ? 9.546 -3.990 -54.918 1.00 36.28 583 ASP A C 1
ATOM 4805 O O . ASP A 1 583 ? 9.918 -3.363 -55.902 1.00 36.28 583 ASP A O 1
ATOM 4809 N N . THR A 1 584 ? 10.240 -3.976 -53.785 1.00 42.22 584 THR A N 1
ATOM 4810 C CA . THR A 1 584 ? 11.691 -3.826 -53.789 1.00 42.22 584 THR A CA 1
ATOM 4811 C C . THR A 1 584 ? 12.245 -5.204 -54.101 1.00 42.22 584 THR A C 1
ATOM 4813 O O . THR A 1 584 ? 12.058 -6.128 -53.304 1.00 42.22 584 THR A O 1
ATOM 4816 N N . GLU A 1 585 ? 12.841 -5.332 -55.286 1.00 32.94 585 GLU A N 1
ATOM 4817 C CA . GLU A 1 585 ? 13.495 -6.537 -55.790 1.00 32.94 585 GLU A CA 1
ATOM 4818 C C . GLU A 1 585 ? 14.262 -7.263 -54.684 1.00 32.94 585 GLU A C 1
ATOM 4820 O O . GLU A 1 585 ? 15.049 -6.685 -53.931 1.00 32.94 585 GLU A O 1
ATOM 4825 N N . THR A 1 586 ? 14.004 -8.562 -54.576 1.00 36.50 586 THR A N 1
ATOM 4826 C CA . THR A 1 586 ? 14.766 -9.455 -53.708 1.00 36.50 586 THR A CA 1
ATOM 4827 C C . THR A 1 586 ? 16.091 -9.709 -54.419 1.00 36.50 586 THR A C 1
ATOM 4829 O O . THR A 1 586 ? 16.157 -10.516 -55.341 1.00 36.50 586 THR A O 1
ATOM 4832 N N . ILE A 1 587 ? 17.129 -8.955 -54.057 1.00 38.66 587 ILE A N 1
ATOM 4833 C CA . ILE A 1 587 ? 18.461 -9.105 -54.650 1.00 38.66 587 ILE A CA 1
ATOM 4834 C C . ILE A 1 587 ? 19.062 -10.421 -54.146 1.00 38.66 587 ILE A C 1
ATOM 4836 O O . ILE A 1 587 ? 19.179 -10.646 -52.941 1.00 38.66 587 ILE A O 1
ATOM 4840 N N . HIS A 1 588 ? 19.368 -11.302 -55.096 1.00 34.00 588 HIS A N 1
ATOM 4841 C CA . HIS A 1 588 ? 19.912 -12.638 -54.893 1.00 34.00 588 HIS A CA 1
ATOM 4842 C C . HIS A 1 588 ? 21.240 -12.622 -54.120 1.00 34.00 588 HIS A C 1
ATOM 4844 O O . HIS A 1 588 ? 22.138 -11.834 -54.400 1.00 34.00 588 HIS A O 1
ATOM 4850 N N . ASP A 1 589 ? 21.361 -13.567 -53.189 1.00 44.38 589 ASP A N 1
ATOM 4851 C CA . ASP A 1 589 ? 22.602 -13.985 -52.539 1.00 44.38 589 ASP A CA 1
ATOM 4852 C C . ASP A 1 589 ? 23.532 -14.625 -53.589 1.00 44.38 589 ASP A C 1
ATOM 4854 O O . ASP A 1 589 ? 23.359 -15.788 -53.963 1.00 44.38 589 ASP A O 1
ATOM 4858 N N . THR A 1 590 ? 24.489 -13.860 -54.121 1.00 34.47 590 THR A N 1
ATOM 4859 C CA . THR A 1 590 ? 25.592 -14.393 -54.934 1.00 34.47 590 THR A CA 1
ATOM 4860 C C . THR A 1 590 ? 26.901 -14.282 -54.173 1.00 34.47 590 THR A C 1
ATOM 4862 O O . THR A 1 590 ? 27.576 -13.257 -54.180 1.00 34.47 590 THR A O 1
ATOM 4865 N N . LYS A 1 591 ? 27.291 -15.403 -53.563 1.00 43.69 591 LYS A N 1
ATOM 4866 C CA . LYS A 1 591 ? 28.687 -15.706 -53.244 1.00 43.69 591 LYS A CA 1
ATOM 4867 C C . LYS A 1 591 ? 29.540 -15.608 -54.518 1.00 43.69 591 LYS A C 1
ATOM 4869 O O . LYS A 1 591 ? 29.279 -16.347 -55.466 1.00 43.69 591 LYS A O 1
ATOM 4874 N N . ASN A 1 592 ? 30.591 -14.781 -54.449 1.00 44.78 592 ASN A N 1
ATOM 4875 C CA . ASN A 1 592 ? 31.791 -14.676 -55.304 1.00 44.78 592 ASN A CA 1
ATOM 4876 C C . ASN A 1 592 ? 31.862 -13.457 -56.257 1.00 44.78 592 ASN A C 1
ATOM 4878 O O . ASN A 1 592 ? 31.507 -13.603 -57.427 1.00 44.78 592 ASN A O 1
ATOM 4882 N N . ARG A 1 593 ? 32.528 -12.352 -55.850 1.00 35.72 593 ARG A N 1
ATOM 4883 C CA . ARG A 1 593 ? 33.708 -11.753 -56.542 1.00 35.72 593 ARG A CA 1
ATOM 4884 C C . ARG A 1 593 ? 34.374 -10.602 -55.747 1.00 35.72 593 ARG A C 1
ATOM 4886 O O . ARG A 1 593 ? 33.967 -9.447 -55.765 1.00 35.72 593 ARG A O 1
ATOM 4893 N N . ALA A 1 594 ? 35.515 -10.921 -55.138 1.00 42.56 594 ALA A N 1
ATOM 4894 C CA . ALA A 1 594 ? 36.202 -10.180 -54.073 1.00 42.56 594 ALA A CA 1
ATOM 4895 C C . ALA A 1 594 ? 36.902 -8.831 -54.404 1.00 42.56 594 ALA A C 1
ATOM 4897 O O . ALA A 1 594 ? 37.890 -8.504 -53.754 1.00 42.56 594 ALA A O 1
ATOM 4898 N N . SER A 1 595 ? 36.430 -8.008 -55.344 1.00 41.16 595 SER A N 1
ATOM 4899 C CA . SER A 1 595 ? 36.938 -6.615 -55.424 1.00 41.16 595 SER A CA 1
ATOM 4900 C C . SER A 1 595 ? 35.982 -5.593 -56.039 1.00 41.16 595 SER A C 1
ATOM 4902 O O . SER A 1 595 ? 36.083 -4.418 -55.712 1.00 41.16 595 SER A O 1
ATOM 4904 N N . ILE A 1 596 ? 35.013 -6.029 -56.849 1.00 47.59 596 ILE A N 1
ATOM 4905 C CA . ILE A 1 596 ? 33.925 -5.174 -57.367 1.00 47.59 596 ILE A CA 1
ATOM 4906 C C . ILE A 1 596 ? 32.746 -5.122 -56.363 1.00 47.59 596 ILE A C 1
ATOM 4908 O O . ILE A 1 596 ? 31.930 -4.202 -56.389 1.00 47.59 596 ILE A O 1
ATOM 4912 N N . ASP A 1 597 ? 32.700 -6.065 -55.412 1.00 52.22 597 ASP A N 1
ATOM 4913 C CA . ASP A 1 597 ? 31.633 -6.206 -54.411 1.00 52.22 597 ASP A CA 1
ATOM 4914 C C . ASP A 1 597 ? 31.657 -5.137 -53.304 1.00 52.22 597 ASP A C 1
ATOM 4916 O O . ASP A 1 597 ? 30.605 -4.817 -52.761 1.00 52.22 597 ASP A O 1
ATOM 4920 N N . THR A 1 598 ? 32.807 -4.552 -52.952 1.00 54.03 598 THR A N 1
ATOM 4921 C CA . THR A 1 598 ? 32.891 -3.647 -51.789 1.00 54.03 598 THR A CA 1
ATOM 4922 C C . THR A 1 598 ? 32.162 -2.325 -52.035 1.00 54.03 598 THR A C 1
ATOM 4924 O O . THR A 1 598 ? 31.433 -1.838 -51.173 1.00 54.03 598 THR A O 1
ATOM 4927 N N . GLU A 1 599 ? 32.313 -1.754 -53.229 1.00 53.19 599 GLU A N 1
ATOM 4928 C CA . GLU A 1 599 ? 31.672 -0.492 -53.607 1.00 53.19 599 GLU A CA 1
ATOM 4929 C C . GLU A 1 599 ? 30.169 -0.683 -53.863 1.00 53.19 599 GLU A C 1
ATOM 4931 O O . GLU A 1 599 ? 29.360 0.147 -53.453 1.00 53.19 599 GLU A O 1
ATOM 4936 N N . ALA A 1 600 ? 29.773 -1.827 -54.439 1.00 55.91 600 ALA A N 1
ATOM 4937 C CA . ALA A 1 600 ? 28.372 -2.223 -54.578 1.00 55.91 600 ALA A CA 1
ATOM 4938 C C . ALA A 1 600 ? 27.704 -2.476 -53.212 1.00 55.91 600 ALA A C 1
ATOM 4940 O O . ALA A 1 600 ? 26.582 -2.018 -52.988 1.00 55.91 600 ALA A O 1
ATOM 4941 N N . TYR A 1 601 ? 28.409 -3.122 -52.278 1.00 61.22 601 TYR A N 1
ATOM 4942 C CA . TYR A 1 601 ? 27.982 -3.343 -50.893 1.00 61.22 601 TYR A CA 1
ATOM 4943 C C . TYR A 1 601 ? 27.809 -2.022 -50.132 1.00 61.22 601 TYR A C 1
ATOM 4945 O O . TYR A 1 601 ? 26.755 -1.781 -49.537 1.00 61.22 601 TYR A O 1
ATOM 4953 N N . PHE A 1 602 ? 28.790 -1.115 -50.207 1.00 62.31 602 PHE A N 1
ATOM 4954 C CA . PHE A 1 602 ? 28.684 0.208 -49.586 1.00 62.31 602 PHE A CA 1
ATOM 4955 C C . PHE A 1 602 ? 27.633 1.092 -50.267 1.00 62.31 602 PHE A C 1
ATOM 4957 O O . PHE A 1 602 ? 26.921 1.808 -49.569 1.00 62.31 602 PHE A O 1
ATOM 4964 N N . SER A 1 603 ? 27.452 1.000 -51.588 1.00 58.81 603 SER A N 1
ATOM 4965 C CA . SER A 1 603 ? 26.371 1.683 -52.316 1.00 58.81 603 SER A CA 1
ATOM 4966 C C . SER A 1 603 ? 24.990 1.162 -51.902 1.00 58.81 603 SER A C 1
ATOM 4968 O O . SER A 1 603 ? 24.056 1.942 -51.703 1.00 58.81 603 SER A O 1
ATOM 4970 N N . GLN A 1 604 ? 24.849 -0.153 -51.712 1.00 62.34 604 GLN A N 1
ATOM 4971 C CA . GLN A 1 604 ? 23.616 -0.781 -51.239 1.00 62.34 604 GLN A CA 1
ATOM 4972 C C . GLN A 1 604 ? 23.293 -0.368 -49.799 1.00 62.34 604 GLN A C 1
ATOM 4974 O O . GLN A 1 604 ? 22.153 0.002 -49.517 1.00 62.34 604 GLN A O 1
ATOM 4979 N N . LEU A 1 605 ? 24.292 -0.346 -48.911 1.00 62.19 605 LEU A N 1
ATOM 4980 C CA . LEU A 1 605 ? 24.156 0.226 -47.573 1.00 62.19 605 LEU A CA 1
ATOM 4981 C C . LEU A 1 605 ? 23.763 1.699 -47.669 1.00 62.19 605 LEU A C 1
ATOM 4983 O O . LEU A 1 605 ? 22.734 2.082 -47.129 1.00 62.19 605 LEU A O 1
ATOM 4987 N N . GLN A 1 606 ? 24.485 2.523 -48.425 1.00 63.84 606 GLN A N 1
ATOM 4988 C CA . GLN A 1 606 ? 24.170 3.942 -48.574 1.00 63.84 606 GLN A CA 1
ATOM 4989 C C . GLN A 1 606 ? 22.723 4.160 -49.041 1.00 63.84 606 GLN A C 1
ATOM 4991 O O . GLN A 1 606 ? 22.053 5.017 -48.481 1.00 63.84 606 GLN A O 1
ATOM 4996 N N . LYS A 1 607 ? 22.180 3.329 -49.944 1.00 63.50 607 LYS A N 1
ATOM 4997 C CA . LYS A 1 607 ? 20.751 3.347 -50.326 1.00 63.50 607 LYS A CA 1
ATOM 4998 C C . LYS A 1 607 ? 19.796 3.001 -49.176 1.00 63.50 607 LYS A C 1
ATOM 5000 O O . LYS A 1 607 ? 18.747 3.633 -49.073 1.00 63.50 607 LYS A O 1
ATOM 5005 N N . LEU A 1 608 ? 20.145 2.055 -48.298 1.00 57.59 608 LEU A N 1
ATOM 5006 C CA . LEU A 1 608 ? 19.373 1.756 -47.077 1.00 57.59 608 LEU A CA 1
ATOM 5007 C C . LEU A 1 608 ? 19.342 2.949 -46.105 1.00 57.59 608 LEU A C 1
ATOM 5009 O O . LEU A 1 608 ? 18.375 3.110 -45.359 1.00 57.59 608 LEU A O 1
ATOM 5013 N N . TRP A 1 609 ? 20.373 3.798 -46.140 1.00 60.22 609 TRP A N 1
ATOM 5014 C CA . TRP A 1 609 ? 20.487 5.000 -45.312 1.00 60.22 609 TRP A CA 1
ATOM 5015 C C . TRP A 1 609 ? 19.994 6.299 -45.997 1.00 60.22 609 TRP A C 1
ATOM 5017 O O . TRP A 1 609 ? 19.667 7.245 -45.285 1.00 60.22 609 TRP A O 1
ATOM 5027 N N . ALA A 1 610 ? 19.939 6.374 -47.336 1.00 48.06 610 ALA A N 1
ATOM 5028 C CA . ALA A 1 610 ? 19.806 7.619 -48.119 1.00 48.06 610 ALA A CA 1
ATOM 5029 C C . ALA A 1 610 ? 18.398 7.941 -48.660 1.00 48.06 610 ALA A C 1
ATOM 5031 O O . ALA A 1 610 ? 18.256 8.810 -49.514 1.00 48.06 610 ALA A O 1
ATOM 5032 N N . LEU A 1 611 ? 17.338 7.308 -48.158 1.00 40.12 611 LEU A N 1
ATOM 5033 C CA . LEU A 1 611 ? 15.961 7.776 -48.392 1.00 40.12 611 LEU A CA 1
ATOM 5034 C C . LEU A 1 611 ? 15.546 8.804 -47.323 1.00 40.12 611 LEU A C 1
ATOM 5036 O O . LEU A 1 611 ? 14.554 8.606 -46.618 1.00 40.12 611 LEU A O 1
ATOM 5040 N N . SER A 1 612 ? 16.360 9.854 -47.172 1.00 32.78 612 SER A N 1
ATOM 5041 C CA . SER A 1 612 ? 16.071 11.058 -46.379 1.00 32.78 612 SER A CA 1
ATOM 5042 C C . SER A 1 612 ? 15.428 12.133 -47.238 1.00 32.78 612 SER A C 1
ATOM 5044 O O . SER A 1 612 ? 16.063 12.460 -48.269 1.00 32.78 612 SER A O 1
#

Radius of gyration: 35.45 Å; chains: 1; bounding box: 87×42×103 Å

Secondary structure (DSSP, 8-state):
--S-HHHHHHHHHHHHHHHHTTS---------------GGGGEETTEE-S-EETTEEPPPPPGGGHHHHHHTT-SHHHHHH-------GGGEEEEEEE-GGGHHHHHHHHHHHHHH--S-EEEEESS--HHHHHHHTTSTTEEEEE--GGGS-GGGG-GGG-THHHHHHHHHHHH-SEEEEE-TT-----HHHHHHHHHHHHTT-S-SEEEEEE--SS-TTSPPEEEEEEE-SHHHHHHHHHHHHHHH-HHHHS-TT-BSSPPSSPPTTBS-HHHHHHHHHHHHHS---TTHHHHHHHHHHHHHHHHHHHHHHHHHHHHHHHHHHHHHHHS--S-HHHHHHHHHHHHHHHHHHHHHHHHHHHHTTSS-TTSTTHHHHHHHHHHHHHHHHHHHHHHHHHHHHHHHHHHHTTTTTTTT--THHHHHHHHHHHHHHHHHHHHHHHS---HHHHHHHHHHHHHHHHHHHHHHHHHHHHHHHHHHT-TT--TTHHHHHHHHHHHHHHHHHHHHHHHHHHHHHHHHHHHHHHHHHHSTT-HHHHHHHHHHHHHHHHHHHHHHHHHHHHHHSHHHHHHHHHHHS----------------TTTHHHHHHHHHHHHH---

Sequence (612 aa):
MSRNWWLLTLSFALIFSFYFLFIYDESYDDWSVTVKQDLKECQCFGETLCLQKDDLVGQAFDCSLRKFLHQFQLNDYAIKKTEASNFSFDDVIFVTYSSSNHFAESRQMIVDLREKFTNRIIYYDLGLTHTERKELTRVCNLEIRAFDFDAFPEHVRNLHTYAFKPIIQAEMLSENVAFWIADSSVQFRDRLMLQNFYDDVMSGKAPDYMIGEIVTKEVPYTHPASVLFLRKSQESKRLLKWLLLCAITEKCIAPKRAYYFCSSPPKLGCHRFDQSATSILFRTFHPPNSTKGFYYQNIYPLIILIYVIEFSALFVSALSFWVCVGEFWKHTIFHINFTILLTSIFAFYYTSIVSRVFIFAAQINVLTSDNPLYLPLVIVGSFFRIECLIYALLLMIAIAIERGFATVYVRDYERFQQKHHSICLVILGKVISTILAIVCMIVDISGELMTLFALIPCIIAAVIFILTALWNWYYLRKIGNDLHYGEYSLSLRFQLEENWRVLKLLALSSLNSMMMLIGGMAIYGISLTVLSGNVELLQNTVLALLDMLVAVFINSLAFIFLWAFPHFRNQFQRWFFCRRKVDTETIHDTKNRASIDTEAYFSQLQKLWALS

InterPro domains:
  IPR004151 7TM GPCR, serpentine receptor class e (Sre) [PF03125] (294-609)
  IPR012444 Protein of unknown function DUF1647 [PF07801] (52-170)

pLDDT: mean 77.22, std 17.67, range [30.09, 98.0]

Foldseek 3Di:
DDDCPVVVVVVVVVVVVVVVVVPPDPPPPPPPPQDPDDQVLQDQPNFGQWDDFDSGTHDGFDSVCVVLCVVLLLTPVSLVPWAQDDDDPLQEEEEEEDAQVLLVLLVQVLVVCVVPDQHAYEYEYLHHDPVSVVVQVPRHNYHYHYQDCVVADPCLNVCLLVLVVLVVVSNDLSPGFKYKYWYSNDHPPDPVVVVVVVCCVRVVVDPQWDKDFDADDDDPAAATTIMIMHGNHSLSSNLSSQLNSQSRPCCRQQNPLADDDADVVRDPRHDRRSVVSSVVSCCRSCVPDCPVVVCVVPVVVVLVVLVVLLLVLLVVLLVLVVLVLVVCVPQVLDQPLVNLLSVLLSVLSVVLNVLVVLCVCVLVCVPPPSDPCNVVSPVVSQLSNQLSLQLVLLSLVLSLVVLVCCLVPVLCNVVCSPSVSSVVSSVVSNVVSNVVSVVPVVDPDDPLVVLVVSLVSLVVSLVSLVVSLVSLVVVLVVLVVDPPDPPSVLSSNSSSVSSNLVSVLSNVLSVLVNCLSVVLVVLLVVLCVVVVPDPVSSVSVSVSVNSSSVSVSSSVNSVSSQVSFPLSVVVVCCVPVVPDDPDPDPDDDDPDDPPVVPVVVSVVSCVSRPPD

Organism: NCBI:txid2138241